Protein AF-F0Y0D6-F1 (afdb_monomer)

InterPro domains:
  IPR000595 Cyclic nucleotide-binding domain [PF00027] (464-547)
  IPR000595 Cyclic nucleotide-binding domain [PS50042] (445-562)
  IPR000595 Cyclic nucleotide-binding domain [PS50042] (576-628)
  IPR000595 Cyclic nucleotide-binding domain [SM00100] (445-560)
  IPR000595 Cyclic nucleotide-binding domain [cd00038] (445-556)
  IPR000760 Inositol monophosphatase-like [PF00459] (46-365)
  IPR014710 RmlC-like jelly roll fold [G3DSA:2.60.120.10] (408-547)
  IPR014710 RmlC-like jelly roll fold [G3DSA:2.60.120.10] (548-628)
  IPR018488 Cyclic nucleotide-binding, conserved site [PS00888] (472-488)
  IPR018488 Cyclic nucleotide-binding, conserved site [PS00888] (603-619)
  IPR018488 Cyclic nucleotide-binding, conserved site [PS00889] (510-527)
  IPR018490 Cyclic nucleotide-binding domain superfamily [SSF51206] (426-549)
  IPR018490 Cyclic nucleotide-binding domain superfamily [SSF51206] (578-624)
  IPR020550 Inositol monophosphatase, conserved site [PS00630] (309-323)
  IPR020583 Inositol monophosphatase, metal-binding site [PS00629] (152-165)
  IPR051090 Inositol Monophosphatase Superfamily [PTHR43200] (37-368)

Foldseek 3Di:
DDDDDDDDDPDPPPPPDPPPPPPPDDDPPLPWPVLVPPPCRLVQSLQLVLQLLLLVLLLVPLVVQWDWDQDLLRDTDALSQLLSQLSSQVSVCVSPVLEAAAEDDALVSLVVDDCSVVSLVVSCVSNVHDSVSSNVRRCSNVDDDVFRQKYKYWYRWFQVVLSNVQHKTWTKIFIFGDGQPPDTATFKIKIWICQDAQLLHHDPDRSSPHQTKMWMFGPPSFIWMGGSVCPSDIDGAAAQPDQLLDFAEEEEPDCQFAPVQLVVQLSVQSNNDDYYHYGTALSSLSCRLNHRGFKYWGAADQLDFAFLRRPRNSCRSQVRNAKDKDALVRHHFDSSPGGTTQLVRRIMMIGSHPVCVVSSSVSSCVSVVPVPVVNVVPVPPQDDPVSVVVVVSVVSVVSNLLSVQLSVVVVCLVVQDLPPDADAFDDDDPVLLVLQLLQLCPDPLNVPPDPVLSNQQSRQWDKDKDAAFDWPADFQDFFFKKKAWQAAWKFWAAPPDPHGPDIDGHSYMDPSSNLSGRGGHRTIIGGNHITMIIMHGNSNSSSSVSVVLVVQLVLQLVLQQADWDDDPPDPDIDRSPVVDDPVVSSVVSSVDDDDDDDPPDDPDDPPDDPPDDDRDPDDDDDDDDDDD

Nearest PDB structures (foldseek):
  5j48-assembly1_A  TM=8.073E-01  e=5.803E-08  Homo sapiens
  8vtb-assembly1_A  TM=5.767E-01  e=5.393E-10  Spirochaeta thermophila
  6cju-assembly1_A  TM=5.778E-01  e=2.745E-09  Spirochaeta thermophila DSM 6578
  6cjt-assembly1_A  TM=5.720E-01  e=3.540E-09  Spirochaeta thermophila DSM 6578
  5v4s-assembly1_A  TM=5.049E-01  e=2.240E-09  Leptospira licerasiae serovar Varillal str. VAR 010

Mean predicted aligned error: 17.93 Å

Secondary structure (DSSP, 8-state):
-------------------S-----S-------TTS-STTHHHHHHHHHHHHHHHHHHHHHHHH--PEEEPTTS-EEEHHHHHHHHHHHHHHHHH-TT-EEEES--HHHHTTSTTHHHHHHHHHHHTT--HHHHHHHHHGGG---TT-S-EEEEEEEETHHHHHTTS--EEEEEEEES-TTTT-EEEEEEEEETTS-TTSS--SS-GGGS--EEEEEETTTEEEEEETT-TT--EE-------GGG-EEEE-S-TTSS-HHHHHHHHHHTT--EEEEE-SSTHHHHHHHTTS-SEEEEPPPTT---BSTTTHHHHHHHHHTT-EEEETTS------SSSB--TT---EEEESSTTTHHHHHHHHHHHTT---TTTTTTSTT--SHHHHHHHHHHHHHHHHHHHHHHHHHHHHHTT--TTSPPPPP----HHHHHHHHHHHHHSTTTTT--HHHHHHHHHH-EEEEE-TT-EEE-TTSB--EEEEEEESBEEEE-TT-SS-SB--BTT-EE-THHHH--PBPSSEEEESS-EEEEEEEHHHHHHHHHHHHHHHHHHHHHHHHHPEE--TT-S--EEGGGTS-HHHHHHHHHH-----PPTT--SS-TT---------SSS---------

Sequence (628 aa):
MTTSRMLLLIAARSTALPSTRQPITRARALASAAWVGDAYAAELAAAVGAVAEACGVAKALQRRGVDGFSKSDASPVTIADLAVQAVVIRRLHDAFPGDAFIAEESATAMLAFEGGRAALEDAADACGLSVASLTEHVDRGRAPRAGAARTWVLDPVDGTKGFLRGAQFCCALALVDGVPGEGRDATLGVLGCPNLAATCELPAGDPMDAAGVVVAAARGRGAHFAPLADVDRWTRARSSGNAFAAGRLVEGVALSHSDHDASARAAADLGISRPPLRLDSQAKAALLANGQAELFTRLPTAGYVEKVWDFAAAKVVITEAGGAISDLDGDDIDVDLGECLSPKVAGIVATSSPALQPAALAAVHTAFDIKTTSDWAEATDLRTRDELQAELSRLRSLALMCVNAKMDNKRIEDKLDVTKEKKKEIAKDPATTKLLKDCMRENPLFKRCRGEETDELVGQFEQVSYGASKQIITQGETGDTFYVIESGICDAFIKGTSKAVASPARGMGFGELALMYNTPRAASITARTDVVLWKIERQEYRLVLASHAQKRSKEYKELLSEVVLQNEGKTKKKLLKDCITDSQMTKLADAMDEDNVAAGHNIICEGDEGHTFFIIADGEVVVRAGQG

Organism: Aureococcus anophagefferens (NCBI:txid44056)

Structure (mmCIF, N/CA/C/O backbone):
data_AF-F0Y0D6-F1
#
_entry.id   AF-F0Y0D6-F1
#
loop_
_atom_site.group_PDB
_atom_site.id
_atom_site.type_symbol
_atom_site.label_atom_id
_atom_site.label_alt_id
_atom_site.label_comp_id
_atom_site.label_asym_id
_atom_site.label_entity_id
_atom_site.label_seq_id
_atom_site.pdbx_PDB_ins_code
_atom_site.Cartn_x
_atom_site.Cartn_y
_atom_site.Cartn_z
_atom_site.occupancy
_atom_site.B_iso_or_equiv
_atom_site.auth_seq_id
_atom_site.auth_comp_id
_atom_site.auth_asym_id
_atom_site.auth_atom_id
_atom_site.pdbx_PDB_model_num
ATOM 1 N N . MET A 1 1 ? 4.111 67.908 -0.402 1.00 30.67 1 MET A N 1
ATOM 2 C CA . MET A 1 1 ? 3.281 67.866 0.825 1.00 30.67 1 MET A CA 1
ATOM 3 C C . MET A 1 1 ? 1.885 67.467 0.366 1.00 30.67 1 MET A C 1
ATOM 5 O O . MET A 1 1 ? 1.414 68.097 -0.560 1.00 30.67 1 MET A O 1
ATOM 9 N N . THR A 1 2 ? 1.199 66.423 0.816 1.00 25.75 2 THR A N 1
ATOM 10 C CA . THR A 1 2 ? 1.354 65.530 1.968 1.00 25.75 2 THR A CA 1
ATOM 11 C C . THR A 1 2 ? 0.442 64.322 1.706 1.00 25.75 2 THR A C 1
ATOM 13 O O . THR A 1 2 ? -0.618 64.457 1.104 1.00 25.75 2 THR A O 1
ATOM 16 N N . THR A 1 3 ? 0.909 63.159 2.142 1.00 27.62 3 THR A N 1
ATOM 17 C CA . THR A 1 3 ? 0.231 61.870 2.359 1.00 27.62 3 THR A CA 1
ATOM 18 C C . THR A 1 3 ? -1.295 61.865 2.516 1.00 27.62 3 THR A C 1
ATOM 20 O O . THR A 1 3 ? -1.827 62.588 3.353 1.00 27.62 3 THR A O 1
ATOM 23 N N . SER A 1 4 ? -1.954 60.875 1.899 1.00 21.19 4 SER A N 1
ATOM 24 C CA . SER A 1 4 ? -3.039 60.146 2.569 1.00 21.19 4 SER A CA 1
ATOM 25 C C . SER A 1 4 ? -3.073 58.679 2.124 1.00 21.19 4 SER A C 1
ATOM 27 O O . SER A 1 4 ? -3.163 58.371 0.937 1.00 21.19 4 SER A O 1
ATOM 29 N N . ARG A 1 5 ? -2.923 57.780 3.104 1.00 25.73 5 ARG A N 1
ATOM 30 C CA . ARG A 1 5 ? -3.043 56.321 2.992 1.00 25.73 5 ARG A CA 1
ATOM 31 C C . ARG A 1 5 ? -4.506 55.960 2.726 1.00 25.73 5 ARG A C 1
ATOM 33 O O . ARG A 1 5 ? -5.372 56.429 3.457 1.00 25.73 5 ARG A O 1
ATOM 40 N N . MET A 1 6 ? -4.770 55.053 1.787 1.00 21.91 6 MET A N 1
ATOM 41 C CA . MET A 1 6 ? -6.064 54.376 1.687 1.00 21.91 6 MET A CA 1
ATOM 42 C C . MET A 1 6 ? -5.846 52.870 1.850 1.00 21.91 6 MET A C 1
ATOM 44 O O . MET A 1 6 ? -5.307 52.199 0.974 1.00 21.91 6 MET A O 1
ATOM 48 N N . LEU A 1 7 ? -6.204 52.387 3.045 1.00 21.36 7 LEU A N 1
ATOM 49 C CA . LEU A 1 7 ? -6.392 50.979 3.389 1.00 21.36 7 LEU A CA 1
ATOM 50 C C . LEU A 1 7 ? -7.353 50.339 2.377 1.00 21.36 7 LEU A C 1
ATOM 52 O O . LEU A 1 7 ? -8.486 50.802 2.246 1.00 21.36 7 LEU A O 1
ATOM 56 N N . LEU A 1 8 ? -6.951 49.238 1.741 1.00 21.77 8 LEU A N 1
ATOM 57 C CA . LEU A 1 8 ? -7.905 48.305 1.151 1.00 21.77 8 LEU A CA 1
ATOM 58 C C . LEU A 1 8 ? -8.235 47.252 2.218 1.00 21.77 8 LEU A C 1
ATOM 60 O O . LEU A 1 8 ? -7.444 46.349 2.486 1.00 21.77 8 LEU A O 1
ATOM 64 N N . LEU A 1 9 ? -9.388 47.421 2.873 1.00 20.77 9 LEU A N 1
ATOM 65 C CA . LEU A 1 9 ? -10.015 46.383 3.686 1.00 20.77 9 LEU A CA 1
ATOM 66 C C . LEU A 1 9 ? -10.336 45.187 2.778 1.00 20.77 9 LEU A C 1
ATOM 68 O O . LEU A 1 9 ? -11.287 45.239 1.999 1.00 20.77 9 LEU A O 1
ATOM 72 N N . ILE A 1 10 ? -9.593 44.091 2.916 1.00 23.94 10 ILE A N 1
ATOM 73 C CA . ILE A 1 10 ? -10.116 42.777 2.543 1.00 23.94 10 ILE A CA 1
ATOM 74 C C . ILE A 1 10 ? -11.070 42.392 3.669 1.00 23.94 10 ILE A C 1
ATOM 76 O O . ILE A 1 10 ? -10.657 42.132 4.798 1.00 23.94 10 ILE A O 1
ATOM 80 N N . ALA A 1 11 ? -12.366 42.442 3.372 1.00 21.77 11 ALA A N 1
ATOM 81 C CA . ALA A 1 11 ? -13.405 41.961 4.260 1.00 21.77 11 ALA A CA 1
ATOM 82 C C . ALA A 1 11 ? -13.144 40.482 4.569 1.00 21.77 11 ALA A C 1
ATOM 84 O O . ALA A 1 11 ? -13.405 39.607 3.744 1.00 21.77 11 ALA A O 1
ATOM 85 N N . ALA A 1 12 ? -12.648 40.209 5.775 1.00 24.30 12 ALA A N 1
ATOM 86 C CA . ALA A 1 12 ? -12.751 38.906 6.398 1.00 24.30 12 ALA A CA 1
ATOM 87 C C . ALA A 1 12 ? -14.244 38.589 6.548 1.00 24.30 12 ALA A C 1
ATOM 89 O O . ALA A 1 12 ? -14.888 38.962 7.530 1.00 24.30 12 ALA A O 1
ATOM 90 N N . ARG A 1 13 ? -14.827 37.919 5.550 1.00 23.20 13 ARG A N 1
ATOM 91 C CA . ARG A 1 13 ? -16.053 37.160 5.772 1.00 23.20 13 ARG A CA 1
ATOM 92 C C . ARG A 1 13 ? -15.659 35.960 6.620 1.00 23.20 13 ARG A C 1
ATOM 94 O O . ARG A 1 13 ? -15.330 34.899 6.104 1.00 23.20 13 ARG A O 1
ATOM 101 N N . SER A 1 14 ? -15.703 36.172 7.933 1.00 26.69 14 SER A N 1
ATOM 102 C CA . SER A 1 14 ? -16.029 35.131 8.897 1.00 26.69 14 SER A CA 1
ATOM 103 C C . SER A 1 14 ? -17.335 34.491 8.428 1.00 26.69 14 SER A C 1
ATOM 105 O O . SER A 1 14 ? -18.431 34.991 8.680 1.00 26.69 14 SER A O 1
ATOM 107 N N . THR A 1 15 ? -17.212 33.428 7.641 1.00 26.31 15 THR A N 1
ATOM 108 C CA . THR A 1 15 ? -18.253 32.417 7.581 1.00 26.31 15 THR A CA 1
ATOM 109 C C . THR A 1 15 ? -17.965 31.531 8.773 1.00 26.31 15 THR A C 1
ATOM 111 O O . THR A 1 15 ? -17.184 30.589 8.711 1.00 26.31 15 THR A O 1
ATOM 114 N N . ALA A 1 16 ? -18.532 31.918 9.916 1.00 24.38 16 ALA A N 1
ATOM 115 C CA . ALA A 1 16 ? -18.731 30.976 10.995 1.00 24.38 16 ALA A CA 1
ATOM 116 C C . ALA A 1 16 ? -19.359 29.728 10.365 1.00 24.38 16 ALA A C 1
ATOM 118 O O . ALA A 1 16 ? -20.432 29.809 9.757 1.00 24.38 16 ALA A O 1
ATOM 119 N N . LEU A 1 17 ? -18.643 28.606 10.446 1.00 29.16 17 LEU A N 1
ATOM 120 C CA . LEU A 1 17 ? -19.194 27.292 10.158 1.00 29.16 17 LEU A CA 1
ATOM 121 C C . LEU A 1 17 ? -20.554 27.200 10.867 1.00 29.16 17 LEU A C 1
ATOM 123 O O . LEU A 1 17 ? -20.653 27.610 12.032 1.00 29.16 17 LEU A O 1
ATOM 127 N N . PRO A 1 18 ? -21.605 26.664 10.223 1.00 24.28 18 PRO A N 1
ATOM 128 C CA . PRO A 1 18 ? -22.744 26.178 10.982 1.00 24.28 18 PRO A CA 1
ATOM 129 C C . PRO A 1 18 ? -22.158 25.244 12.037 1.00 24.28 18 PRO A C 1
ATOM 131 O O . PRO A 1 18 ? -21.379 24.358 11.686 1.00 24.28 18 PRO A O 1
ATOM 134 N N . SER A 1 19 ? -22.442 25.491 13.318 1.00 27.66 19 SER A N 1
ATOM 135 C CA . SER A 1 19 ? -21.866 24.688 14.392 1.00 27.66 19 SER A CA 1
ATOM 136 C C . SER A 1 19 ? -22.058 23.213 14.054 1.00 27.66 19 SER A C 1
ATOM 138 O O . SER A 1 19 ? -23.195 22.746 13.979 1.00 27.66 19 SER A O 1
ATOM 140 N N . THR A 1 20 ? -20.968 22.466 13.907 1.00 34.47 20 THR A N 1
ATOM 141 C CA . THR A 1 20 ? -20.969 21.007 13.722 1.00 34.47 20 THR A CA 1
ATOM 142 C C . THR A 1 20 ? -21.418 20.263 14.986 1.00 34.47 20 THR A C 1
ATOM 144 O O . THR A 1 20 ? -21.257 19.056 15.106 1.00 34.47 20 THR A O 1
ATOM 147 N N . ARG A 1 21 ? -22.097 20.951 15.916 1.00 31.02 21 ARG A N 1
ATOM 148 C CA . ARG A 1 21 ? -22.984 20.346 16.911 1.00 31.02 21 ARG A CA 1
ATOM 149 C C . ARG A 1 21 ? -24.316 19.943 16.267 1.00 31.02 21 ARG A C 1
ATOM 151 O O . ARG A 1 21 ? -25.380 20.306 16.760 1.00 31.02 21 ARG A O 1
ATOM 158 N N . GLN A 1 22 ? -24.277 19.165 15.191 1.00 26.00 22 GLN A N 1
ATOM 159 C CA . GLN A 1 22 ? -25.294 18.132 15.070 1.00 26.00 22 GLN A CA 1
ATOM 160 C C . GLN A 1 22 ? -24.690 16.902 15.734 1.00 26.00 22 GLN A C 1
ATOM 162 O O . GLN A 1 22 ? -23.656 16.427 15.270 1.00 26.00 22 GLN A O 1
ATOM 167 N N . PRO A 1 23 ? -25.252 16.423 16.857 1.00 26.19 23 PRO A N 1
ATOM 168 C CA . PRO A 1 23 ? -24.800 15.166 17.414 1.00 26.19 23 PRO A CA 1
ATOM 169 C C . PRO A 1 23 ? -24.995 14.136 16.308 1.00 26.19 23 PRO A C 1
ATOM 171 O O . PRO A 1 23 ? -26.135 13.896 15.909 1.00 26.19 23 PRO A O 1
ATOM 174 N N . ILE A 1 24 ? -23.897 13.567 15.797 1.00 33.72 24 ILE A N 1
ATOM 175 C CA . ILE A 1 24 ? -23.961 12.296 15.083 1.00 33.72 24 ILE A CA 1
ATOM 176 C C . ILE A 1 24 ? -24.724 11.401 16.045 1.00 33.72 24 ILE A C 1
ATOM 178 O O . ILE A 1 24 ? -24.288 11.133 17.169 1.00 33.72 24 ILE A O 1
ATOM 182 N N . THR A 1 25 ? -25.961 11.136 15.651 1.00 29.73 25 THR A N 1
ATOM 183 C CA . THR A 1 25 ? -26.984 10.463 16.423 1.00 29.73 25 THR A CA 1
ATOM 184 C C . THR A 1 25 ? -26.359 9.291 17.149 1.00 29.73 25 THR A C 1
ATOM 186 O O . THR A 1 25 ? -25.654 8.495 16.527 1.00 29.73 25 THR A O 1
ATOM 189 N N . ARG A 1 26 ? -26.613 9.219 18.467 1.00 31.53 26 ARG A N 1
ATOM 190 C CA . ARG A 1 26 ? -26.413 8.026 19.299 1.00 31.53 26 ARG A CA 1
ATOM 191 C C . ARG A 1 26 ? -26.537 6.795 18.422 1.00 31.53 26 ARG A C 1
ATOM 193 O O . ARG A 1 26 ? -27.582 6.665 17.787 1.00 31.53 26 ARG A O 1
ATOM 200 N N . ALA A 1 27 ? -25.487 5.974 18.416 1.00 33.25 27 ALA A N 1
ATOM 201 C CA . ALA A 1 27 ? -25.419 4.672 17.777 1.00 33.25 27 ALA A CA 1
ATOM 202 C C . ALA A 1 27 ? -26.817 4.050 17.713 1.00 33.25 27 ALA A C 1
ATOM 204 O O . ALA A 1 27 ? -27.317 3.480 18.684 1.00 33.25 27 ALA A O 1
ATOM 205 N N . ARG A 1 28 ? -27.484 4.227 16.569 1.00 35.81 28 ARG A N 1
ATOM 206 C CA . ARG A 1 28 ? -28.514 3.290 16.170 1.00 35.81 28 ARG A CA 1
ATOM 207 C C . ARG A 1 28 ? -27.722 2.000 16.076 1.00 35.81 28 ARG A C 1
ATOM 209 O O . ARG A 1 28 ? -26.708 1.986 15.381 1.00 35.81 28 ARG A O 1
ATOM 216 N N . ALA A 1 29 ? -28.079 1.005 16.884 1.00 38.88 29 ALA A N 1
ATOM 217 C CA . ALA A 1 29 ? -27.520 -0.326 16.736 1.00 38.88 29 ALA A CA 1
ATOM 218 C C . ALA A 1 29 ? -27.582 -0.640 15.239 1.00 38.88 29 ALA A C 1
ATOM 220 O O . ALA A 1 29 ? -28.687 -0.668 14.691 1.00 38.88 29 ALA A O 1
ATOM 221 N N . LEU A 1 30 ? -26.417 -0.714 14.584 1.00 48.16 30 LEU A N 1
ATOM 222 C CA . LEU A 1 30 ? -26.315 -1.135 13.192 1.00 48.16 30 LEU A CA 1
ATOM 223 C C . LEU A 1 30 ? -27.124 -2.419 13.119 1.00 48.16 30 LEU A C 1
ATOM 225 O O . LEU A 1 30 ? -26.855 -3.351 13.885 1.00 48.16 30 LEU A O 1
ATOM 229 N N . ALA A 1 31 ? -28.194 -2.410 12.328 1.00 47.50 31 ALA A N 1
ATOM 230 C CA . ALA A 1 31 ? -29.053 -3.568 12.215 1.00 47.50 31 ALA A CA 1
ATOM 231 C C . ALA A 1 31 ? -28.204 -4.624 11.514 1.00 47.50 31 ALA A C 1
ATOM 233 O O . ALA A 1 31 ? -27.940 -4.540 10.321 1.00 47.50 31 ALA A O 1
ATOM 234 N N . SER A 1 32 ? -27.684 -5.531 12.340 1.00 48.41 32 SER A N 1
ATOM 235 C CA . SER A 1 32 ? -26.723 -6.586 12.057 1.00 48.41 32 SER A CA 1
ATOM 236 C C . SER A 1 32 ? -26.687 -7.003 10.593 1.00 48.41 32 SER A C 1
ATOM 238 O O . SER A 1 32 ? -27.702 -7.436 10.042 1.00 48.41 32 SER A O 1
ATOM 240 N N . ALA A 1 33 ? -25.489 -6.962 10.018 1.00 58.00 33 ALA A N 1
ATOM 241 C CA . ALA A 1 33 ? -25.097 -7.735 8.855 1.00 58.00 33 ALA A CA 1
ATOM 242 C C . ALA A 1 33 ? -25.506 -9.210 9.053 1.00 58.00 33 ALA A C 1
ATOM 244 O O . ALA A 1 33 ? -24.732 -10.023 9.552 1.00 58.00 33 ALA A O 1
ATOM 245 N N . ALA A 1 34 ? -26.749 -9.554 8.693 1.00 63.56 34 ALA A N 1
ATOM 246 C CA . ALA A 1 34 ? -27.362 -10.856 8.972 1.00 63.56 34 ALA A CA 1
ATOM 247 C C . ALA A 1 34 ? -26.568 -12.027 8.363 1.00 63.56 34 ALA A C 1
ATOM 249 O O . ALA A 1 34 ? -26.735 -13.176 8.761 1.00 63.56 34 ALA A O 1
ATOM 250 N N . TRP A 1 35 ? -25.684 -11.724 7.411 1.00 77.62 35 TRP A N 1
ATOM 251 C CA . TRP A 1 35 ? -24.782 -12.658 6.753 1.00 77.62 35 TRP A CA 1
ATOM 252 C C . TRP A 1 35 ? -23.583 -13.100 7.615 1.00 77.62 35 TRP A C 1
ATOM 254 O O . TRP A 1 35 ? -22.998 -14.141 7.330 1.00 77.62 35 TRP A O 1
ATOM 264 N N . VAL A 1 36 ? -23.230 -12.373 8.681 1.00 70.44 36 VAL A N 1
ATOM 265 C CA . VAL A 1 36 ? -22.070 -12.685 9.546 1.00 70.44 36 VAL A CA 1
ATOM 266 C C . VAL A 1 36 ? -22.364 -13.814 10.540 1.00 70.44 36 VAL A C 1
ATOM 268 O O . VAL A 1 36 ? -21.455 -14.531 10.959 1.00 70.44 36 VAL A O 1
ATOM 271 N N . GLY A 1 37 ? -23.636 -14.026 10.892 1.00 70.12 37 GLY A N 1
ATOM 272 C CA . GLY A 1 37 ? -24.015 -14.890 12.017 1.00 70.12 37 GLY A CA 1
ATOM 273 C C . GLY A 1 37 ? -23.563 -14.313 13.368 1.00 70.12 37 GLY A C 1
ATOM 274 O O . GLY A 1 37 ? -23.261 -13.130 13.450 1.00 70.12 37 GLY A O 1
ATOM 275 N N . ASP A 1 38 ? -23.521 -15.138 14.422 1.00 71.81 38 ASP A N 1
ATOM 276 C CA . ASP A 1 38 ? -23.259 -14.666 15.799 1.00 71.81 38 ASP A CA 1
ATOM 277 C C . ASP A 1 38 ? -21.770 -14.403 16.106 1.00 71.81 38 ASP A C 1
ATOM 279 O O . ASP A 1 38 ? -21.440 -13.556 16.935 1.00 71.81 38 ASP A O 1
ATOM 283 N N . ALA A 1 39 ? -20.854 -15.116 15.444 1.00 78.88 39 ALA A N 1
ATOM 284 C CA . ALA A 1 39 ? -19.413 -14.953 15.647 1.00 78.88 39 ALA A CA 1
ATOM 285 C C . ALA A 1 39 ? -18.894 -13.714 14.896 1.00 78.88 39 ALA A C 1
ATOM 287 O O . ALA A 1 39 ? -19.121 -13.594 13.695 1.00 78.88 39 ALA A O 1
ATOM 288 N N . TYR A 1 40 ? -18.180 -12.824 15.592 1.00 85.81 40 TYR A N 1
ATOM 289 C CA . TYR A 1 40 ? -17.659 -11.540 15.088 1.00 85.81 40 TYR A CA 1
ATOM 290 C C . TYR A 1 40 ? -18.710 -10.487 14.685 1.00 85.81 40 TYR A C 1
ATOM 292 O O . TYR A 1 40 ? -18.380 -9.487 14.044 1.00 85.81 40 TYR A O 1
ATOM 300 N N . ALA A 1 41 ? -19.983 -10.671 15.054 1.00 86.44 41 ALA A N 1
ATOM 301 C CA . ALA A 1 41 ? -21.054 -9.736 14.697 1.00 86.44 41 ALA A CA 1
ATOM 302 C C . ALA A 1 41 ? -20.847 -8.336 15.297 1.00 86.44 41 ALA A C 1
ATOM 304 O O . ALA A 1 41 ? -21.049 -7.324 14.621 1.00 86.44 41 ALA A O 1
ATOM 305 N N . ALA A 1 42 ? -20.442 -8.279 16.570 1.00 90.06 42 ALA A N 1
ATOM 306 C CA . ALA A 1 42 ? -20.192 -7.026 17.274 1.00 90.06 42 ALA A CA 1
ATOM 307 C C . ALA A 1 42 ? -18.951 -6.319 16.712 1.00 90.06 42 ALA A C 1
ATOM 309 O O . ALA A 1 42 ? -18.961 -5.106 16.508 1.00 90.06 42 ALA A O 1
ATOM 310 N N . GLU A 1 43 ? -17.908 -7.092 16.424 1.00 93.88 43 GLU A N 1
ATOM 311 C CA . GLU A 1 43 ? -16.646 -6.651 15.847 1.00 93.88 43 GLU A CA 1
ATOM 312 C C . GLU A 1 43 ? -16.875 -6.063 14.460 1.00 93.88 43 GLU A C 1
ATOM 314 O O . GLU A 1 43 ? -16.410 -4.956 14.193 1.00 93.88 43 GLU A O 1
ATOM 319 N N . LEU A 1 44 ? -17.657 -6.732 13.604 1.00 92.44 44 LEU A N 1
ATOM 320 C CA . LEU A 1 44 ? -17.962 -6.192 12.285 1.00 92.44 44 LEU A CA 1
ATOM 321 C C . LEU A 1 44 ? -18.796 -4.922 12.361 1.00 92.44 44 LEU A C 1
ATOM 323 O O . LEU A 1 44 ? -18.485 -3.956 11.667 1.00 92.44 44 LEU A O 1
ATOM 327 N N . ALA A 1 45 ? -19.835 -4.896 13.196 1.00 90.81 45 ALA A N 1
ATOM 328 C CA . ALA A 1 45 ? -20.651 -3.699 13.356 1.00 90.81 45 ALA A CA 1
ATOM 329 C C . ALA A 1 45 ? -19.797 -2.505 13.822 1.00 90.81 45 ALA A C 1
ATOM 331 O O . ALA A 1 45 ? -19.897 -1.413 13.261 1.00 90.81 45 ALA A O 1
ATOM 332 N N . ALA A 1 46 ? -18.911 -2.717 14.798 1.00 94.69 46 ALA A N 1
ATOM 333 C CA . ALA A 1 46 ? -17.994 -1.688 15.272 1.00 94.69 46 ALA A CA 1
ATOM 334 C C . ALA A 1 46 ? -17.002 -1.248 14.180 1.00 94.69 46 ALA A C 1
ATOM 336 O O . ALA A 1 46 ? -16.830 -0.048 13.970 1.00 94.69 46 ALA A O 1
ATOM 337 N N . ALA A 1 47 ? -16.402 -2.198 13.456 1.00 96.56 47 ALA A N 1
ATOM 338 C CA . ALA A 1 47 ? -15.448 -1.939 12.379 1.00 96.56 47 ALA A CA 1
ATOM 339 C C . ALA A 1 47 ? -16.077 -1.157 11.219 1.00 96.56 47 ALA A C 1
ATOM 341 O O . ALA A 1 47 ? -15.548 -0.123 10.817 1.00 96.56 47 ALA A O 1
ATOM 342 N N . VAL A 1 48 ? -17.236 -1.595 10.718 1.00 95.94 48 VAL A N 1
ATOM 343 C CA . VAL A 1 48 ? -17.962 -0.914 9.635 1.00 95.94 48 VAL A CA 1
ATOM 344 C C . VAL A 1 48 ? -18.382 0.487 10.062 1.00 95.94 48 VAL A C 1
ATOM 346 O O . VAL A 1 48 ? -18.175 1.436 9.310 1.00 95.94 48 VAL A O 1
ATOM 349 N N . GLY A 1 49 ? -18.932 0.642 11.271 1.00 94.25 49 GLY A N 1
ATOM 350 C CA . GLY A 1 49 ? -19.319 1.954 11.788 1.00 94.25 49 GLY A CA 1
ATOM 351 C C . GLY A 1 49 ? -18.129 2.910 11.912 1.00 94.25 49 GLY A C 1
ATOM 352 O O . GLY A 1 49 ? -18.223 4.066 11.501 1.00 94.25 49 GLY A O 1
ATOM 353 N N . ALA A 1 50 ? -17.000 2.419 12.429 1.00 97.12 50 ALA A N 1
ATOM 354 C CA . ALA A 1 50 ? -15.771 3.192 12.575 1.00 97.12 50 ALA A CA 1
ATOM 355 C C . ALA A 1 50 ? -15.180 3.610 11.219 1.00 97.12 50 ALA A C 1
ATOM 357 O O . ALA A 1 50 ? -14.871 4.785 11.022 1.00 97.12 50 ALA A O 1
ATOM 358 N N . VAL A 1 51 ? -15.073 2.673 10.270 1.00 98.19 51 VAL A N 1
ATOM 359 C CA . VAL A 1 51 ? -14.553 2.934 8.919 1.00 98.19 51 VAL A CA 1
ATOM 360 C C . VAL A 1 51 ? -15.468 3.887 8.151 1.00 98.19 51 VAL A C 1
ATOM 362 O O . VAL A 1 51 ? -14.971 4.797 7.493 1.00 98.19 51 VAL A O 1
ATOM 365 N N . ALA A 1 52 ? -16.792 3.743 8.254 1.00 95.94 52 ALA A N 1
ATOM 366 C CA . ALA A 1 52 ? -17.733 4.636 7.579 1.00 95.94 52 ALA A CA 1
ATOM 367 C C . ALA A 1 52 ? -17.635 6.085 8.094 1.00 95.94 52 ALA A C 1
ATOM 369 O O . ALA A 1 52 ? -17.590 7.022 7.293 1.00 95.94 52 ALA A O 1
ATOM 370 N N . GLU A 1 53 ? -17.539 6.277 9.415 1.00 95.56 53 GLU A N 1
ATOM 371 C CA . GLU A 1 53 ? -17.307 7.595 10.025 1.00 95.56 53 GLU A CA 1
ATOM 372 C C . GLU A 1 53 ? -15.976 8.198 9.557 1.00 95.56 53 GLU A C 1
ATOM 374 O O . GLU A 1 53 ? -15.937 9.338 9.087 1.00 95.56 53 GLU A O 1
ATOM 379 N N . ALA A 1 54 ? -14.899 7.414 9.619 1.00 97.12 54 ALA A N 1
ATOM 380 C CA . ALA A 1 54 ? -13.573 7.832 9.186 1.00 97.12 54 ALA A CA 1
ATOM 381 C C . ALA A 1 54 ? -13.519 8.206 7.697 1.00 97.12 54 ALA A C 1
ATOM 383 O O . ALA A 1 54 ? -12.936 9.227 7.335 1.00 97.12 54 ALA A O 1
ATOM 384 N N . CYS A 1 55 ? -14.185 7.438 6.834 1.00 97.75 55 CYS A N 1
ATOM 385 C CA . CYS A 1 55 ? -14.302 7.739 5.409 1.00 97.75 55 CYS A CA 1
ATOM 386 C C . CYS A 1 55 ? -14.974 9.094 5.158 1.00 97.75 55 CYS A C 1
ATOM 388 O O . CYS A 1 55 ? -14.563 9.824 4.254 1.00 97.75 55 CYS A O 1
ATOM 390 N N . GLY A 1 56 ? -15.978 9.456 5.964 1.00 95.69 56 GLY A N 1
ATOM 391 C CA . GLY A 1 56 ? -16.606 10.777 5.915 1.00 95.69 56 GLY A CA 1
ATOM 392 C C . GLY A 1 56 ? -15.618 11.905 6.225 1.00 95.69 56 GLY A C 1
ATOM 393 O O . GLY A 1 56 ? -15.559 12.890 5.484 1.00 95.69 56 GLY A O 1
ATOM 394 N N . VAL A 1 57 ? -14.800 11.736 7.271 1.00 96.62 57 VAL A N 1
ATOM 395 C CA . VAL A 1 57 ? -13.741 12.691 7.650 1.00 96.62 57 VAL A CA 1
ATOM 396 C C . VAL A 1 57 ? -12.689 12.808 6.546 1.00 96.62 57 VAL A C 1
ATOM 398 O O . VAL A 1 57 ? -12.408 13.913 6.079 1.00 96.62 57 VAL A O 1
ATOM 401 N N . ALA A 1 58 ? -12.154 11.681 6.071 1.00 96.56 58 ALA A N 1
ATOM 402 C CA . ALA A 1 58 ? -11.136 11.657 5.025 1.00 96.56 58 ALA A CA 1
ATOM 403 C C . ALA A 1 58 ? -11.631 12.324 3.736 1.00 96.56 58 ALA A C 1
ATOM 405 O O . ALA A 1 58 ? -10.951 13.180 3.176 1.00 96.56 58 ALA A O 1
ATOM 406 N N . LYS A 1 59 ? -12.853 12.009 3.294 1.00 94.19 59 LYS A N 1
ATOM 407 C CA . LYS A 1 59 ? -13.429 12.591 2.077 1.00 94.19 59 LYS A CA 1
ATOM 408 C C . LYS A 1 59 ? -13.640 14.101 2.187 1.00 94.19 59 LYS A C 1
ATOM 410 O O . LYS A 1 59 ? -13.417 14.827 1.217 1.00 94.19 59 LYS A O 1
ATOM 415 N N . ALA A 1 60 ? -14.045 14.594 3.358 1.00 93.44 60 ALA A N 1
ATOM 416 C CA . ALA A 1 60 ? -14.151 16.029 3.608 1.00 93.44 60 ALA A CA 1
ATOM 417 C C . ALA A 1 60 ? -12.779 16.720 3.535 1.00 93.44 60 ALA A C 1
ATOM 419 O O . ALA A 1 60 ? -12.661 17.787 2.930 1.00 93.44 60 ALA A O 1
ATOM 420 N N . LEU A 1 61 ? -11.738 16.094 4.090 1.00 92.31 61 LEU A N 1
ATOM 421 C CA . LEU A 1 61 ? -10.365 16.598 4.028 1.00 92.31 61 LEU A CA 1
ATOM 422 C C . LEU A 1 61 ? -9.798 16.569 2.606 1.00 92.31 61 LEU A C 1
ATOM 424 O O . LEU A 1 61 ? -9.199 17.554 2.182 1.00 92.31 61 LEU A O 1
ATOM 428 N N . GLN A 1 62 ? -10.056 15.513 1.833 1.00 91.75 62 GLN A N 1
ATOM 429 C CA . GLN A 1 62 ? -9.633 15.438 0.434 1.00 91.75 62 GLN A CA 1
ATOM 430 C C . GLN A 1 62 ? -10.231 16.585 -0.392 1.00 91.75 62 GLN A C 1
ATOM 432 O O . GLN A 1 62 ? -9.518 17.266 -1.122 1.00 91.75 62 GLN A O 1
ATOM 437 N N . ARG A 1 63 ? -11.536 16.851 -0.223 1.00 87.62 63 ARG A N 1
ATOM 438 C CA . ARG A 1 63 ? -12.245 17.964 -0.883 1.00 87.62 63 ARG A CA 1
ATOM 439 C C . ARG A 1 63 ? -11.741 19.335 -0.466 1.00 87.62 63 ARG A C 1
ATOM 441 O O . ARG A 1 63 ? -11.798 20.267 -1.262 1.00 87.62 63 ARG A O 1
ATOM 448 N N . ARG A 1 64 ? -11.271 19.470 0.775 1.00 85.25 64 ARG A N 1
ATOM 449 C CA . ARG A 1 64 ? -10.659 20.710 1.255 1.00 85.25 64 ARG A CA 1
ATOM 450 C C . ARG A 1 64 ? -9.326 20.993 0.557 1.00 85.25 64 ARG A C 1
ATOM 452 O O . ARG A 1 64 ? -8.975 22.161 0.439 1.00 85.25 64 ARG A O 1
ATOM 459 N N . GLY A 1 65 ? -8.636 19.952 0.084 1.00 75.56 65 GLY A N 1
ATOM 460 C CA . GLY A 1 65 ? -7.268 20.036 -0.415 1.00 75.56 65 GLY A CA 1
ATOM 461 C C . GLY A 1 65 ? -6.318 20.255 0.757 1.00 75.56 65 GLY A C 1
ATOM 462 O O . GLY A 1 65 ? -6.234 21.354 1.299 1.00 75.56 65 GLY A O 1
ATOM 463 N N . VAL A 1 66 ? -5.647 19.194 1.195 1.00 70.94 66 VAL A N 1
ATOM 464 C CA . VAL A 1 66 ? -4.716 19.246 2.328 1.00 70.94 66 VAL A CA 1
ATOM 465 C C . VAL A 1 66 ? -3.313 18.917 1.853 1.00 70.94 66 VAL A C 1
ATOM 467 O O . VAL A 1 66 ? -3.136 18.087 0.961 1.00 70.94 66 VAL A O 1
ATOM 470 N N . ASP A 1 67 ? -2.326 19.569 2.455 1.00 64.88 67 ASP A N 1
ATOM 471 C CA . ASP A 1 67 ? -0.927 19.302 2.158 1.00 64.88 67 ASP A CA 1
ATOM 472 C C . ASP A 1 67 ? -0.449 18.015 2.844 1.00 64.88 67 ASP A C 1
ATOM 474 O O . ASP A 1 67 ? -0.957 17.601 3.892 1.00 64.88 67 ASP A O 1
ATOM 478 N N . GLY A 1 68 ? 0.547 17.380 2.228 1.00 65.25 68 GLY A N 1
ATOM 479 C CA . GLY A 1 68 ? 1.239 16.223 2.778 1.00 65.25 68 GLY A CA 1
ATOM 480 C C . GLY A 1 68 ? 2.569 16.607 3.416 1.00 65.25 68 GLY A C 1
ATOM 481 O O . GLY A 1 68 ? 3.313 17.441 2.903 1.00 65.25 68 GLY A O 1
ATOM 482 N N . PHE A 1 69 ? 2.893 15.935 4.506 1.00 61.31 69 PHE A N 1
ATOM 483 C CA . PHE A 1 69 ? 4.204 15.900 5.131 1.00 61.31 69 PHE A CA 1
ATOM 484 C C . PHE A 1 69 ? 4.947 14.675 4.596 1.00 61.31 69 PHE A C 1
ATOM 486 O O . PHE A 1 69 ? 4.333 13.661 4.281 1.00 61.31 69 PHE A O 1
ATOM 493 N N . SER A 1 70 ? 6.269 14.746 4.467 1.00 53.88 70 SER A N 1
ATOM 494 C CA . SER A 1 70 ? 7.064 13.582 4.060 1.00 53.88 70 SER A CA 1
ATOM 495 C C . SER A 1 70 ? 7.564 12.836 5.290 1.00 53.88 70 SER A C 1
ATOM 497 O O . SER A 1 70 ? 8.339 13.391 6.070 1.00 53.88 70 SER A O 1
ATOM 499 N N . LYS A 1 71 ? 7.161 11.570 5.442 1.00 50.56 71 LYS A N 1
ATOM 500 C CA . LYS A 1 71 ? 7.733 10.649 6.427 1.00 50.56 71 LYS A CA 1
ATOM 501 C C . LYS A 1 71 ? 9.214 10.397 6.126 1.00 50.56 71 LYS A C 1
ATOM 503 O O . LYS A 1 71 ? 9.751 10.741 5.067 1.00 50.56 71 LYS A O 1
ATOM 508 N N . SER A 1 72 ? 9.889 9.756 7.073 1.00 43.44 72 SER A N 1
ATOM 509 C CA . SER A 1 72 ? 11.318 9.438 6.994 1.00 43.44 72 SER A CA 1
ATOM 510 C C . SER A 1 72 ? 11.703 8.547 5.804 1.00 43.44 72 SER A C 1
ATOM 512 O O . SER A 1 72 ? 12.840 8.613 5.344 1.00 43.44 72 SER A O 1
ATOM 514 N N . ASP A 1 73 ? 10.768 7.759 5.275 1.00 42.16 73 ASP A N 1
ATOM 515 C CA . ASP A 1 73 ? 10.930 6.901 4.094 1.00 42.16 73 ASP A CA 1
ATOM 516 C C . ASP A 1 73 ? 10.454 7.562 2.784 1.00 42.16 73 ASP A C 1
ATOM 518 O O . ASP A 1 73 ? 10.336 6.886 1.765 1.00 42.16 73 ASP A O 1
ATOM 522 N N . ALA A 1 74 ? 10.215 8.881 2.790 1.00 46.84 74 ALA A N 1
ATOM 523 C CA . ALA A 1 74 ? 9.670 9.659 1.673 1.00 46.84 74 ALA A CA 1
ATOM 524 C C . ALA A 1 74 ? 8.201 9.394 1.322 1.00 46.84 74 ALA A C 1
ATOM 526 O O . ALA A 1 74 ? 7.703 10.001 0.367 1.00 46.84 74 ALA A O 1
ATOM 527 N N . SER A 1 75 ? 7.508 8.517 2.048 1.00 52.91 75 SER A N 1
ATOM 528 C CA . SER A 1 75 ? 6.066 8.377 1.881 1.00 52.91 75 SER A CA 1
ATOM 529 C C . SER A 1 75 ? 5.352 9.631 2.412 1.00 52.91 75 SER A C 1
ATOM 531 O O . SER A 1 75 ? 5.832 10.270 3.355 1.00 52.91 75 SER A O 1
ATOM 533 N N . PRO A 1 76 ? 4.252 10.065 1.779 1.00 61.91 76 PRO A N 1
ATOM 534 C CA . PRO A 1 76 ? 3.474 11.179 2.293 1.00 61.91 76 PRO A CA 1
ATOM 535 C C . PRO A 1 76 ? 2.603 10.741 3.478 1.00 61.91 76 PRO A C 1
ATOM 537 O O . PRO A 1 76 ? 2.108 9.623 3.501 1.00 61.91 76 PRO A O 1
ATOM 540 N N . VAL A 1 77 ? 2.376 11.658 4.414 1.00 73.56 77 VAL A N 1
ATOM 541 C CA . VAL A 1 77 ? 1.344 11.595 5.457 1.00 73.56 77 VAL A CA 1
ATOM 542 C C . VAL A 1 77 ? 0.575 12.900 5.462 1.00 73.56 77 VAL A C 1
ATOM 544 O O . VAL A 1 77 ? 1.157 13.962 5.263 1.00 73.56 77 VAL A O 1
ATOM 547 N N . THR A 1 78 ? -0.725 12.864 5.698 1.00 79.62 78 THR A N 1
ATOM 548 C CA . THR A 1 78 ? -1.555 14.063 5.804 1.00 79.62 78 THR A CA 1
ATOM 549 C C . THR A 1 78 ? -2.251 14.117 7.158 1.00 79.62 78 THR A C 1
ATOM 551 O O . THR A 1 78 ? -2.243 13.177 7.954 1.00 79.62 78 THR A O 1
ATOM 554 N N . ILE A 1 79 ? -2.922 15.234 7.423 1.00 88.06 79 ILE A N 1
ATOM 555 C CA . ILE A 1 79 ? -3.826 15.337 8.572 1.00 88.06 79 ILE A CA 1
ATOM 556 C C . ILE A 1 79 ? -5.004 14.350 8.498 1.00 88.06 79 ILE A C 1
ATOM 558 O O . ILE A 1 79 ? -5.614 14.069 9.528 1.00 88.06 79 ILE A O 1
ATOM 562 N N . ALA A 1 80 ? -5.332 13.816 7.312 1.00 90.81 80 ALA A N 1
ATOM 563 C CA . ALA A 1 80 ? -6.378 12.809 7.163 1.00 90.81 80 ALA A CA 1
ATOM 564 C C . ALA A 1 80 ? -5.953 11.463 7.753 1.00 90.81 80 ALA A C 1
ATOM 566 O O . ALA A 1 80 ? -6.749 10.855 8.461 1.00 90.81 80 ALA A O 1
ATOM 567 N N . ASP A 1 81 ? -4.702 11.048 7.548 1.00 94.75 81 ASP A N 1
ATOM 568 C CA . ASP A 1 81 ? -4.136 9.809 8.086 1.00 94.75 81 ASP A CA 1
ATOM 569 C C . ASP A 1 81 ? -4.225 9.813 9.627 1.00 94.75 81 ASP A C 1
ATOM 571 O O . ASP A 1 81 ? -4.748 8.882 10.244 1.00 94.75 81 ASP A O 1
ATOM 575 N N . LEU A 1 82 ? -3.855 10.937 10.254 1.00 96.00 82 LEU A N 1
ATOM 576 C CA . LEU A 1 82 ? -3.943 11.136 11.707 1.00 96.00 82 LEU A CA 1
ATOM 577 C C . LEU A 1 82 ? -5.393 11.147 12.218 1.00 96.00 82 LEU A C 1
ATOM 579 O O . LEU A 1 82 ? -5.712 10.488 13.211 1.00 96.00 82 LEU A O 1
ATOM 583 N N . ALA A 1 83 ? -6.280 11.893 11.553 1.00 97.12 83 ALA A N 1
ATOM 584 C CA . ALA A 1 83 ? -7.678 12.020 11.958 1.00 97.12 83 ALA A CA 1
ATOM 585 C C . ALA A 1 83 ? -8.436 10.688 11.825 1.00 97.12 83 ALA A C 1
ATOM 587 O O . ALA A 1 83 ? -9.162 10.294 12.741 1.00 97.12 83 ALA A O 1
ATOM 588 N N . VAL A 1 84 ? -8.245 9.968 10.715 1.00 97.94 84 VAL A N 1
ATOM 589 C CA . VAL A 1 84 ? -8.850 8.650 10.486 1.00 97.94 84 VAL A CA 1
ATOM 590 C C . VAL A 1 84 ? -8.350 7.643 11.513 1.00 97.94 84 VAL A C 1
ATOM 592 O O . VAL A 1 84 ? -9.173 6.976 12.146 1.00 97.94 84 VAL A O 1
ATOM 595 N N . GLN A 1 85 ? -7.034 7.570 11.738 1.00 98.38 85 GLN A N 1
ATOM 596 C CA . GLN A 1 85 ? -6.466 6.656 12.727 1.00 98.38 85 GLN A CA 1
ATOM 597 C C . GLN A 1 85 ? -7.055 6.903 14.121 1.00 98.38 85 GLN A C 1
ATOM 599 O O . GLN A 1 85 ? -7.478 5.957 14.789 1.00 98.38 85 GLN A O 1
ATOM 604 N N . ALA A 1 86 ? -7.171 8.168 14.536 1.00 98.19 86 ALA A N 1
ATOM 605 C CA . ALA A 1 86 ? -7.773 8.529 15.816 1.00 98.19 86 ALA A CA 1
ATOM 606 C C . ALA A 1 86 ? -9.251 8.111 15.916 1.00 98.19 86 ALA A C 1
ATOM 608 O O . ALA A 1 86 ? -9.658 7.532 16.925 1.00 98.19 86 ALA A O 1
ATOM 609 N N . VAL A 1 87 ? -10.058 8.377 14.881 1.00 98.12 87 VAL A N 1
ATOM 610 C CA . VAL A 1 87 ? -11.491 8.028 14.849 1.00 98.12 87 VAL A CA 1
ATOM 611 C C . VAL A 1 87 ? -11.692 6.522 14.968 1.00 98.12 87 VAL A C 1
ATOM 613 O O . VAL A 1 87 ? -12.477 6.078 15.813 1.00 98.12 87 VAL A O 1
ATOM 616 N N . VAL A 1 88 ? -10.970 5.742 14.160 1.00 98.31 88 VAL A N 1
ATOM 617 C CA . VAL A 1 88 ? -11.116 4.284 14.121 1.00 98.31 88 VAL A CA 1
ATOM 618 C C . VAL A 1 88 ? -10.665 3.661 15.438 1.00 98.31 88 VAL A C 1
ATOM 620 O O . VAL A 1 88 ? -11.439 2.934 16.066 1.00 98.31 88 VAL A O 1
ATOM 623 N N . ILE A 1 89 ? -9.460 3.995 15.912 1.00 97.94 89 ILE A N 1
ATOM 624 C CA . ILE A 1 89 ? -8.916 3.416 17.147 1.00 97.94 89 ILE A CA 1
ATOM 625 C C . ILE A 1 89 ? -9.769 3.802 18.358 1.00 97.94 89 ILE A C 1
ATOM 627 O O . ILE A 1 89 ? -10.007 2.957 19.216 1.00 97.94 89 ILE A O 1
ATOM 631 N N . ARG A 1 90 ? -10.295 5.033 18.434 1.00 97.50 90 ARG A N 1
ATOM 632 C CA . ARG A 1 90 ? -11.215 5.443 19.511 1.00 97.50 90 ARG A CA 1
ATOM 633 C C . ARG A 1 90 ? -12.469 4.588 19.546 1.00 97.50 90 ARG A C 1
ATOM 635 O O . ARG A 1 90 ? -12.793 4.027 20.585 1.00 97.50 90 ARG A O 1
ATOM 642 N N . ARG A 1 91 ? -13.157 4.460 18.410 1.00 96.75 91 ARG A N 1
ATOM 643 C CA . ARG A 1 91 ? -14.401 3.683 18.318 1.00 96.75 91 ARG A CA 1
ATOM 644 C C . ARG A 1 91 ? -14.190 2.223 18.709 1.00 96.75 91 ARG A C 1
ATOM 646 O O . ARG A 1 91 ? -14.992 1.674 19.460 1.00 96.75 91 ARG A O 1
ATOM 653 N N . LEU A 1 92 ? -13.115 1.615 18.215 1.00 97.12 92 LEU A N 1
ATOM 654 C CA . LEU A 1 92 ? -12.797 0.220 18.503 1.00 97.12 92 LEU A CA 1
ATOM 655 C C . LEU A 1 92 ? -12.320 0.025 19.938 1.00 97.12 92 LEU A C 1
ATOM 657 O O . LEU A 1 92 ? -12.710 -0.951 20.563 1.00 97.12 92 LEU A O 1
ATOM 661 N N . HIS A 1 93 ? -11.535 0.949 20.491 1.00 95.38 93 HIS A N 1
ATOM 662 C CA . HIS A 1 93 ? -11.100 0.869 21.881 1.00 95.38 93 HIS A CA 1
ATOM 663 C C . HIS A 1 93 ? -12.263 1.044 22.863 1.00 95.38 93 HIS A C 1
ATOM 665 O O . HIS A 1 93 ? -12.324 0.321 23.853 1.00 95.38 93 HIS A O 1
ATOM 671 N N . ASP A 1 94 ? -13.208 1.946 22.577 1.00 95.50 94 ASP A N 1
ATOM 672 C CA . ASP A 1 94 ? -14.424 2.117 23.380 1.00 95.50 94 ASP A CA 1
ATOM 673 C C . ASP A 1 94 ? -15.276 0.833 23.390 1.00 95.50 94 ASP A C 1
ATOM 675 O O . ASP A 1 94 ? -15.850 0.472 24.419 1.00 95.50 94 ASP A O 1
ATOM 679 N N . ALA A 1 95 ? -15.355 0.132 22.252 1.00 95.25 95 ALA A N 1
ATOM 680 C CA . ALA A 1 95 ? -16.091 -1.126 22.121 1.00 95.25 95 ALA A CA 1
ATOM 681 C C . ALA A 1 95 ? -15.329 -2.331 22.706 1.00 95.25 95 ALA A C 1
ATOM 683 O O . ALA A 1 95 ? -15.935 -3.210 23.321 1.00 95.25 95 ALA A O 1
ATOM 684 N N . PHE A 1 96 ? -14.004 -2.362 22.540 1.00 94.31 96 PHE A N 1
ATOM 685 C CA . PHE A 1 96 ? -13.125 -3.474 22.898 1.00 94.31 96 PHE A CA 1
ATOM 686 C C . PHE A 1 96 ? -11.834 -2.986 23.590 1.00 94.31 96 PHE A C 1
ATOM 688 O O . PHE A 1 96 ? -10.745 -3.044 23.014 1.00 94.31 96 PHE A O 1
ATOM 695 N N . PRO A 1 97 ? -11.897 -2.560 24.869 1.00 92.12 97 PRO A N 1
ATOM 696 C CA . PRO A 1 97 ? -10.741 -1.981 25.571 1.00 92.12 97 PRO A CA 1
ATOM 697 C C . PRO A 1 97 ? -9.538 -2.931 25.741 1.00 92.12 97 PRO A C 1
ATOM 699 O O . PRO A 1 97 ? -8.408 -2.497 26.004 1.00 92.12 97 PRO A O 1
ATOM 702 N N . GLY A 1 98 ? -9.787 -4.241 25.636 1.00 89.56 98 GLY A N 1
ATOM 703 C CA . GLY A 1 98 ? -8.781 -5.295 25.762 1.00 89.56 98 GLY A CA 1
ATOM 704 C C . GLY A 1 98 ? -7.939 -5.525 24.505 1.00 89.56 98 GLY A C 1
ATOM 705 O O . GLY A 1 98 ? -6.828 -6.044 24.629 1.00 89.56 98 GLY A O 1
ATOM 706 N N . ASP A 1 99 ? -8.422 -5.111 23.332 1.00 92.38 99 ASP A N 1
ATOM 707 C CA . ASP A 1 99 ? -7.774 -5.407 22.053 1.00 92.38 99 ASP A CA 1
ATOM 708 C C . ASP A 1 99 ? -6.509 -4.561 21.840 1.00 92.38 99 ASP A C 1
ATOM 710 O O . ASP A 1 99 ? -6.360 -3.460 22.385 1.00 92.38 99 ASP A O 1
ATOM 714 N N . ALA A 1 100 ? -5.577 -5.094 21.048 1.00 92.25 100 ALA A N 1
ATOM 715 C CA . ALA A 1 100 ? -4.389 -4.372 20.602 1.00 92.25 100 ALA A CA 1
ATOM 716 C C . ALA A 1 100 ? -4.613 -3.712 19.236 1.00 92.25 100 ALA A C 1
ATOM 718 O O . ALA A 1 100 ? -5.533 -4.070 18.501 1.00 92.25 100 ALA A O 1
ATOM 719 N N . PHE A 1 101 ? -3.723 -2.787 18.882 1.00 92.88 101 PHE A N 1
ATOM 720 C CA . PHE A 1 101 ? -3.747 -2.083 17.605 1.00 92.88 101 PHE A CA 1
ATOM 721 C C . PHE A 1 101 ? -2.354 -2.089 16.976 1.00 92.88 101 PHE A C 1
ATOM 723 O O . PHE A 1 101 ? -1.355 -1.934 17.679 1.00 92.88 101 PHE A O 1
ATOM 730 N N . ILE A 1 102 ? -2.314 -2.259 15.659 1.00 92.75 102 ILE A N 1
ATOM 731 C CA . ILE A 1 102 ? -1.169 -1.991 14.792 1.00 92.75 102 ILE A CA 1
ATOM 732 C C . ILE A 1 102 ? -1.670 -1.010 13.737 1.00 92.75 102 ILE A C 1
ATOM 734 O O . ILE A 1 102 ? -2.600 -1.335 13.000 1.00 92.75 102 ILE A O 1
ATOM 738 N N . ALA A 1 103 ? -1.097 0.188 13.685 1.00 93.44 103 ALA A N 1
ATOM 739 C CA . ALA A 1 103 ? -1.491 1.196 12.710 1.00 93.44 103 ALA A CA 1
ATOM 740 C C . ALA A 1 103 ? -0.301 2.008 12.195 1.00 93.44 103 ALA A C 1
ATOM 742 O O . ALA A 1 103 ? 0.726 2.131 12.868 1.00 93.44 103 ALA A O 1
ATOM 743 N N . GLU A 1 104 ? -0.461 2.560 10.995 1.00 88.06 104 GLU A N 1
ATOM 744 C CA . GLU A 1 104 ? 0.627 3.176 10.240 1.00 88.06 104 GLU A CA 1
ATOM 745 C C . GLU A 1 104 ? 1.170 4.473 10.861 1.00 88.06 104 GLU A C 1
ATOM 747 O O . GLU A 1 104 ? 2.369 4.734 10.777 1.00 88.06 104 GLU A O 1
ATOM 752 N N . GLU A 1 105 ? 0.349 5.302 11.506 1.00 90.19 105 GLU A N 1
ATOM 753 C CA . GLU A 1 105 ? 0.777 6.648 11.908 1.00 90.19 105 GLU A CA 1
ATOM 754 C C . GLU A 1 105 ? 1.256 6.757 13.353 1.00 90.19 105 GLU A C 1
ATOM 756 O O . GLU A 1 105 ? 0.964 5.923 14.211 1.00 90.19 105 GLU A O 1
ATOM 761 N N . SER A 1 106 ? 2.015 7.821 13.632 1.00 91.12 106 SER A N 1
ATOM 762 C CA . SER A 1 106 ? 2.378 8.230 14.990 1.00 91.12 106 SER A CA 1
ATOM 763 C C . SER A 1 106 ? 2.263 9.742 15.147 1.00 91.12 106 SER A C 1
ATOM 765 O O . SER A 1 106 ? 2.916 10.515 14.444 1.00 91.12 106 SER A O 1
ATOM 767 N N . ALA A 1 107 ? 1.475 10.166 16.134 1.00 89.56 107 ALA A N 1
ATOM 768 C CA . ALA A 1 107 ? 1.350 11.567 16.505 1.00 89.56 107 ALA A CA 1
ATOM 769 C C . ALA A 1 107 ? 2.639 12.068 17.169 1.00 89.56 107 ALA A C 1
ATOM 771 O O . ALA A 1 107 ? 3.058 13.202 16.936 1.00 89.56 107 ALA A O 1
ATOM 772 N N . THR A 1 108 ? 3.316 11.209 17.936 1.00 86.88 108 THR A N 1
ATOM 773 C CA . THR A 1 108 ? 4.641 11.513 18.488 1.00 86.88 108 THR A CA 1
ATOM 774 C C . THR A 1 108 ? 5.672 11.755 17.381 1.00 86.88 108 THR A C 1
ATOM 776 O O . THR A 1 108 ? 6.420 12.730 17.453 1.00 86.88 108 THR A O 1
ATOM 779 N N . ALA A 1 109 ? 5.692 10.927 16.330 1.00 79.62 109 ALA A N 1
ATOM 780 C CA . ALA A 1 109 ? 6.551 11.172 15.169 1.00 79.62 109 ALA A CA 1
ATOM 781 C C . ALA A 1 109 ? 6.164 12.472 14.442 1.00 79.62 109 ALA A C 1
ATOM 783 O O . ALA A 1 109 ? 7.046 13.208 14.001 1.00 79.62 109 ALA A O 1
ATOM 784 N N . MET A 1 110 ? 4.866 12.793 14.381 1.00 79.56 110 MET A N 1
ATOM 785 C CA . MET A 1 110 ? 4.372 14.011 13.738 1.00 79.56 110 MET A CA 1
ATOM 786 C C . MET A 1 110 ? 4.901 15.297 14.388 1.00 79.56 110 MET A C 1
ATOM 788 O O . MET A 1 110 ? 5.229 16.262 13.701 1.00 79.56 110 MET A O 1
ATOM 792 N N . LEU A 1 111 ? 5.040 15.316 15.716 1.00 80.94 111 LEU A N 1
ATOM 793 C CA . LEU A 1 111 ? 5.573 16.471 16.451 1.00 80.94 111 LEU A CA 1
ATOM 794 C C . LEU A 1 111 ? 7.024 16.818 16.086 1.00 80.94 111 LEU A C 1
ATOM 796 O O . LEU A 1 111 ? 7.467 17.928 16.380 1.00 80.94 111 LEU A O 1
ATOM 800 N N . ALA A 1 112 ? 7.764 15.897 15.461 1.00 75.31 112 ALA A N 1
ATOM 801 C CA . ALA A 1 112 ? 9.135 16.137 15.024 1.00 75.31 112 ALA A CA 1
ATOM 802 C C . ALA A 1 112 ? 9.231 16.958 13.723 1.00 75.3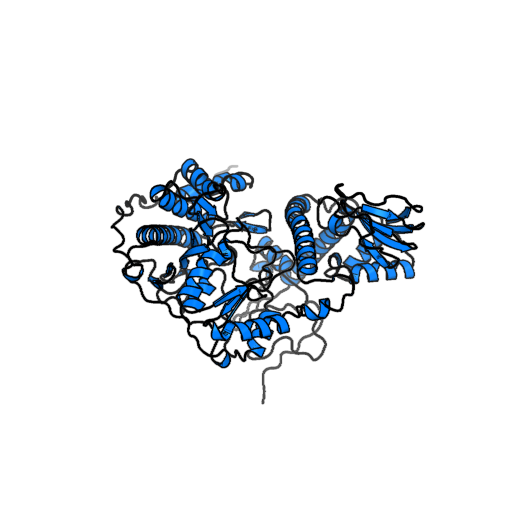1 112 ALA A C 1
ATOM 804 O O . ALA A 1 112 ? 10.324 17.422 13.393 1.00 75.31 112 ALA A O 1
ATOM 805 N N . PHE A 1 113 ? 8.129 17.141 12.986 1.00 70.81 113 PHE A N 1
ATOM 806 C CA . PHE A 1 113 ? 8.105 17.944 11.762 1.00 70.81 113 PHE A CA 1
ATOM 807 C C . PHE A 1 113 ? 7.837 19.422 12.053 1.00 70.81 113 PHE A C 1
ATOM 809 O O . PHE A 1 113 ? 7.065 19.781 12.948 1.00 70.81 113 PHE A O 1
ATOM 816 N N . GLU A 1 114 ? 8.423 20.299 11.238 1.00 73.56 114 GLU A N 1
ATOM 817 C CA . GLU A 1 114 ? 8.021 21.703 11.199 1.00 73.56 114 GLU A CA 1
ATOM 818 C C . GLU A 1 114 ? 6.535 21.796 10.808 1.00 73.56 114 GLU A C 1
ATOM 820 O O . GLU A 1 114 ? 6.087 21.159 9.857 1.00 73.56 114 GLU A O 1
ATOM 825 N N . GLY A 1 115 ? 5.741 22.525 11.597 1.00 77.44 115 GLY A N 1
ATOM 826 C CA . GLY A 1 115 ? 4.282 22.573 11.435 1.00 77.44 115 GLY A CA 1
ATOM 827 C C . GLY A 1 115 ? 3.517 21.365 11.999 1.00 77.44 115 GLY A C 1
ATOM 828 O O . GLY A 1 115 ? 2.289 21.398 12.031 1.00 77.44 115 GLY A O 1
ATOM 829 N N . GLY A 1 116 ? 4.193 20.340 12.531 1.00 80.69 116 GLY A N 1
ATOM 830 C CA . GLY A 1 116 ? 3.552 19.114 13.027 1.00 80.69 116 GLY A CA 1
ATOM 831 C C . GLY A 1 116 ? 2.527 19.335 14.146 1.00 80.69 116 GLY A C 1
ATOM 832 O O . GLY A 1 116 ? 1.490 18.678 14.182 1.00 80.69 116 GLY A O 1
ATOM 833 N N . ARG A 1 117 ? 2.755 20.314 15.033 1.00 88.19 117 ARG A N 1
ATOM 834 C CA . ARG A 1 117 ? 1.778 20.678 16.077 1.00 88.19 117 ARG A CA 1
ATOM 835 C C . ARG A 1 117 ? 0.491 21.268 15.496 1.00 88.19 117 ARG A C 1
ATOM 837 O O . ARG A 1 117 ? -0.586 20.878 15.932 1.00 88.19 117 ARG A O 1
ATOM 844 N N . ALA A 1 118 ? 0.610 22.165 14.519 1.00 86.75 118 ALA A N 1
ATOM 845 C CA . ALA A 1 118 ? -0.545 22.743 13.833 1.00 86.75 118 ALA A CA 1
ATOM 846 C C . ALA A 1 118 ? -1.307 21.662 13.053 1.00 86.75 118 ALA A C 1
ATOM 848 O O . ALA A 1 118 ? -2.527 21.626 13.079 1.00 86.75 118 ALA A O 1
ATOM 849 N N . ALA A 1 119 ? -0.590 20.710 12.451 1.00 85.38 119 ALA A N 1
ATOM 850 C CA . ALA A 1 119 ? -1.202 19.569 11.782 1.00 85.38 119 ALA A CA 1
ATOM 851 C C . ALA A 1 119 ? -2.020 18.683 12.740 1.00 85.38 119 ALA A C 1
ATOM 853 O O . ALA A 1 119 ? -3.102 18.225 12.382 1.00 85.38 119 ALA A O 1
ATOM 854 N N . LEU A 1 120 ? -1.534 18.459 13.968 1.00 91.19 120 LEU A N 1
ATOM 855 C CA . LEU A 1 120 ? -2.287 17.738 15.001 1.00 91.19 120 LEU A CA 1
ATOM 856 C C . LEU A 1 120 ? -3.516 18.520 15.482 1.00 91.19 120 LEU A C 1
ATOM 858 O O . LEU A 1 120 ? -4.549 17.908 15.743 1.00 91.19 120 LEU A O 1
ATOM 862 N N . GLU A 1 121 ? -3.415 19.846 15.594 1.00 94.12 121 GLU A N 1
ATOM 863 C CA . GLU A 1 121 ? -4.549 20.734 15.892 1.00 94.12 121 GLU A CA 1
ATOM 864 C C . GLU A 1 121 ? -5.610 20.652 14.783 1.00 94.12 121 GLU A C 1
ATOM 866 O O . GLU A 1 121 ? -6.766 20.343 15.066 1.00 94.12 121 GLU A O 1
ATOM 871 N N . ASP A 1 122 ? -5.202 20.784 13.520 1.00 90.25 122 ASP A N 1
ATOM 872 C CA . ASP A 1 122 ? -6.086 20.692 12.356 1.00 90.25 122 ASP A CA 1
ATOM 873 C C . ASP A 1 122 ? -6.739 19.311 12.210 1.00 90.25 122 ASP A C 1
ATOM 875 O O . ASP A 1 122 ? -7.919 19.212 11.856 1.00 90.25 122 ASP A O 1
ATOM 879 N N . ALA A 1 123 ? -5.989 18.235 12.466 1.00 93.00 123 ALA A N 1
ATOM 880 C CA . ALA A 1 123 ? -6.517 16.875 12.458 1.00 93.00 123 ALA A CA 1
ATOM 881 C C . ALA A 1 123 ? -7.550 16.678 13.578 1.00 93.00 123 ALA A C 1
ATOM 883 O O . ALA A 1 123 ? -8.611 16.098 13.341 1.00 93.00 123 ALA A O 1
ATOM 884 N N . ALA A 1 124 ? -7.266 17.194 14.779 1.00 95.88 124 ALA A N 1
ATOM 885 C CA . ALA A 1 124 ? -8.146 17.067 15.936 1.00 95.88 124 ALA A CA 1
ATOM 886 C C . ALA A 1 124 ? -9.458 17.826 15.709 1.00 95.88 124 ALA A C 1
ATOM 888 O O . ALA A 1 124 ? -10.536 17.276 15.945 1.00 95.88 124 ALA A O 1
ATOM 889 N N . ASP A 1 125 ? -9.374 19.033 15.149 1.00 95.25 125 ASP A N 1
ATOM 890 C CA . ASP A 1 125 ? -10.534 19.825 14.751 1.00 95.25 125 ASP A CA 1
ATOM 891 C C . ASP A 1 125 ? -11.361 19.116 13.669 1.00 95.25 125 ASP A C 1
ATOM 893 O O . ASP A 1 125 ? -12.592 19.078 13.753 1.00 95.25 125 ASP A O 1
ATOM 897 N N . ALA A 1 126 ? -10.707 18.498 12.678 1.00 92.94 126 ALA A N 1
ATOM 898 C CA . ALA A 1 126 ? -11.382 17.790 11.591 1.00 92.94 126 ALA A CA 1
ATOM 899 C C . ALA A 1 126 ? -12.201 16.580 12.067 1.00 92.94 126 ALA A C 1
ATOM 901 O O . ALA A 1 126 ? -13.267 16.311 11.510 1.00 92.94 126 ALA A O 1
ATOM 902 N N . CYS A 1 127 ? -11.736 15.866 13.097 1.00 94.88 127 CYS A N 1
ATOM 903 C CA . CYS A 1 127 ? -12.464 14.740 13.688 1.00 94.88 127 CYS A CA 1
ATOM 904 C C . CYS A 1 127 ? -13.234 15.089 14.975 1.00 94.88 127 CYS A C 1
ATOM 906 O O . CYS A 1 127 ? -13.806 14.199 15.604 1.00 94.88 127 CYS A O 1
ATOM 908 N N . GLY A 1 128 ? -13.258 16.361 15.389 1.00 95.62 128 GLY A N 1
ATOM 909 C CA . GLY A 1 128 ? -13.968 16.815 16.588 1.00 95.62 128 GLY A CA 1
ATOM 910 C C . GLY A 1 128 ? -13.412 16.263 17.908 1.00 95.62 128 GLY A C 1
ATOM 911 O O . GLY A 1 128 ? -14.174 16.064 18.858 1.00 95.62 128 GLY A O 1
ATOM 912 N N . LEU A 1 129 ? -12.107 15.996 17.975 1.00 95.50 129 LEU A N 1
ATOM 913 C CA . LEU A 1 129 ? -11.403 15.546 19.177 1.00 95.50 129 LEU A CA 1
ATOM 914 C C . LEU A 1 129 ? -10.554 16.677 19.767 1.00 95.50 129 LEU A C 1
ATOM 916 O O . LEU A 1 129 ? -10.250 17.664 19.110 1.00 95.50 129 LEU A O 1
ATOM 920 N N . SER A 1 130 ? -10.143 16.531 21.028 1.00 97.44 130 SER A N 1
ATOM 921 C CA . SER A 1 130 ? -9.048 17.352 21.550 1.00 97.44 130 SER A CA 1
ATOM 922 C C . SER A 1 130 ? -7.716 16.829 21.013 1.00 97.44 130 SER A C 1
ATOM 924 O O . SER A 1 130 ? -7.576 15.626 20.798 1.00 97.44 130 SER A O 1
ATOM 926 N N . VAL A 1 131 ? -6.708 17.696 20.877 1.00 96.25 131 VAL A N 1
ATOM 927 C CA . VAL A 1 131 ? -5.349 17.278 20.475 1.00 96.25 131 VAL A CA 1
ATOM 928 C C . VAL A 1 131 ? -4.817 16.166 21.379 1.00 96.25 131 VAL A C 1
ATOM 930 O O . VAL A 1 131 ? -4.261 15.193 20.891 1.00 96.25 131 VAL A O 1
ATOM 933 N N . ALA A 1 132 ? -5.053 16.259 22.693 1.00 95.88 132 ALA A N 1
ATOM 934 C CA . ALA A 1 132 ? -4.646 15.220 23.638 1.00 95.88 132 ALA A CA 1
ATOM 935 C C . ALA A 1 132 ? -5.315 13.867 23.340 1.00 95.88 132 ALA A C 1
ATOM 937 O O . ALA A 1 132 ? -4.642 12.841 23.331 1.00 95.88 132 ALA A O 1
ATOM 938 N N . SER A 1 133 ? -6.623 13.874 23.059 1.00 96.31 133 SER A N 1
ATOM 939 C CA . SER A 1 133 ? -7.362 12.662 22.701 1.00 96.31 133 SER A CA 1
ATOM 940 C C . SER A 1 133 ? -6.905 12.109 21.351 1.00 96.31 133 SER A C 1
ATOM 942 O O . SER A 1 133 ? -6.689 10.906 21.247 1.00 96.31 133 SER A O 1
ATOM 944 N N . LEU A 1 134 ? -6.688 12.963 20.346 1.00 97.25 134 LEU A N 1
ATOM 945 C CA . LEU A 1 134 ? -6.155 12.545 19.051 1.00 97.25 134 LEU A CA 1
ATOM 946 C C . LEU A 1 134 ? -4.784 11.877 19.211 1.00 97.25 134 LEU A C 1
ATOM 948 O O . LEU A 1 134 ? -4.620 10.740 18.780 1.00 97.25 134 LEU A O 1
ATOM 952 N N . THR A 1 135 ? -3.833 12.533 19.881 1.00 96.00 135 THR A N 1
ATOM 953 C CA . THR A 1 135 ? -2.48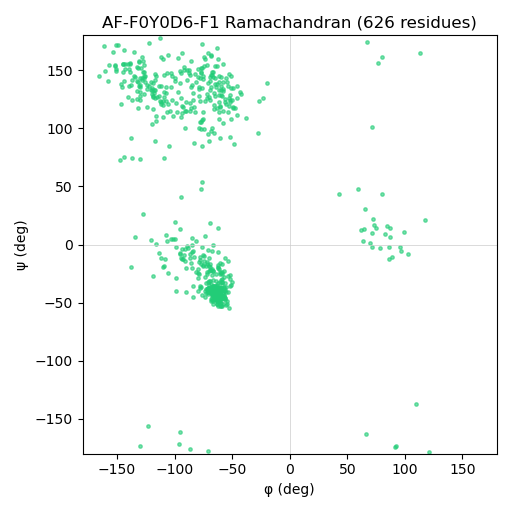2 11.994 20.097 1.00 96.00 135 THR A CA 1
ATOM 954 C C . THR A 1 135 ? -2.523 10.642 20.805 1.00 96.00 135 THR A C 1
ATOM 956 O O . THR A 1 135 ? -1.872 9.704 20.353 1.00 96.00 135 THR A O 1
ATOM 959 N N . GLU A 1 136 ? -3.323 10.515 21.870 1.00 95.44 136 GLU A N 1
ATOM 960 C CA . GLU A 1 136 ? -3.480 9.257 22.607 1.00 95.44 136 GLU A CA 1
ATOM 961 C C . GLU A 1 136 ? -3.934 8.112 21.693 1.00 95.44 136 GLU A C 1
ATOM 963 O O . GLU A 1 136 ? -3.384 7.013 21.747 1.00 95.44 136 GLU A O 1
ATOM 968 N N . HIS A 1 137 ? -4.935 8.361 20.848 1.00 96.62 137 HIS A N 1
ATOM 969 C CA . HIS A 1 137 ? -5.530 7.322 20.013 1.00 96.62 137 HIS A CA 1
ATOM 970 C C . HIS A 1 137 ? -4.668 6.988 18.799 1.00 96.62 137 HIS A C 1
ATOM 972 O O . HIS A 1 137 ? -4.574 5.816 18.448 1.00 96.62 137 HIS A O 1
ATOM 978 N N . VAL A 1 138 ? -3.990 7.973 18.205 1.00 96.25 138 VAL A N 1
ATOM 979 C CA . VAL A 1 138 ? -3.017 7.722 17.136 1.00 96.25 138 VAL A CA 1
ATOM 980 C C . VAL A 1 138 ? -1.874 6.858 17.666 1.00 96.25 138 VAL A C 1
ATOM 982 O O . VAL A 1 138 ? -1.619 5.788 17.118 1.00 96.25 138 VAL A O 1
ATOM 985 N N . ASP A 1 139 ? -1.229 7.251 18.766 1.00 94.69 139 ASP A N 1
ATOM 986 C CA . ASP A 1 139 ? -0.059 6.526 19.278 1.00 94.69 139 ASP A CA 1
ATOM 987 C C . ASP A 1 139 ? -0.417 5.168 19.914 1.00 94.69 139 ASP A C 1
ATOM 989 O O . ASP A 1 139 ? 0.441 4.288 20.016 1.00 94.69 139 ASP A O 1
ATOM 993 N N . ARG A 1 140 ? -1.692 4.918 20.253 1.00 93.06 140 ARG A N 1
ATOM 994 C CA . ARG A 1 140 ? -2.173 3.581 20.653 1.00 93.06 140 ARG A CA 1
ATOM 995 C C . ARG A 1 140 ? -1.991 2.536 19.537 1.00 93.06 140 ARG A C 1
ATOM 997 O O . ARG A 1 140 ? -1.839 1.358 19.852 1.00 93.06 140 ARG A O 1
ATOM 1004 N N . GLY A 1 141 ? -1.918 2.955 18.269 1.00 90.31 141 GLY A N 1
ATOM 1005 C CA . GLY A 1 141 ? -1.584 2.103 17.120 1.00 90.31 141 GLY A CA 1
ATOM 1006 C C . GLY A 1 141 ? -0.124 1.631 17.059 1.00 90.31 141 GLY A C 1
ATOM 1007 O O . GLY A 1 141 ? 0.188 0.730 16.288 1.00 90.31 141 GLY A O 1
ATOM 1008 N N . ARG A 1 142 ? 0.767 2.204 17.882 1.00 84.06 142 ARG A N 1
ATOM 1009 C CA . ARG A 1 142 ? 2.200 1.861 17.959 1.00 84.06 142 ARG A CA 1
ATOM 1010 C C . ARG A 1 142 ? 2.571 1.006 19.168 1.00 84.06 142 ARG A C 1
ATOM 1012 O O . ARG A 1 142 ? 3.749 0.751 19.402 1.00 84.06 142 ARG A O 1
ATOM 1019 N N . ALA A 1 143 ? 1.587 0.576 19.956 1.00 66.25 143 ALA A N 1
ATOM 1020 C CA . ALA A 1 143 ? 1.797 -0.182 21.184 1.00 66.25 143 ALA A CA 1
ATOM 1021 C C . ALA A 1 143 ? 1.355 -1.649 21.015 1.00 66.25 143 ALA A C 1
ATOM 1023 O O . ALA A 1 143 ? 0.311 -2.033 21.558 1.00 66.25 143 ALA A O 1
ATOM 1024 N N . PRO A 1 144 ? 2.119 -2.498 20.295 1.00 61.06 144 PRO A N 1
ATOM 1025 C CA . PRO A 1 144 ? 1.793 -3.911 20.200 1.00 61.06 144 PRO A CA 1
ATOM 1026 C C . PRO A 1 144 ? 1.843 -4.527 21.602 1.00 61.06 144 PRO A C 1
ATOM 1028 O O . PRO A 1 144 ? 2.890 -4.598 22.249 1.00 61.06 144 PRO A O 1
ATOM 1031 N N . ARG A 1 145 ? 0.687 -4.971 22.102 1.00 59.84 145 ARG A N 1
ATOM 1032 C CA . ARG A 1 145 ? 0.614 -5.756 23.336 1.00 59.84 145 ARG A CA 1
ATOM 1033 C C . ARG A 1 145 ? 1.050 -7.178 23.000 1.00 59.84 145 ARG A C 1
ATOM 1035 O O . ARG A 1 145 ? 0.264 -7.951 22.457 1.00 59.84 145 ARG A O 1
ATOM 1042 N N . ALA A 1 146 ? 2.304 -7.512 23.303 1.00 58.94 146 ALA A N 1
ATOM 1043 C CA . ALA A 1 146 ? 2.782 -8.889 23.226 1.00 58.94 146 ALA A CA 1
ATOM 1044 C C . ALA A 1 146 ? 1.811 -9.812 23.989 1.00 58.94 146 ALA A C 1
ATOM 1046 O O . ALA A 1 146 ? 1.509 -9.564 25.157 1.00 58.94 146 ALA A O 1
ATOM 1047 N N . GLY A 1 147 ? 1.289 -10.839 23.312 1.00 65.44 147 GLY A N 1
ATOM 1048 C CA . GLY A 1 147 ? 0.333 -11.790 23.888 1.00 65.44 147 GLY A CA 1
ATOM 1049 C C . GLY A 1 147 ? -1.139 -11.354 23.891 1.00 65.44 147 GLY A C 1
ATOM 1050 O O . GLY A 1 147 ? -1.955 -12.035 24.508 1.00 65.44 147 GLY A O 1
ATOM 1051 N N . ALA A 1 148 ? -1.515 -10.255 23.226 1.00 77.00 148 ALA A N 1
ATOM 1052 C CA . ALA A 1 148 ? -2.930 -9.958 23.005 1.00 77.00 148 ALA A CA 1
ATOM 1053 C C . ALA A 1 148 ? -3.567 -11.006 22.079 1.00 77.00 148 ALA A C 1
ATOM 1055 O O . ALA A 1 148 ? -3.049 -11.271 20.997 1.00 77.00 148 ALA A O 1
ATOM 1056 N N . ALA A 1 149 ? -4.713 -11.561 22.486 1.00 79.69 149 ALA A N 1
ATOM 1057 C CA . ALA A 1 149 ? -5.461 -12.514 21.663 1.00 79.69 149 ALA A CA 1
ATOM 1058 C C . ALA A 1 149 ? -5.928 -11.870 20.344 1.00 79.69 149 ALA A C 1
ATOM 1060 O O . ALA A 1 149 ? -5.761 -12.439 19.270 1.00 79.69 149 ALA A O 1
ATOM 1061 N N . ARG A 1 150 ? -6.415 -10.624 20.421 1.00 90.56 150 ARG A N 1
ATOM 1062 C CA . ARG A 1 150 ? -6.959 -9.872 19.286 1.00 90.56 150 ARG A CA 1
ATOM 1063 C C . ARG A 1 150 ? -6.169 -8.608 19.002 1.00 90.56 150 ARG A C 1
ATOM 1065 O O . ARG A 1 150 ? -5.898 -7.822 19.915 1.00 90.56 150 ARG A O 1
ATOM 1072 N N . THR A 1 151 ? -5.854 -8.402 17.729 1.00 92.62 151 THR A N 1
ATOM 1073 C CA . THR A 1 151 ? -5.203 -7.190 17.235 1.00 92.62 151 THR A CA 1
ATOM 1074 C C . THR A 1 151 ? -5.954 -6.645 16.031 1.00 92.62 151 THR A C 1
ATOM 1076 O O . THR A 1 151 ? -6.162 -7.351 15.049 1.00 92.62 151 THR A O 1
ATOM 1079 N N . TRP A 1 152 ? -6.309 -5.368 16.087 1.00 95.44 152 TRP A N 1
ATOM 1080 C CA . TRP A 1 152 ? -6.782 -4.618 14.932 1.00 95.44 152 TRP A CA 1
ATOM 1081 C C . TRP A 1 152 ? -5.590 -4.080 14.142 1.00 95.44 152 TRP A C 1
ATOM 1083 O O . TRP A 1 152 ? -4.695 -3.463 14.718 1.00 95.44 152 TRP A O 1
ATOM 1093 N N . VAL A 1 153 ? -5.585 -4.304 12.834 1.00 95.62 153 VAL A N 1
ATOM 1094 C CA . VAL A 1 153 ? -4.570 -3.801 11.903 1.00 95.62 153 VAL A CA 1
ATOM 1095 C C . VAL A 1 153 ? -5.216 -2.738 11.026 1.00 95.62 153 VAL A C 1
ATOM 1097 O O . VAL A 1 153 ? -6.231 -3.017 10.392 1.00 95.62 153 VAL A O 1
ATOM 1100 N N . LEU A 1 154 ? -4.654 -1.532 11.007 1.00 97.50 154 LEU A N 1
ATOM 1101 C CA . LEU A 1 154 ? -5.242 -0.369 10.347 1.00 97.50 154 LEU A CA 1
ATOM 1102 C C . LEU A 1 154 ? -4.232 0.339 9.443 1.00 97.50 154 LEU A C 1
ATOM 1104 O O . LEU A 1 154 ? -3.202 0.816 9.915 1.00 97.50 154 LEU A O 1
ATOM 1108 N N . ASP A 1 155 ? -4.605 0.496 8.179 1.00 97.56 155 ASP A N 1
ATOM 1109 C CA . ASP A 1 155 ? -4.095 1.555 7.317 1.00 97.56 155 ASP A CA 1
ATOM 1110 C C . ASP A 1 155 ? -5.164 2.664 7.241 1.00 97.56 155 ASP A C 1
ATOM 1112 O O . ASP A 1 155 ? -6.268 2.435 6.718 1.00 97.56 155 ASP A O 1
ATOM 1116 N N . PRO A 1 156 ? -4.912 3.847 7.828 1.00 97.12 156 PRO A N 1
ATOM 1117 C CA . PRO A 1 156 ? -5.917 4.894 7.891 1.00 97.12 156 PRO A CA 1
ATOM 1118 C C . PRO A 1 156 ? -6.233 5.510 6.521 1.00 97.12 156 PRO A C 1
ATOM 1120 O O . PRO A 1 156 ? -7.398 5.826 6.262 1.00 97.12 156 PRO A O 1
ATOM 1123 N N . VAL A 1 157 ? -5.233 5.685 5.655 1.00 96.75 157 VAL A N 1
ATOM 1124 C CA . VAL A 1 157 ? -5.380 6.251 4.306 1.00 96.75 157 VAL A CA 1
ATOM 1125 C C . VAL A 1 157 ? -4.411 5.525 3.374 1.00 96.75 157 VAL A C 1
ATOM 1127 O O . VAL A 1 157 ? -3.415 6.071 2.905 1.00 96.75 157 VAL A O 1
ATOM 1130 N N . ASP A 1 158 ? -4.770 4.300 3.018 1.00 96.25 158 ASP A N 1
ATOM 1131 C CA . ASP A 1 158 ? -4.026 3.527 2.041 1.00 96.25 158 ASP A CA 1
ATOM 1132 C C . ASP A 1 158 ? -4.118 4.237 0.688 1.00 96.25 158 ASP A C 1
ATOM 1134 O O . ASP A 1 158 ? -5.203 4.585 0.195 1.00 96.25 158 ASP A O 1
ATOM 1138 N N . GLY A 1 159 ? -2.961 4.473 0.076 1.00 88.44 159 GLY A N 1
ATOM 1139 C CA . GLY A 1 159 ? -2.842 5.269 -1.134 1.00 88.44 159 GLY A CA 1
ATOM 1140 C C . GLY A 1 159 ? -2.866 6.776 -0.878 1.00 88.44 159 GLY A C 1
ATOM 1141 O O . GLY A 1 159 ? -3.463 7.505 -1.669 1.00 88.44 159 GLY A O 1
ATOM 1142 N N . THR A 1 160 ? -2.159 7.281 0.139 1.00 82.38 160 THR A N 1
ATOM 1143 C CA . THR A 1 160 ? -2.014 8.724 0.436 1.00 82.38 160 THR A CA 1
ATOM 1144 C C . THR A 1 160 ? -1.602 9.570 -0.788 1.00 82.38 160 THR A C 1
ATOM 1146 O O . THR A 1 160 ? -2.048 10.706 -0.958 1.00 82.38 160 THR A O 1
ATOM 1149 N N . LYS A 1 161 ? -0.813 9.019 -1.728 1.00 76.44 161 LYS A N 1
ATOM 1150 C CA . LYS A 1 161 ? -0.507 9.672 -3.026 1.00 76.44 161 LYS A CA 1
ATOM 1151 C C . LYS A 1 161 ? -1.743 9.825 -3.924 1.00 76.44 161 LYS A C 1
ATOM 1153 O O . LYS A 1 161 ? -1.875 10.825 -4.626 1.00 76.44 161 LYS A O 1
ATOM 1158 N N . GLY A 1 162 ? -2.629 8.834 -3.939 1.00 76.50 162 GLY A N 1
ATOM 1159 C CA . GLY A 1 162 ? -3.924 8.908 -4.614 1.00 76.50 162 GLY A CA 1
ATOM 1160 C C . GLY A 1 162 ? -4.842 9.915 -3.929 1.00 76.50 162 GLY A C 1
ATOM 1161 O O . GLY A 1 162 ? -5.406 10.780 -4.598 1.00 76.50 162 GLY A O 1
ATOM 1162 N N . PHE A 1 163 ? -4.879 9.895 -2.594 1.00 87.75 163 PHE A N 1
ATOM 1163 C CA . PHE A 1 163 ? -5.615 10.863 -1.783 1.00 87.75 163 PHE A CA 1
ATOM 1164 C C . PHE A 1 163 ? -5.251 12.315 -2.141 1.00 87.75 163 PHE A C 1
ATOM 1166 O O . PHE A 1 163 ? -6.131 13.083 -2.534 1.00 87.75 163 PHE A O 1
ATOM 1173 N N . LEU A 1 164 ? -3.960 12.668 -2.113 1.00 73.44 164 LEU A N 1
ATOM 1174 C CA . LEU A 1 164 ? -3.458 14.017 -2.423 1.00 73.44 164 LEU A CA 1
ATOM 1175 C C . LEU A 1 164 ? -3.773 14.491 -3.854 1.00 73.44 164 LEU A C 1
ATOM 1177 O O . LEU A 1 164 ? -3.845 15.691 -4.103 1.00 73.44 164 LEU A O 1
ATOM 1181 N N . ARG A 1 165 ? -3.964 13.563 -4.800 1.00 81.00 165 ARG A N 1
ATOM 1182 C CA . ARG A 1 165 ? -4.300 13.866 -6.203 1.00 81.00 165 ARG A CA 1
ATOM 1183 C C . ARG A 1 165 ? -5.805 13.965 -6.467 1.00 81.00 165 ARG A C 1
ATOM 1185 O O . ARG A 1 165 ? -6.187 14.187 -7.610 1.00 81.00 165 ARG A O 1
ATOM 1192 N N . GLY A 1 166 ? -6.652 13.756 -5.457 1.00 79.00 166 GLY A N 1
ATOM 1193 C CA . GLY A 1 166 ? -8.101 13.630 -5.661 1.00 79.00 166 GLY A CA 1
ATOM 1194 C C . GLY A 1 166 ? -8.519 12.297 -6.301 1.00 79.00 166 GLY A C 1
ATOM 1195 O O . GLY A 1 166 ? -9.622 12.176 -6.821 1.00 79.00 166 GLY A O 1
ATOM 1196 N N . ALA A 1 167 ? -7.646 11.286 -6.289 1.00 87.75 167 ALA A N 1
ATOM 1197 C CA . ALA A 1 167 ? -7.898 9.968 -6.866 1.00 87.75 167 ALA A CA 1
ATOM 1198 C C . ALA A 1 167 ? -8.403 8.969 -5.802 1.00 87.75 167 ALA A C 1
ATOM 1200 O O . ALA A 1 167 ? -8.916 9.354 -4.746 1.00 87.75 167 ALA A O 1
ATOM 1201 N N . GLN A 1 168 ? -8.302 7.669 -6.096 1.00 92.75 168 GLN A N 1
ATOM 1202 C CA . GLN A 1 168 ? -8.705 6.596 -5.183 1.00 92.75 168 GLN A CA 1
ATOM 1203 C C . GLN A 1 168 ? -7.808 6.542 -3.938 1.00 92.75 168 GLN A C 1
ATOM 1205 O O . GLN A 1 168 ? -6.601 6.758 -4.021 1.00 92.75 168 GLN A O 1
ATOM 1210 N N . PHE A 1 169 ? -8.416 6.218 -2.801 1.00 96.06 169 PHE A N 1
ATOM 1211 C CA . PHE A 1 169 ? -7.757 5.874 -1.543 1.00 96.06 169 PHE A CA 1
ATOM 1212 C C . PHE A 1 169 ? -8.690 4.957 -0.742 1.00 96.06 169 PHE A C 1
ATOM 1214 O O . PHE A 1 169 ? -9.886 4.860 -1.055 1.00 96.06 169 PHE A O 1
ATOM 1221 N N . CYS A 1 170 ? -8.163 4.295 0.284 1.00 97.38 170 CYS A N 1
ATOM 1222 C CA . CYS A 1 170 ? -8.927 3.361 1.102 1.00 97.38 170 CYS A CA 1
ATOM 1223 C C . CYS A 1 170 ? -8.611 3.540 2.590 1.00 97.38 170 CYS A C 1
ATOM 1225 O O . CYS A 1 170 ? -7.465 3.739 2.953 1.00 97.38 170 CYS A O 1
ATOM 1227 N N . CYS A 1 171 ? -9.609 3.421 3.462 1.00 98.50 171 CYS A N 1
ATOM 1228 C CA . CYS A 1 171 ? -9.376 3.124 4.875 1.00 98.50 171 CYS A CA 1
ATOM 1229 C C . CYS A 1 171 ? -9.478 1.604 5.039 1.00 98.50 171 CYS A C 1
ATOM 1231 O O . CYS A 1 171 ? -10.550 1.041 4.799 1.00 98.50 171 CYS A O 1
ATOM 1233 N N . ALA A 1 172 ? -8.373 0.935 5.367 1.00 98.56 172 ALA A N 1
ATOM 1234 C CA . ALA A 1 172 ? -8.301 -0.522 5.420 1.00 98.56 172 ALA A CA 1
ATOM 1235 C C . ALA A 1 172 ? -8.120 -1.006 6.859 1.00 98.56 172 ALA A C 1
ATOM 1237 O O . ALA A 1 172 ? -7.157 -0.658 7.535 1.00 98.56 172 ALA A O 1
ATOM 1238 N N . LEU A 1 173 ? -9.055 -1.826 7.332 1.00 98.56 173 LEU A N 1
ATOM 1239 C CA . LEU A 1 173 ? -9.093 -2.319 8.703 1.00 98.56 173 LEU A CA 1
ATOM 1240 C C . LEU A 1 173 ? -9.265 -3.836 8.707 1.00 98.56 173 LEU A C 1
ATOM 1242 O O . LEU A 1 173 ? -10.170 -4.362 8.064 1.00 98.56 173 LEU A O 1
ATOM 1246 N N . ALA A 1 174 ? -8.447 -4.542 9.478 1.00 97.31 174 ALA A N 1
ATOM 1247 C CA . ALA A 1 174 ? -8.582 -5.975 9.697 1.00 97.31 174 ALA A CA 1
ATOM 1248 C C . ALA A 1 174 ? -8.563 -6.323 11.186 1.00 97.31 174 ALA A C 1
ATOM 1250 O O . ALA A 1 174 ? -7.931 -5.633 11.984 1.00 97.31 174 ALA A O 1
ATOM 1251 N N . LEU A 1 175 ? -9.225 -7.420 11.549 1.00 95.69 175 LEU A N 1
ATOM 1252 C CA . LEU A 1 175 ? -9.074 -8.068 12.849 1.00 95.69 175 LEU A CA 1
ATOM 1253 C C . LEU A 1 175 ? -8.251 -9.341 12.671 1.00 95.69 175 LEU A C 1
ATOM 1255 O O . LEU A 1 175 ? -8.657 -10.254 11.949 1.00 95.69 175 LEU A O 1
ATOM 1259 N N . VAL A 1 176 ? -7.121 -9.404 13.363 1.00 93.00 176 VAL A N 1
ATOM 1260 C CA . VAL A 1 176 ? -6.297 -10.603 13.512 1.00 93.00 176 VAL A CA 1
ATOM 1261 C C . VAL A 1 176 ? -6.631 -11.237 14.857 1.00 93.00 176 VAL A C 1
ATOM 1263 O O . VAL A 1 176 ? -6.521 -10.591 15.905 1.00 93.00 176 VAL A O 1
ATOM 1266 N N . ASP A 1 177 ? -7.063 -12.493 14.824 1.00 90.81 177 ASP A N 1
ATOM 1267 C CA . ASP A 1 177 ? -7.501 -13.249 16.000 1.00 90.81 177 ASP A CA 1
ATOM 1268 C C . ASP A 1 177 ? -6.983 -14.693 15.933 1.00 90.81 177 ASP A C 1
ATOM 1270 O O . ASP A 1 177 ? -6.670 -15.207 14.858 1.00 90.81 177 ASP A O 1
ATOM 1274 N N . GLY A 1 178 ? -6.869 -15.333 17.093 1.00 84.38 178 GLY A N 1
ATOM 1275 C CA . GLY A 1 178 ? -6.297 -16.662 17.285 1.00 84.38 178 GLY A CA 1
ATOM 1276 C C . GLY A 1 178 ? -5.097 -16.662 18.233 1.00 84.38 178 GLY A C 1
ATOM 1277 O O . GLY A 1 178 ? -4.719 -15.641 18.809 1.00 84.38 178 GLY A O 1
ATOM 1278 N N . VAL A 1 179 ? -4.500 -17.838 18.424 1.00 75.81 179 VAL A N 1
ATOM 1279 C CA . VAL A 1 179 ? -3.341 -18.016 19.312 1.00 75.81 179 VAL A CA 1
ATOM 1280 C C . VAL A 1 179 ? -2.056 -17.713 18.530 1.00 75.81 179 VAL A C 1
ATOM 1282 O O . VAL A 1 179 ? -1.831 -18.361 17.503 1.00 75.81 179 VAL A O 1
ATOM 1285 N N . PRO A 1 180 ? -1.219 -16.748 18.969 1.00 68.62 180 PRO A N 1
ATOM 1286 C CA . PRO A 1 180 ? 0.027 -16.410 18.279 1.00 68.62 180 PRO A CA 1
ATOM 1287 C C . PRO A 1 180 ? 0.897 -17.645 18.026 1.00 68.62 180 PRO A C 1
ATOM 1289 O O . PRO A 1 180 ? 1.153 -18.417 18.949 1.00 68.62 180 PRO A O 1
ATOM 1292 N N . GLY A 1 181 ? 1.331 -17.841 16.779 1.00 65.94 181 GLY A N 1
ATOM 1293 C CA . GLY A 1 181 ? 2.118 -19.014 16.370 1.00 65.94 181 GLY A CA 1
ATOM 1294 C C . GLY A 1 181 ? 1.372 -20.361 16.300 1.00 65.94 181 GLY A C 1
ATOM 1295 O O . GLY A 1 181 ? 1.972 -21.349 15.887 1.00 65.94 181 GLY A O 1
ATOM 1296 N N . GLU A 1 182 ? 0.080 -20.422 16.649 1.00 69.81 182 GLU A N 1
ATOM 1297 C CA . GLU A 1 182 ? -0.750 -21.646 16.646 1.00 69.81 182 GLU A CA 1
ATOM 1298 C C . GLU A 1 182 ? -2.066 -21.473 15.851 1.00 69.81 182 GLU A C 1
ATOM 1300 O O . GLU A 1 182 ? -3.064 -22.145 16.115 1.00 69.81 182 GLU A O 1
ATOM 1305 N N . GLY A 1 183 ? -2.093 -20.564 14.867 1.00 70.75 183 GLY A N 1
ATOM 1306 C CA . GLY A 1 183 ? -3.252 -20.350 13.981 1.00 70.75 183 GLY A CA 1
ATOM 1307 C C . GLY A 1 183 ? -3.894 -18.962 14.056 1.00 70.75 183 GLY A C 1
ATOM 1308 O O . GLY A 1 183 ? -5.062 -18.808 13.697 1.00 70.75 183 GLY A O 1
ATOM 1309 N N . ARG A 1 184 ? -3.149 -17.963 14.534 1.00 84.25 184 ARG A N 1
ATOM 1310 C CA . ARG A 1 184 ? -3.531 -16.551 14.489 1.00 84.25 184 ARG A CA 1
ATOM 1311 C C . ARG A 1 184 ? -3.442 -15.999 13.073 1.00 84.25 184 ARG A C 1
ATOM 1313 O O . ARG A 1 184 ? -2.412 -16.126 12.427 1.00 84.25 184 ARG A O 1
ATOM 1320 N N . ASP A 1 185 ? -4.534 -15.411 12.597 1.00 89.88 185 ASP A N 1
ATOM 1321 C CA . ASP A 1 185 ? -4.635 -14.909 11.225 1.00 89.88 185 ASP A CA 1
ATOM 1322 C C . ASP A 1 185 ? -5.788 -13.892 11.099 1.00 89.88 185 ASP A C 1
ATOM 1324 O O . ASP A 1 185 ? -6.585 -13.704 12.025 1.00 89.88 185 ASP A O 1
ATOM 1328 N N . ALA A 1 186 ? -5.886 -13.209 9.959 1.00 92.06 186 ALA A N 1
ATOM 1329 C CA . ALA A 1 186 ? -6.957 -12.261 9.686 1.00 92.06 186 ALA A CA 1
ATOM 1330 C C . ALA A 1 186 ? -8.316 -12.982 9.591 1.00 92.06 186 ALA A C 1
ATOM 1332 O O . ALA A 1 186 ? -8.538 -13.866 8.754 1.00 92.06 186 ALA A O 1
ATOM 1333 N N . THR A 1 187 ? -9.245 -12.605 10.468 1.00 93.00 187 THR A N 1
ATOM 1334 C CA . THR A 1 187 ? -10.590 -13.196 10.576 1.00 93.00 187 THR A CA 1
ATOM 1335 C C . THR A 1 187 ? -11.678 -12.291 10.015 1.00 93.00 187 THR A C 1
ATOM 1337 O O . THR A 1 187 ? -12.723 -12.786 9.591 1.00 93.00 187 THR A O 1
ATOM 1340 N N . LEU A 1 188 ? -11.431 -10.981 9.975 1.00 95.25 188 LEU A N 1
ATOM 1341 C CA . LEU A 1 188 ? -12.356 -9.969 9.478 1.00 95.25 188 LEU A CA 1
ATOM 1342 C C . LEU A 1 188 ? -11.581 -8.868 8.756 1.00 95.25 188 LEU A C 1
ATOM 1344 O O . LEU A 1 188 ? -10.511 -8.472 9.209 1.00 95.25 188 LEU A O 1
ATOM 1348 N N . GLY A 1 189 ? -12.129 -8.376 7.646 1.00 97.62 189 GLY A N 1
ATOM 1349 C CA . GLY A 1 189 ? -11.556 -7.287 6.855 1.00 97.62 189 GLY A CA 1
ATOM 1350 C C . GLY A 1 189 ? -12.633 -6.304 6.410 1.00 97.62 189 GLY A C 1
ATOM 1351 O O . GLY A 1 189 ? -13.715 -6.715 5.995 1.00 97.62 189 GLY A O 1
ATOM 1352 N N . VAL A 1 190 ? -12.340 -5.009 6.503 1.00 98.56 190 VAL A N 1
ATOM 1353 C CA . VAL A 1 190 ? -13.199 -3.900 6.084 1.00 98.56 190 VAL A CA 1
ATOM 1354 C C . VAL A 1 190 ? -12.370 -2.916 5.262 1.00 98.56 190 VAL A C 1
ATOM 1356 O O . VAL A 1 190 ? -11.345 -2.420 5.718 1.00 98.56 190 VAL A O 1
ATOM 1359 N N . LEU A 1 191 ? -12.834 -2.622 4.052 1.00 98.81 191 LEU A N 1
ATOM 1360 C CA . LEU A 1 191 ? -12.265 -1.640 3.136 1.00 98.81 191 LEU A CA 1
ATOM 1361 C C . LEU A 1 191 ? -13.291 -0.530 2.920 1.00 98.81 191 LEU A C 1
ATOM 1363 O O . LEU A 1 191 ? -14.336 -0.747 2.307 1.00 98.81 191 LEU A O 1
ATOM 1367 N N . GLY A 1 192 ? -13.017 0.661 3.436 1.00 98.62 192 GLY A N 1
ATOM 1368 C CA . GLY A 1 192 ? -13.782 1.860 3.122 1.00 98.62 192 GLY A CA 1
ATOM 1369 C C . GLY A 1 192 ? -13.173 2.554 1.914 1.00 98.62 192 GLY A C 1
ATOM 1370 O O . GLY A 1 192 ? -12.054 3.045 2.006 1.00 98.62 192 GLY A O 1
ATOM 1371 N N . CYS A 1 193 ? -13.893 2.619 0.796 1.00 98.50 193 CYS A N 1
ATOM 1372 C CA . CYS A 1 193 ? -13.419 3.208 -0.456 1.00 98.50 193 CYS A CA 1
ATOM 1373 C C . CYS A 1 193 ? -14.291 4.422 -0.821 1.00 98.50 193 CYS A C 1
ATOM 1375 O O . CYS A 1 193 ? -15.303 4.273 -1.520 1.00 98.50 193 CYS A O 1
ATOM 1377 N N . PRO A 1 194 ? -13.947 5.642 -0.361 1.00 98.12 194 PRO A N 1
ATOM 1378 C CA . PRO A 1 194 ? -14.831 6.801 -0.485 1.00 98.12 194 PRO A CA 1
ATOM 1379 C C . PRO A 1 194 ? -15.051 7.263 -1.921 1.00 98.12 194 PRO A C 1
ATOM 1381 O O . PRO A 1 194 ? -16.072 7.891 -2.198 1.00 98.12 194 PRO A O 1
ATOM 1384 N N . ASN A 1 195 ? -14.124 6.936 -2.821 1.00 97.81 195 ASN A N 1
ATOM 1385 C CA . ASN A 1 195 ? -14.123 7.402 -4.205 1.00 97.81 195 ASN A CA 1
ATOM 1386 C C . ASN A 1 195 ? -14.489 6.307 -5.223 1.00 97.81 195 ASN A C 1
ATOM 1388 O O . ASN A 1 195 ? -14.423 6.542 -6.428 1.00 97.81 195 ASN A O 1
ATOM 1392 N N . LEU A 1 196 ? -14.921 5.126 -4.766 1.00 97.38 196 LEU A N 1
ATOM 1393 C CA . LEU A 1 196 ? -15.578 4.137 -5.626 1.00 97.38 196 LEU A CA 1
ATOM 1394 C C . LEU A 1 196 ? -17.082 4.414 -5.739 1.00 97.38 196 LEU A C 1
ATOM 1396 O O . LEU A 1 196 ? -17.693 5.058 -4.880 1.00 97.38 196 LEU A O 1
ATOM 1400 N N . ALA A 1 197 ? -17.707 3.907 -6.800 1.00 96.94 197 ALA A N 1
ATOM 1401 C CA . ALA A 1 197 ? -19.158 3.910 -6.912 1.00 96.94 197 ALA A CA 1
ATOM 1402 C C . ALA A 1 197 ? -19.791 3.025 -5.823 1.00 96.94 197 ALA A C 1
ATOM 1404 O O . ALA A 1 197 ? -19.205 2.036 -5.384 1.00 96.94 197 ALA A O 1
ATOM 1405 N N . ALA A 1 198 ? -21.035 3.328 -5.437 1.00 95.31 198 ALA A N 1
ATOM 1406 C CA . ALA A 1 198 ? -21.798 2.516 -4.480 1.00 95.31 198 ALA A CA 1
ATOM 1407 C C . ALA A 1 198 ? -22.028 1.062 -4.951 1.00 95.31 198 ALA A C 1
ATOM 1409 O O . ALA A 1 198 ? -22.374 0.202 -4.145 1.00 95.31 198 ALA A O 1
ATOM 1410 N N . THR A 1 199 ? -21.830 0.789 -6.245 1.00 95.19 199 THR A N 1
ATOM 1411 C CA . THR A 1 199 ? -21.856 -0.547 -6.858 1.00 95.19 199 THR A CA 1
ATOM 1412 C C . THR A 1 199 ? -20.544 -1.321 -6.697 1.00 95.19 199 THR A C 1
ATOM 1414 O O . THR A 1 199 ? -20.448 -2.436 -7.199 1.00 95.19 199 THR A O 1
ATOM 1417 N N . CYS A 1 200 ? -19.554 -0.770 -5.982 1.00 96.44 200 CYS A N 1
ATOM 1418 C CA . CYS A 1 200 ? -18.207 -1.331 -5.852 1.00 96.44 200 CYS A CA 1
ATOM 1419 C C . CYS A 1 200 ? -17.503 -1.473 -7.216 1.00 96.44 200 CYS A C 1
ATOM 1421 O O . CYS A 1 200 ? -16.941 -2.514 -7.564 1.00 96.44 200 CYS A O 1
ATOM 1423 N N . GLU A 1 201 ? -17.560 -0.392 -7.992 1.00 95.88 201 GLU A N 1
ATOM 1424 C CA . GLU A 1 201 ? -16.977 -0.245 -9.327 1.00 95.88 201 GLU A CA 1
ATOM 1425 C C . GLU A 1 201 ? -16.263 1.108 -9.427 1.00 95.88 201 GLU A C 1
ATOM 1427 O O . GLU A 1 201 ? -16.469 2.001 -8.595 1.00 95.88 201 GLU A O 1
ATOM 1432 N N . LEU A 1 202 ? -15.434 1.284 -10.458 1.00 93.69 202 LEU A N 1
ATOM 1433 C CA . LEU A 1 202 ? -14.891 2.605 -10.764 1.00 93.69 202 LEU A CA 1
ATOM 1434 C C . LEU A 1 202 ? -16.030 3.562 -11.156 1.00 93.69 202 LEU A C 1
ATOM 1436 O O . LEU A 1 202 ? -16.906 3.184 -11.937 1.00 93.69 202 LEU A O 1
ATOM 1440 N N . PRO A 1 203 ? -16.041 4.797 -10.633 1.00 91.62 203 PRO A N 1
ATOM 1441 C CA . PRO A 1 203 ? -17.051 5.773 -11.006 1.00 91.62 203 PRO A CA 1
ATOM 1442 C C . PRO A 1 203 ? -16.866 6.214 -12.463 1.00 91.62 203 PRO A C 1
ATOM 1444 O O . PRO A 1 203 ? -15.748 6.344 -12.950 1.00 91.62 203 PRO A O 1
ATOM 1447 N N . ALA A 1 204 ? -17.977 6.491 -13.148 1.00 85.19 204 ALA A N 1
ATOM 1448 C CA . ALA A 1 204 ? -17.960 7.004 -14.521 1.00 85.19 204 ALA A CA 1
ATOM 1449 C C . ALA A 1 204 ? -17.544 8.488 -14.625 1.00 85.19 204 ALA A C 1
ATOM 1451 O O . ALA A 1 204 ? -17.284 8.973 -15.722 1.00 85.19 204 ALA A O 1
ATOM 1452 N N . GLY A 1 205 ? -17.538 9.216 -13.504 1.00 88.44 205 GLY A N 1
ATOM 1453 C CA . GLY A 1 205 ? -17.192 10.637 -13.419 1.00 88.44 205 GLY A CA 1
ATOM 1454 C C . GLY A 1 205 ? -16.047 10.891 -12.443 1.00 88.44 205 GLY A C 1
ATOM 1455 O O . GLY A 1 205 ? -15.268 9.985 -12.151 1.00 88.44 205 GLY A O 1
ATOM 1456 N N . ASP A 1 206 ? -15.968 12.119 -11.925 1.00 86.56 206 ASP A N 1
ATOM 1457 C CA . ASP A 1 206 ? -14.952 12.494 -10.939 1.00 86.56 206 ASP A CA 1
ATOM 1458 C C . ASP A 1 206 ? -15.012 11.553 -9.713 1.00 86.56 206 ASP A C 1
ATOM 1460 O O . ASP A 1 206 ? -16.065 11.445 -9.068 1.00 86.56 206 ASP A O 1
ATOM 1464 N N . PRO A 1 207 ? -13.908 10.861 -9.371 1.00 87.62 207 PRO A N 1
ATOM 1465 C CA . PRO A 1 207 ? -13.834 10.007 -8.192 1.00 87.62 207 PRO A CA 1
ATOM 1466 C C . PRO A 1 207 ? -14.292 10.676 -6.893 1.00 87.62 207 PRO A C 1
ATOM 1468 O O . PRO A 1 207 ? -14.924 10.026 -6.058 1.00 87.62 207 PRO A O 1
ATOM 1471 N N . MET A 1 208 ? -14.035 11.974 -6.722 1.00 88.69 208 MET A N 1
ATOM 1472 C CA . MET A 1 208 ? -14.381 12.713 -5.504 1.00 88.69 208 MET A CA 1
ATOM 1473 C C . MET A 1 208 ? -15.894 12.931 -5.335 1.00 88.69 208 MET A C 1
ATOM 1475 O O . MET A 1 208 ? -16.368 13.183 -4.214 1.00 88.69 208 MET A O 1
ATOM 1479 N N . ASP A 1 209 ? -16.663 12.792 -6.417 1.00 91.38 209 ASP A N 1
ATOM 1480 C CA . ASP A 1 209 ? -18.125 12.904 -6.444 1.00 91.38 209 ASP A CA 1
ATOM 1481 C C . ASP A 1 209 ? -18.838 11.563 -6.252 1.00 91.38 209 ASP A C 1
ATOM 1483 O O . ASP A 1 209 ? -20.053 11.534 -6.038 1.00 91.38 209 ASP A O 1
ATOM 1487 N N . ALA A 1 210 ? -18.104 10.448 -6.275 1.00 94.19 210 ALA A N 1
ATOM 1488 C CA . ALA A 1 210 ? -18.684 9.124 -6.100 1.00 94.19 210 ALA A CA 1
ATOM 1489 C C . ALA A 1 210 ? -19.424 9.000 -4.755 1.00 94.19 210 ALA A C 1
ATOM 1491 O O . ALA A 1 210 ? -19.125 9.701 -3.792 1.00 94.19 210 ALA A O 1
ATOM 1492 N N . ALA A 1 211 ? -20.390 8.090 -4.644 1.00 92.56 211 ALA A N 1
ATOM 1493 C CA . ALA A 1 211 ? -21.099 7.876 -3.378 1.00 92.56 211 ALA A CA 1
ATOM 1494 C C . ALA A 1 211 ? -20.223 7.181 -2.314 1.00 92.56 211 ALA A C 1
ATOM 1496 O O . ALA A 1 211 ? -20.460 7.353 -1.117 1.00 92.56 211 ALA A O 1
ATOM 1497 N N . GLY A 1 212 ? -19.197 6.445 -2.747 1.00 97.25 212 GLY A N 1
ATOM 1498 C CA . GLY A 1 212 ? -18.344 5.639 -1.889 1.00 97.25 212 GLY A CA 1
ATOM 1499 C C . GLY A 1 212 ? -19.007 4.337 -1.440 1.00 97.25 212 GLY A C 1
ATOM 1500 O O . GLY A 1 212 ? -20.235 4.208 -1.393 1.00 97.25 212 GLY A O 1
ATOM 1501 N N . VAL A 1 213 ? -18.178 3.358 -1.096 1.00 98.00 213 VAL A N 1
ATOM 1502 C CA . VAL A 1 213 ? -18.613 2.016 -0.695 1.00 98.00 213 VAL A CA 1
ATOM 1503 C C . VAL A 1 213 ? -17.785 1.523 0.489 1.00 98.00 213 VAL A C 1
ATOM 1505 O O . VAL A 1 213 ? -16.614 1.877 0.621 1.00 98.00 213 VAL A O 1
ATOM 1508 N N . VAL A 1 214 ? -18.392 0.714 1.351 1.00 98.12 214 VAL A N 1
ATOM 1509 C CA . VAL A 1 214 ? -17.677 -0.131 2.308 1.00 98.12 214 VAL A CA 1
ATOM 1510 C C . VAL A 1 214 ? -17.778 -1.577 1.845 1.00 98.12 214 VAL A C 1
ATOM 1512 O O . VAL A 1 214 ? -18.869 -2.051 1.535 1.00 98.12 214 VAL A O 1
ATOM 1515 N N . VAL A 1 215 ? -16.650 -2.275 1.790 1.00 98.38 215 VAL A N 1
ATOM 1516 C CA . VAL A 1 215 ? -16.572 -3.716 1.539 1.00 98.38 215 VAL A CA 1
ATOM 1517 C C . VAL A 1 215 ? -16.148 -4.388 2.834 1.00 98.38 215 VAL A C 1
ATOM 1519 O O . VAL A 1 215 ? -15.202 -3.947 3.472 1.00 98.38 215 VAL A O 1
ATOM 1522 N N . ALA A 1 216 ? -16.848 -5.435 3.240 1.00 97.69 216 ALA A N 1
ATOM 1523 C CA . ALA A 1 216 ? -16.611 -6.158 4.474 1.00 97.69 216 ALA A CA 1
ATOM 1524 C C . ALA A 1 216 ? -16.634 -7.665 4.235 1.00 97.69 216 ALA A C 1
ATOM 1526 O O . ALA A 1 216 ? -17.444 -8.174 3.461 1.00 97.69 216 ALA A O 1
ATOM 1527 N N . ALA A 1 217 ? -15.782 -8.385 4.946 1.00 96.44 217 ALA A N 1
ATOM 1528 C CA . ALA A 1 217 ? -15.722 -9.833 4.915 1.00 96.44 217 ALA A CA 1
ATOM 1529 C C . ALA A 1 217 ? -15.378 -10.381 6.299 1.00 96.44 217 ALA A C 1
ATOM 1531 O O . ALA A 1 217 ? -14.645 -9.754 7.064 1.00 96.44 217 ALA A O 1
ATOM 1532 N N . ALA A 1 218 ? -15.896 -11.566 6.599 1.00 93.81 218 ALA A N 1
ATOM 1533 C CA . ALA A 1 218 ? -15.536 -12.337 7.780 1.00 93.81 218 ALA A CA 1
ATOM 1534 C C . ALA A 1 218 ? -15.335 -13.796 7.371 1.00 93.81 218 ALA A C 1
ATOM 1536 O O . ALA A 1 218 ? -16.042 -14.289 6.491 1.00 93.81 218 ALA A O 1
ATOM 1537 N N . ARG A 1 219 ? -14.382 -14.475 8.011 1.00 91.12 219 ARG A N 1
ATOM 1538 C CA . ARG A 1 219 ? -13.977 -15.843 7.676 1.00 91.12 219 ARG A CA 1
ATOM 1539 C C . ARG A 1 219 ? -15.175 -16.799 7.614 1.00 91.12 219 ARG A C 1
ATOM 1541 O O . ARG A 1 219 ? -15.902 -16.961 8.593 1.00 91.12 219 ARG A O 1
ATOM 1548 N N . GLY A 1 220 ? -15.368 -17.450 6.470 1.00 91.19 220 GLY A N 1
ATOM 1549 C CA . GLY A 1 220 ? -16.464 -18.381 6.197 1.00 91.19 220 GLY A CA 1
ATOM 1550 C C . GLY A 1 220 ? -17.845 -17.736 6.030 1.00 91.19 220 GLY A C 1
ATOM 1551 O O . GLY A 1 220 ? -18.849 -18.454 6.004 1.00 91.19 220 GLY A O 1
ATOM 1552 N N . ARG A 1 221 ? -17.937 -16.404 5.943 1.00 93.25 221 ARG A N 1
ATOM 1553 C CA . ARG A 1 221 ? -19.203 -15.651 5.826 1.00 93.25 221 ARG A CA 1
ATOM 1554 C C . ARG A 1 221 ? -19.360 -14.939 4.490 1.00 93.25 221 ARG A C 1
ATOM 1556 O O . ARG A 1 221 ? -20.450 -14.459 4.186 1.00 93.25 221 ARG A O 1
ATOM 1563 N N . GLY A 1 222 ? -18.327 -14.944 3.659 1.00 94.38 222 GLY A N 1
ATOM 1564 C CA . GLY A 1 222 ? -18.320 -14.283 2.368 1.00 94.38 222 GLY A CA 1
ATOM 1565 C C . GLY A 1 222 ? -18.053 -12.780 2.459 1.00 94.38 222 GLY A C 1
ATOM 1566 O O . GLY A 1 222 ? -18.226 -12.150 3.503 1.00 94.38 222 GLY A O 1
ATOM 1567 N N . ALA A 1 223 ? -17.656 -12.199 1.330 1.00 96.94 223 ALA A N 1
ATOM 1568 C CA . ALA A 1 223 ? -17.480 -10.759 1.183 1.00 96.94 223 ALA A CA 1
ATOM 1569 C C . ALA A 1 223 ? -18.780 -10.072 0.734 1.00 96.94 223 ALA A C 1
ATOM 1571 O O . ALA A 1 223 ? -19.529 -10.586 -0.103 1.00 96.94 223 ALA A O 1
ATOM 1572 N N . HIS A 1 224 ? -19.045 -8.892 1.280 1.00 97.06 224 HIS A N 1
ATOM 1573 C CA . HIS A 1 224 ? -20.224 -8.079 1.003 1.00 97.06 224 HIS A CA 1
ATOM 1574 C C . HIS A 1 224 ? -19.836 -6.607 0.899 1.00 97.06 224 HIS A C 1
ATOM 1576 O O . HIS A 1 224 ? -18.848 -6.181 1.484 1.00 97.06 224 HIS A O 1
ATOM 1582 N N . PHE A 1 225 ? -20.625 -5.810 0.189 1.00 97.44 225 PHE A N 1
ATOM 1583 C CA . PHE A 1 225 ? -20.438 -4.368 0.103 1.00 97.44 225 PHE A CA 1
ATOM 1584 C C . PHE A 1 225 ? -21.748 -3.608 0.314 1.00 97.44 225 PHE A C 1
ATOM 1586 O O . PHE A 1 225 ? -22.828 -4.131 0.031 1.00 97.44 225 PHE A O 1
ATOM 1593 N N . ALA A 1 226 ? -21.652 -2.378 0.811 1.00 95.94 226 ALA A N 1
ATOM 1594 C CA . ALA A 1 226 ? -22.773 -1.465 1.013 1.00 95.94 226 ALA A CA 1
ATOM 1595 C C . ALA A 1 226 ? -22.350 -0.017 0.699 1.00 95.94 226 ALA A C 1
ATOM 1597 O O . ALA A 1 226 ? -21.176 0.326 0.867 1.00 95.94 226 ALA A O 1
ATOM 1598 N N . PRO A 1 227 ? -23.265 0.864 0.255 1.00 95.75 227 PRO A N 1
ATOM 1599 C CA . PRO A 1 227 ? -22.960 2.286 0.102 1.00 95.75 227 PRO A CA 1
ATOM 1600 C C . PRO A 1 227 ? -22.499 2.897 1.434 1.00 95.75 227 PRO A C 1
ATOM 1602 O O . PRO A 1 227 ? -23.107 2.631 2.468 1.00 95.75 227 PRO A O 1
ATOM 1605 N N . LEU A 1 228 ? -21.490 3.778 1.429 1.00 93.31 228 LEU A N 1
ATOM 1606 C CA . LEU A 1 228 ? -21.012 4.419 2.673 1.00 93.31 228 LEU A CA 1
ATOM 1607 C C . LEU A 1 228 ? -22.105 5.215 3.405 1.00 93.31 228 LEU A C 1
ATOM 1609 O O . LEU A 1 228 ? -22.073 5.337 4.626 1.00 93.31 228 LEU A O 1
ATOM 1613 N N . ALA A 1 229 ? -23.070 5.756 2.660 1.00 90.19 229 ALA A N 1
ATOM 1614 C CA . ALA A 1 229 ? -24.197 6.502 3.212 1.00 90.19 229 ALA A CA 1
ATOM 1615 C C . ALA A 1 229 ? -25.311 5.609 3.799 1.00 90.19 229 ALA A C 1
ATOM 1617 O O . ALA A 1 229 ? -26.181 6.124 4.498 1.00 90.19 229 ALA A O 1
ATOM 1618 N N . ASP A 1 230 ? -25.312 4.306 3.498 1.00 90.06 230 ASP A N 1
ATOM 1619 C CA . ASP A 1 230 ? -26.354 3.354 3.898 1.00 90.06 230 ASP A CA 1
ATOM 1620 C C . ASP A 1 230 ? -25.747 1.959 4.129 1.00 90.06 230 ASP A C 1
ATOM 1622 O O . ASP A 1 230 ? -25.912 1.024 3.340 1.00 90.06 230 ASP A O 1
ATOM 1626 N N . VAL A 1 231 ? -25.009 1.836 5.234 1.00 87.94 231 VAL A N 1
ATOM 1627 C CA . VAL A 1 231 ? -24.295 0.611 5.633 1.00 87.94 231 VAL A CA 1
ATOM 1628 C C . VAL A 1 231 ? -25.211 -0.505 6.161 1.00 87.94 231 VAL A C 1
ATOM 1630 O O . VAL A 1 231 ? -24.726 -1.539 6.614 1.00 87.94 231 VAL A O 1
ATOM 1633 N N . ASP A 1 232 ? -26.532 -0.329 6.075 1.00 85.81 232 ASP A N 1
ATOM 1634 C CA . ASP A 1 232 ? -27.518 -1.368 6.381 1.00 85.81 232 ASP A CA 1
ATOM 1635 C C . ASP A 1 232 ? -27.913 -2.168 5.116 1.00 85.81 232 ASP A C 1
ATOM 1637 O O . ASP A 1 232 ? -28.508 -3.247 5.211 1.00 85.81 232 ASP A O 1
ATOM 1641 N N . ARG A 1 233 ? -27.554 -1.693 3.911 1.00 89.00 233 ARG A N 1
ATOM 1642 C CA . ARG A 1 233 ? -27.936 -2.312 2.631 1.00 89.00 233 ARG A CA 1
ATOM 1643 C C . ARG A 1 233 ? -26.788 -3.079 1.969 1.00 89.00 233 ARG A C 1
ATOM 1645 O O . ARG A 1 233 ? -26.126 -2.590 1.054 1.00 89.00 233 ARG A O 1
ATOM 1652 N N . TRP A 1 234 ? -26.615 -4.330 2.384 1.00 93.25 234 TRP A N 1
ATOM 1653 C CA . TRP A 1 234 ? -25.542 -5.202 1.902 1.00 93.25 234 TRP A CA 1
ATOM 1654 C C . TRP A 1 234 ? -25.874 -5.946 0.604 1.00 93.25 234 TRP A C 1
ATOM 1656 O O . TRP A 1 234 ? -26.946 -6.532 0.452 1.00 93.25 234 TRP A O 1
ATOM 1666 N N . THR A 1 235 ? -24.898 -5.994 -0.298 1.00 95.44 235 THR A N 1
ATOM 1667 C CA . THR A 1 235 ? -24.870 -6.836 -1.500 1.00 95.44 235 THR A CA 1
ATOM 1668 C C . THR A 1 235 ? -23.683 -7.784 -1.408 1.00 95.44 235 THR A C 1
ATOM 1670 O O . THR A 1 235 ? -22.609 -7.389 -0.971 1.00 95.44 235 THR A O 1
ATOM 1673 N N . ARG A 1 236 ? -23.852 -9.049 -1.800 1.00 96.25 236 ARG A N 1
ATOM 1674 C CA . ARG A 1 236 ? -22.749 -10.017 -1.781 1.00 96.25 236 ARG A CA 1
ATOM 1675 C C . ARG A 1 236 ? -21.770 -9.734 -2.921 1.00 96.25 236 ARG A C 1
ATOM 1677 O O . ARG A 1 236 ? -22.184 -9.754 -4.078 1.00 96.25 236 ARG A O 1
ATOM 1684 N N . ALA A 1 237 ? -20.499 -9.532 -2.584 1.00 96.38 237 ALA A N 1
ATOM 1685 C CA . ALA A 1 237 ? -19.407 -9.468 -3.546 1.00 96.38 237 ALA A CA 1
ATOM 1686 C C . ALA A 1 237 ? -19.082 -10.885 -4.036 1.00 96.38 237 ALA A C 1
ATOM 1688 O O . ALA A 1 237 ? -19.165 -11.856 -3.273 1.00 96.38 237 ALA A O 1
ATOM 1689 N N . ARG A 1 238 ? -18.754 -11.019 -5.319 1.00 94.31 238 ARG A N 1
ATOM 1690 C CA . ARG A 1 238 ? -18.311 -12.283 -5.910 1.00 94.31 238 ARG A CA 1
ATOM 1691 C C . ARG A 1 238 ? -17.199 -11.998 -6.895 1.00 94.31 238 ARG A C 1
ATOM 1693 O O . ARG A 1 238 ? -17.385 -11.192 -7.807 1.00 94.31 238 ARG A O 1
ATOM 1700 N N . SER A 1 239 ? -16.082 -12.691 -6.730 1.00 94.12 239 SER A N 1
ATOM 1701 C CA . SER A 1 239 ? -15.045 -12.700 -7.747 1.00 94.12 239 SER A CA 1
ATOM 1702 C C . SER A 1 239 ? -15.586 -13.339 -9.034 1.00 94.12 239 SER A C 1
ATOM 1704 O O . SER A 1 239 ? -16.533 -14.132 -9.008 1.00 94.12 239 SER A O 1
ATOM 1706 N N . SER A 1 240 ? -15.024 -12.960 -10.184 1.00 92.56 240 SER A N 1
ATOM 1707 C CA . SER A 1 240 ? -15.570 -13.373 -11.482 1.00 92.56 240 SER A CA 1
ATOM 1708 C C . SER A 1 240 ? -15.356 -14.862 -11.767 1.00 92.56 240 SER A C 1
ATOM 1710 O O . SER A 1 240 ? -16.226 -15.509 -12.345 1.00 92.56 240 SER A O 1
ATOM 1712 N N . GLY A 1 241 ? -14.193 -15.404 -11.386 1.00 87.56 241 GLY A N 1
ATOM 1713 C CA . GLY A 1 241 ? -13.768 -16.763 -11.731 1.00 87.56 241 GLY A CA 1
ATOM 1714 C C . GLY A 1 241 ? -13.615 -17.015 -13.238 1.00 87.56 241 GLY A C 1
ATOM 1715 O O . GLY A 1 241 ? -13.515 -18.167 -13.658 1.00 87.56 241 GLY A O 1
ATOM 1716 N N . ASN A 1 242 ? -13.618 -15.959 -14.055 1.00 90.44 242 ASN A N 1
ATOM 1717 C CA . ASN A 1 242 ? -13.479 -16.057 -15.504 1.00 90.44 242 ASN A CA 1
ATOM 1718 C C . ASN A 1 242 ? -12.046 -16.429 -15.901 1.00 90.44 242 ASN A C 1
ATOM 1720 O O . ASN A 1 242 ? -11.089 -16.099 -15.208 1.00 90.44 242 ASN A O 1
ATOM 1724 N N . ALA A 1 243 ? -11.884 -17.051 -17.071 1.00 91.25 243 ALA A N 1
ATOM 1725 C CA . ALA A 1 243 ? -10.562 -17.254 -17.656 1.00 91.25 243 ALA A CA 1
ATOM 1726 C C . ALA A 1 243 ? -9.867 -15.909 -17.945 1.00 91.25 243 ALA A C 1
ATOM 1728 O O . ALA A 1 243 ? -10.516 -14.956 -18.386 1.00 91.25 243 ALA A O 1
ATOM 1729 N N . PHE A 1 244 ? -8.539 -15.868 -17.790 1.00 92.94 244 PHE A N 1
ATOM 1730 C CA . PHE A 1 244 ? -7.726 -14.663 -18.004 1.00 92.94 244 PHE A CA 1
ATOM 1731 C C . PHE A 1 244 ? -7.954 -13.988 -19.362 1.00 92.94 244 PHE A C 1
ATOM 1733 O O . PHE A 1 244 ? -7.998 -12.764 -19.426 1.00 92.94 244 PHE A O 1
ATOM 1740 N N . ALA A 1 245 ? -8.202 -14.759 -20.426 1.00 88.25 245 ALA A N 1
ATOM 1741 C CA . ALA A 1 245 ? -8.436 -14.224 -21.768 1.00 88.25 245 ALA A CA 1
ATOM 1742 C C . ALA A 1 245 ? -9.588 -13.202 -21.860 1.00 88.25 245 ALA A C 1
ATOM 1744 O O . ALA A 1 245 ? -9.531 -12.259 -22.650 1.00 88.25 245 ALA A O 1
ATOM 1745 N N . ALA A 1 246 ? -10.632 -13.382 -21.044 1.00 84.12 246 ALA A N 1
ATOM 1746 C CA . ALA A 1 246 ? -11.776 -12.469 -20.948 1.00 84.12 246 ALA A CA 1
ATOM 1747 C C . ALA A 1 246 ? -11.612 -11.416 -19.836 1.00 84.12 246 ALA A C 1
ATOM 1749 O O . ALA A 1 246 ? -12.481 -10.556 -19.638 1.00 84.12 246 ALA A O 1
ATOM 1750 N N . GLY A 1 247 ? -10.521 -11.518 -19.086 1.00 89.56 247 GLY A N 1
ATOM 1751 C CA . GLY A 1 247 ? -10.296 -10.778 -17.869 1.00 89.56 247 GLY A CA 1
ATOM 1752 C C . GLY A 1 247 ? -9.483 -9.510 -18.043 1.00 89.56 247 GLY A C 1
ATOM 1753 O O . GLY A 1 247 ? -9.210 -9.063 -19.158 1.00 89.56 247 GLY A O 1
ATOM 1754 N N . ARG A 1 248 ? -9.115 -8.915 -16.912 1.00 93.44 248 ARG A N 1
ATOM 1755 C CA . ARG A 1 248 ? -8.198 -7.779 -16.823 1.00 93.44 248 ARG A CA 1
ATOM 1756 C C . ARG A 1 248 ? -7.257 -7.882 -15.630 1.00 93.44 248 ARG A C 1
ATOM 1758 O O . ARG A 1 248 ? -7.585 -8.482 -14.604 1.00 93.44 248 ARG A O 1
ATOM 1765 N N . LEU A 1 249 ? -6.121 -7.212 -15.774 1.00 94.00 249 LEU A N 1
ATOM 1766 C CA . LEU A 1 249 ? -5.208 -6.894 -14.686 1.00 94.00 249 LEU A CA 1
ATOM 1767 C C . LEU A 1 249 ? -5.750 -5.699 -13.883 1.00 94.00 249 LEU A C 1
ATOM 1769 O O . LEU A 1 249 ? -6.304 -4.756 -14.450 1.00 94.00 249 LEU A O 1
ATOM 1773 N N . VAL A 1 250 ? -5.568 -5.717 -12.570 1.00 94.19 250 VAL A N 1
ATOM 1774 C CA . VAL A 1 250 ? -5.653 -4.546 -11.700 1.00 94.19 250 VAL A CA 1
ATOM 1775 C C . VAL A 1 250 ? -4.291 -4.335 -11.038 1.00 94.19 250 VAL A C 1
ATOM 1777 O O . VAL A 1 250 ? -3.707 -5.276 -10.515 1.00 94.19 250 VAL A O 1
ATOM 1780 N N . GLU A 1 251 ? -3.754 -3.118 -11.069 1.00 87.06 251 GLU A N 1
ATOM 1781 C CA . GLU A 1 251 ? -2.423 -2.804 -10.528 1.00 87.06 251 GLU A CA 1
ATOM 1782 C C . GLU A 1 251 ? -2.348 -1.360 -9.998 1.00 87.06 251 GLU A C 1
ATOM 1784 O O . GLU A 1 251 ? -3.293 -0.572 -10.121 1.00 87.06 251 GLU A O 1
ATOM 1789 N N . GLY A 1 252 ? -1.246 -1.021 -9.326 1.00 76.69 252 GLY A N 1
ATOM 1790 C CA . GLY A 1 252 ? -1.016 0.324 -8.796 1.00 76.69 252 GLY A CA 1
ATOM 1791 C C . GLY A 1 252 ? -0.805 1.381 -9.886 1.00 76.69 252 GLY A C 1
ATOM 1792 O O . GLY A 1 252 ? -0.498 1.072 -11.031 1.00 76.69 252 GLY A O 1
ATOM 1793 N N . VAL A 1 253 ? -0.939 2.661 -9.527 1.00 62.84 253 VAL A N 1
ATOM 1794 C CA . VAL A 1 253 ? -0.560 3.774 -10.423 1.00 62.84 253 VAL A CA 1
ATOM 1795 C C . VAL A 1 253 ? 0.939 4.076 -10.322 1.00 62.84 253 VAL A C 1
ATOM 1797 O O . VAL A 1 253 ? 1.569 4.456 -11.304 1.00 62.84 253 VAL A O 1
ATOM 1800 N N . ALA A 1 254 ? 1.520 3.947 -9.128 1.00 55.97 254 ALA A N 1
ATOM 1801 C CA . ALA A 1 254 ? 2.895 4.354 -8.865 1.00 55.97 254 ALA A CA 1
ATOM 1802 C C . ALA A 1 254 ? 3.920 3.292 -9.303 1.00 55.97 254 ALA A C 1
ATOM 1804 O O . ALA A 1 254 ? 4.056 2.261 -8.648 1.00 55.97 254 ALA A O 1
ATOM 1805 N N . LEU A 1 255 ? 4.731 3.628 -10.313 1.00 50.72 255 LEU A N 1
ATOM 1806 C CA . LEU A 1 255 ? 5.866 2.821 -10.798 1.00 50.72 255 LEU A CA 1
ATOM 1807 C C . LEU A 1 255 ? 6.905 2.504 -9.707 1.00 50.72 255 LEU A C 1
ATOM 1809 O O . LEU A 1 255 ? 7.652 1.539 -9.802 1.00 50.72 255 LEU A O 1
ATOM 1813 N N . SER A 1 256 ? 6.960 3.311 -8.643 1.00 46.72 256 SER A N 1
ATOM 1814 C CA . SER A 1 256 ? 7.841 3.068 -7.497 1.00 46.72 256 SER A CA 1
ATOM 1815 C C . SER A 1 256 ? 7.368 1.940 -6.577 1.00 46.72 256 SER A C 1
ATOM 1817 O O . SER A 1 256 ? 8.086 1.616 -5.640 1.00 46.72 256 SER A O 1
ATOM 1819 N N . HIS A 1 257 ? 6.147 1.423 -6.758 1.00 53.62 257 HIS A N 1
ATOM 1820 C CA . HIS A 1 257 ? 5.543 0.422 -5.870 1.00 53.62 257 HIS A CA 1
ATOM 1821 C C . HIS A 1 257 ? 5.384 -0.956 -6.529 1.00 53.62 257 HIS A C 1
ATOM 1823 O O . HIS A 1 257 ? 5.048 -1.906 -5.831 1.00 53.62 257 HIS A O 1
ATOM 1829 N N . SER A 1 258 ? 5.557 -1.070 -7.851 1.00 62.53 258 SER A N 1
ATOM 1830 C CA . SER A 1 258 ? 5.453 -2.339 -8.577 1.00 62.53 258 SER A CA 1
ATOM 1831 C C . SER A 1 258 ? 6.153 -2.261 -9.933 1.00 62.53 258 SER A C 1
ATOM 1833 O O . SER A 1 258 ? 6.172 -1.204 -10.561 1.00 62.53 258 SER A O 1
ATOM 1835 N N . ASP A 1 259 ? 6.684 -3.387 -10.411 1.00 66.94 259 ASP A N 1
ATOM 1836 C CA . ASP A 1 259 ? 7.197 -3.525 -11.779 1.00 66.94 259 ASP A CA 1
ATOM 1837 C C . ASP A 1 259 ? 6.030 -3.722 -12.763 1.00 66.94 259 ASP A C 1
ATOM 1839 O O . ASP A 1 259 ? 5.444 -4.807 -12.882 1.00 66.94 259 ASP A O 1
ATOM 1843 N N . HIS A 1 260 ? 5.649 -2.638 -13.437 1.00 67.19 260 HIS A N 1
ATOM 1844 C CA . HIS A 1 260 ? 4.533 -2.643 -14.384 1.00 67.19 260 HIS A CA 1
ATOM 1845 C C . HIS A 1 260 ? 4.890 -3.353 -15.694 1.00 67.19 260 HIS A C 1
ATOM 1847 O O . HIS A 1 260 ? 4.009 -3.939 -16.321 1.00 67.19 260 HIS A O 1
ATOM 1853 N N . ASP A 1 261 ? 6.164 -3.369 -16.093 1.00 64.31 261 ASP A N 1
ATOM 1854 C CA . ASP A 1 261 ? 6.585 -4.030 -17.329 1.00 64.31 261 ASP A CA 1
ATOM 1855 C C . ASP A 1 261 ? 6.506 -5.549 -17.172 1.00 64.31 261 ASP A C 1
ATOM 1857 O O . ASP A 1 261 ? 6.010 -6.254 -18.055 1.00 64.31 261 ASP A O 1
ATOM 1861 N N . ALA A 1 262 ? 6.943 -6.068 -16.024 1.00 67.19 262 ALA A N 1
ATOM 1862 C CA . ALA A 1 262 ? 6.772 -7.474 -15.683 1.00 67.19 262 ALA A CA 1
ATOM 1863 C C . ALA A 1 262 ? 5.290 -7.841 -15.512 1.00 67.19 262 ALA A C 1
ATOM 1865 O O . ALA A 1 262 ? 4.856 -8.877 -16.014 1.00 67.19 262 ALA A O 1
ATOM 1866 N N . SER A 1 263 ? 4.488 -6.976 -14.886 1.00 80.19 263 SER A N 1
ATOM 1867 C CA . SER A 1 263 ? 3.039 -7.197 -14.762 1.00 80.19 263 SER A CA 1
ATOM 1868 C C . SER A 1 263 ? 2.349 -7.254 -16.133 1.00 80.19 263 SER A C 1
ATOM 1870 O O . SER A 1 263 ? 1.530 -8.141 -16.374 1.00 80.19 263 SER A O 1
ATOM 1872 N N . ALA A 1 264 ? 2.728 -6.373 -17.065 1.00 74.88 264 ALA A N 1
ATOM 1873 C CA . ALA A 1 264 ? 2.208 -6.357 -18.430 1.00 74.88 264 ALA A CA 1
ATOM 1874 C C . ALA A 1 264 ? 2.616 -7.606 -19.228 1.00 74.88 264 ALA A C 1
ATOM 1876 O O . ALA A 1 264 ? 1.775 -8.202 -19.903 1.00 74.88 264 ALA A O 1
ATOM 1877 N N . ARG A 1 265 ? 3.876 -8.050 -19.117 1.00 79.88 265 ARG A N 1
ATOM 1878 C CA . ARG A 1 265 ? 4.344 -9.305 -19.732 1.00 79.88 265 ARG A CA 1
ATOM 1879 C C . ARG A 1 265 ? 3.594 -10.523 -19.188 1.00 79.88 265 ARG A C 1
ATOM 1881 O O . ARG A 1 265 ? 3.158 -11.353 -19.979 1.00 79.88 265 ARG A O 1
ATOM 1888 N N . ALA A 1 266 ? 3.397 -10.606 -17.871 1.00 84.56 266 ALA A N 1
ATOM 1889 C CA . ALA A 1 266 ? 2.642 -11.695 -17.248 1.00 84.56 266 ALA A CA 1
ATOM 1890 C C . ALA A 1 266 ? 1.178 -11.701 -17.709 1.00 84.56 266 ALA A C 1
ATOM 1892 O O . ALA A 1 266 ? 0.637 -12.744 -18.067 1.00 84.56 266 ALA A O 1
ATOM 1893 N N . ALA A 1 267 ? 0.536 -10.531 -17.755 1.00 87.44 267 ALA A N 1
ATOM 1894 C CA . ALA A 1 267 ? -0.827 -10.402 -18.258 1.00 87.44 267 ALA A CA 1
ATOM 1895 C C . ALA A 1 267 ? -0.940 -10.853 -19.726 1.00 87.44 267 ALA A C 1
ATOM 1897 O O . ALA A 1 267 ? -1.870 -11.586 -20.068 1.00 87.44 267 ALA A O 1
ATOM 1898 N N . ALA A 1 268 ? 0.023 -10.473 -20.571 1.00 83.94 268 ALA A N 1
ATOM 1899 C CA . ALA A 1 268 ? 0.074 -10.887 -21.970 1.00 83.94 268 ALA A CA 1
ATOM 1900 C C . ALA A 1 268 ? 0.246 -12.409 -22.130 1.00 83.94 268 ALA A C 1
ATOM 1902 O O . ALA A 1 268 ? -0.460 -13.011 -22.938 1.00 83.94 268 ALA A O 1
ATOM 1903 N N . ASP A 1 269 ? 1.120 -13.038 -21.336 1.00 86.38 269 ASP A N 1
ATOM 1904 C CA . ASP A 1 269 ? 1.336 -14.496 -21.334 1.00 86.38 269 ASP A CA 1
ATOM 1905 C C . ASP A 1 269 ? 0.068 -15.274 -20.938 1.00 86.38 269 ASP A C 1
ATOM 1907 O O . ASP A 1 269 ? -0.284 -16.290 -21.536 1.00 86.38 269 ASP A O 1
ATOM 1911 N N . LEU A 1 270 ? -0.708 -14.727 -20.000 1.00 91.31 270 LEU A N 1
ATOM 1912 C CA . LEU A 1 270 ? -2.006 -15.273 -19.587 1.00 91.31 270 LEU A CA 1
ATOM 1913 C C . LEU A 1 270 ? -3.138 -14.998 -20.595 1.00 91.31 270 LEU A C 1
ATOM 1915 O O . LEU A 1 270 ? -4.278 -15.424 -20.382 1.00 91.31 270 LEU A O 1
ATOM 1919 N N . GLY A 1 271 ? -2.856 -14.276 -21.683 1.00 89.12 271 GLY A N 1
ATOM 1920 C CA . GLY A 1 271 ? -3.827 -13.901 -22.708 1.00 89.12 271 GLY A CA 1
ATOM 1921 C C . GLY A 1 271 ? -4.784 -12.780 -22.296 1.00 89.12 271 GLY A C 1
ATOM 1922 O O . GLY A 1 271 ? -5.792 -12.574 -22.974 1.00 89.12 271 GLY A O 1
ATOM 1923 N N . ILE A 1 272 ? -4.505 -12.053 -21.208 1.00 89.94 272 ILE A N 1
ATOM 1924 C CA . ILE A 1 272 ? -5.313 -10.905 -20.780 1.00 89.94 272 ILE A CA 1
ATOM 1925 C C . ILE A 1 272 ? -5.235 -9.822 -21.860 1.00 89.94 272 ILE A C 1
ATOM 1927 O O . ILE A 1 272 ? -4.174 -9.271 -22.137 1.00 89.94 272 ILE A O 1
ATOM 1931 N N . SER A 1 273 ? -6.381 -9.507 -22.459 1.00 78.44 273 SER A N 1
ATOM 1932 C CA . SER A 1 273 ? -6.479 -8.571 -23.588 1.00 78.44 273 SER A CA 1
ATOM 1933 C C . SER A 1 273 ? -7.140 -7.241 -23.227 1.00 78.44 273 SER A C 1
ATOM 1935 O O . SER A 1 273 ? -7.007 -6.262 -23.962 1.00 78.44 273 SER A O 1
ATOM 1937 N N . ARG A 1 274 ? -7.873 -7.179 -22.106 1.00 83.38 274 ARG A N 1
ATOM 1938 C CA . ARG A 1 274 ? -8.542 -5.945 -21.676 1.00 83.38 274 ARG A CA 1
ATOM 1939 C C . ARG A 1 274 ? -7.533 -5.010 -20.998 1.00 83.38 274 ARG A C 1
ATOM 1941 O O . ARG A 1 274 ? -6.690 -5.495 -20.243 1.00 83.38 274 ARG A O 1
ATOM 1948 N N . PRO A 1 275 ? -7.669 -3.682 -21.180 1.00 82.25 275 PRO A N 1
ATOM 1949 C CA . PRO A 1 275 ? -6.804 -2.711 -20.516 1.00 82.25 275 PRO A CA 1
ATOM 1950 C C . PRO A 1 275 ? -6.804 -2.870 -18.986 1.00 82.25 275 PRO A C 1
ATOM 1952 O O . PRO A 1 275 ? -7.866 -3.161 -18.409 1.00 82.25 275 PRO A O 1
ATOM 1955 N N . PRO A 1 276 ? -5.648 -2.668 -18.324 1.00 85.75 276 PRO A N 1
ATOM 1956 C CA . PRO A 1 276 ? -5.541 -2.797 -16.880 1.00 85.75 276 PRO A CA 1
ATOM 1957 C C . PRO A 1 276 ? -6.333 -1.704 -16.154 1.00 85.75 276 PRO A C 1
ATOM 1959 O O . PRO A 1 276 ? -6.434 -0.567 -16.613 1.00 85.75 276 PRO A O 1
ATOM 1962 N N . LEU A 1 277 ? -6.861 -2.030 -14.974 1.00 87.56 277 LEU A N 1
ATOM 1963 C CA . LEU A 1 277 ? -7.359 -1.030 -14.032 1.00 87.56 277 LEU A CA 1
ATOM 1964 C C . LEU A 1 277 ? -6.210 -0.547 -13.157 1.00 87.56 277 LEU A C 1
ATOM 1966 O O . LEU A 1 277 ? -5.680 -1.307 -12.350 1.00 87.56 277 LEU A O 1
ATOM 1970 N N . ARG A 1 278 ? -5.850 0.729 -13.292 1.00 83.38 278 ARG A N 1
ATOM 1971 C CA . ARG A 1 278 ? -4.786 1.347 -12.498 1.00 83.38 278 ARG A CA 1
ATOM 1972 C C . ARG A 1 278 ? -5.372 2.274 -11.451 1.00 83.38 278 ARG A C 1
ATOM 1974 O O . ARG A 1 278 ? -5.975 3.292 -11.781 1.00 83.38 278 ARG A O 1
ATOM 1981 N N . LEU A 1 279 ? -5.193 1.912 -10.187 1.00 86.56 279 LEU A N 1
ATOM 1982 C CA . LEU A 1 279 ? -5.649 2.704 -9.050 1.00 86.56 279 LEU A CA 1
ATOM 1983 C C . LEU A 1 279 ? -4.765 2.498 -7.816 1.00 86.56 279 LEU A C 1
ATOM 1985 O O . LEU A 1 279 ? -4.179 1.434 -7.582 1.00 86.56 279 LEU A O 1
ATOM 1989 N N . ASP A 1 280 ? -4.667 3.544 -7.005 1.00 87.12 280 ASP A N 1
ATOM 1990 C CA . ASP A 1 280 ? -4.010 3.482 -5.704 1.00 87.12 280 ASP A CA 1
ATOM 1991 C C . ASP A 1 280 ? -4.853 2.667 -4.707 1.00 87.12 280 ASP A C 1
ATOM 1993 O O . ASP A 1 280 ? -6.039 2.418 -4.940 1.00 87.12 280 ASP A O 1
ATOM 1997 N N . SER A 1 281 ? -4.238 2.261 -3.592 1.00 94.88 281 SER A N 1
ATOM 1998 C CA . SER A 1 281 ? -4.879 1.603 -2.437 1.00 94.88 281 SER A CA 1
ATOM 1999 C C . SER A 1 281 ? -5.452 0.188 -2.629 1.00 94.88 281 SER A C 1
ATOM 2001 O O . SER A 1 281 ? -5.542 -0.344 -3.739 1.00 94.88 281 SER A O 1
ATOM 2003 N N . GLN A 1 282 ? -5.907 -0.409 -1.535 1.00 97.94 282 GLN A N 1
ATOM 2004 C CA . GLN A 1 282 ? -6.632 -1.669 -1.428 1.00 97.94 282 GLN A CA 1
ATOM 2005 C C . GLN A 1 282 ? -8.033 -1.605 -2.053 1.00 97.94 282 GLN A C 1
ATOM 2007 O O . GLN A 1 282 ? -8.689 -2.638 -2.170 1.00 97.94 282 GLN A O 1
ATOM 2012 N N . ALA A 1 283 ? -8.462 -0.462 -2.604 1.00 97.50 283 ALA A N 1
ATOM 2013 C CA . ALA A 1 283 ? -9.589 -0.412 -3.539 1.00 97.50 283 ALA A CA 1
ATOM 2014 C C . ALA A 1 283 ? -9.423 -1.411 -4.708 1.00 97.50 283 ALA A C 1
ATOM 2016 O O . ALA A 1 283 ? -10.409 -1.929 -5.228 1.00 97.50 283 ALA A O 1
ATOM 2017 N N . LYS A 1 284 ? -8.182 -1.771 -5.071 1.00 97.94 284 LYS A N 1
ATOM 2018 C CA . LYS A 1 284 ? -7.885 -2.873 -6.006 1.00 97.94 284 LYS A CA 1
ATOM 2019 C C . LYS A 1 284 ? -8.470 -4.213 -5.560 1.00 97.94 284 LYS A C 1
ATOM 2021 O O . LYS A 1 284 ? -9.061 -4.923 -6.371 1.00 97.94 284 LYS A O 1
ATOM 2026 N N . ALA A 1 285 ? -8.340 -4.537 -4.274 1.00 98.12 285 ALA A N 1
ATOM 2027 C CA . ALA A 1 285 ? -8.880 -5.760 -3.695 1.00 98.12 285 ALA A CA 1
ATOM 2028 C C . ALA A 1 285 ? -10.412 -5.766 -3.736 1.00 98.12 285 ALA A C 1
ATOM 2030 O O . ALA A 1 285 ? -11.002 -6.789 -4.067 1.00 98.12 285 ALA A O 1
ATOM 2031 N N . ALA A 1 286 ? -11.051 -4.615 -3.494 1.00 98.12 286 ALA A N 1
ATOM 2032 C CA . ALA A 1 286 ? -12.498 -4.457 -3.643 1.00 98.12 286 ALA A CA 1
ATOM 2033 C C . ALA A 1 286 ? -12.968 -4.724 -5.087 1.00 98.12 286 ALA A C 1
ATOM 2035 O O . ALA A 1 286 ? -13.941 -5.447 -5.295 1.00 98.12 286 ALA A O 1
ATOM 2036 N N . LEU A 1 287 ? -12.250 -4.206 -6.092 1.00 98.06 287 LEU A N 1
ATOM 2037 C CA . LEU A 1 287 ? -12.564 -4.455 -7.504 1.00 98.06 287 LEU A CA 1
ATOM 2038 C C . LEU A 1 287 ? -12.377 -5.933 -7.891 1.00 98.06 287 LEU A C 1
ATOM 2040 O O . LEU A 1 287 ? -13.251 -6.504 -8.544 1.00 98.06 287 LEU A O 1
ATOM 2044 N N . LEU A 1 288 ? -11.288 -6.577 -7.455 1.00 98.12 288 LEU A N 1
ATOM 2045 C CA . LEU A 1 288 ? -11.059 -8.012 -7.682 1.00 98.12 288 LEU A CA 1
ATOM 2046 C C . LEU A 1 288 ? -12.159 -8.865 -7.019 1.00 98.12 288 LEU A C 1
ATOM 2048 O O . LEU A 1 288 ? -12.749 -9.741 -7.654 1.00 98.12 288 LEU A O 1
ATOM 2052 N N . ALA A 1 289 ? -12.479 -8.565 -5.758 1.00 97.88 289 ALA A N 1
ATOM 2053 C CA . ALA A 1 289 ? -13.504 -9.249 -4.973 1.00 97.88 289 ALA A CA 1
ATOM 2054 C C . ALA A 1 289 ? -14.922 -9.070 -5.538 1.00 97.88 289 ALA A C 1
ATOM 2056 O O . ALA A 1 289 ? -15.780 -9.922 -5.322 1.00 97.88 289 ALA A O 1
ATOM 2057 N N . ASN A 1 290 ? -15.179 -7.989 -6.276 1.00 97.62 290 ASN A N 1
ATOM 2058 C CA . ASN A 1 290 ? -16.456 -7.740 -6.944 1.00 97.62 290 ASN A CA 1
ATOM 2059 C C . ASN A 1 290 ? -16.436 -8.089 -8.447 1.00 97.62 290 ASN A C 1
ATOM 2061 O O . ASN A 1 290 ? -17.263 -7.600 -9.217 1.00 97.62 290 ASN A O 1
ATOM 2065 N N . GLY A 1 291 ? -15.472 -8.909 -8.883 1.00 95.81 291 GLY A N 1
ATOM 2066 C CA . GLY A 1 291 ? -15.453 -9.491 -10.226 1.00 95.81 291 GLY A CA 1
ATOM 2067 C C . GLY A 1 291 ? -15.126 -8.508 -11.350 1.00 95.81 291 GLY A C 1
ATOM 2068 O O . GLY A 1 291 ? -15.464 -8.762 -12.503 1.00 95.81 291 GLY A O 1
ATOM 2069 N N . GLN A 1 292 ? -14.472 -7.391 -11.029 1.00 95.69 292 GLN A N 1
ATOM 2070 C CA . GLN A 1 292 ? -14.057 -6.392 -12.016 1.00 95.69 292 GLN A CA 1
ATOM 2071 C C . GLN A 1 292 ? -12.699 -6.717 -12.644 1.00 95.69 292 GLN A C 1
ATOM 2073 O O . GLN A 1 292 ? -12.365 -6.132 -13.669 1.00 95.69 292 GLN A O 1
ATOM 2078 N N . ALA A 1 293 ? -11.919 -7.616 -12.039 1.00 96.00 293 ALA A N 1
ATOM 2079 C CA . ALA A 1 293 ? -10.612 -8.054 -12.515 1.00 96.00 293 ALA A CA 1
ATOM 2080 C C . ALA A 1 293 ? -10.376 -9.541 -12.226 1.00 96.00 293 ALA A C 1
ATOM 2082 O O . ALA A 1 293 ? -11.103 -10.162 -11.448 1.00 96.00 293 ALA A O 1
ATOM 2083 N N . GLU A 1 294 ? -9.337 -10.095 -12.845 1.00 96.75 294 GLU A N 1
ATOM 2084 C CA . GLU A 1 294 ? -8.976 -11.513 -12.776 1.00 96.75 294 GLU A CA 1
ATOM 2085 C C . GLU A 1 294 ? -7.588 -11.708 -12.175 1.00 96.75 294 GLU A C 1
ATOM 2087 O O . GLU A 1 294 ? -7.336 -12.743 -11.560 1.00 96.75 294 GLU A O 1
ATOM 2092 N N . LEU A 1 295 ? -6.718 -10.708 -12.320 1.00 97.31 295 LEU A N 1
ATOM 2093 C CA . LEU A 1 295 ? -5.351 -10.706 -11.824 1.00 97.31 295 LEU A CA 1
ATOM 2094 C C . LEU A 1 295 ? -5.066 -9.389 -11.102 1.00 97.31 295 LEU A C 1
ATOM 2096 O O . LEU A 1 295 ? -5.334 -8.323 -11.644 1.00 97.31 295 LEU A O 1
ATOM 2100 N N . PHE A 1 296 ? -4.491 -9.466 -9.910 1.00 97.06 296 PHE A N 1
ATOM 2101 C CA . PHE A 1 296 ? -3.882 -8.359 -9.183 1.00 97.06 296 PHE A CA 1
ATOM 2102 C C . PHE A 1 296 ? -2.403 -8.675 -8.974 1.00 97.06 296 PHE A C 1
ATOM 2104 O O . PHE A 1 296 ? -2.078 -9.734 -8.436 1.00 97.06 296 PHE A O 1
ATOM 2111 N N . THR A 1 297 ? -1.518 -7.759 -9.369 1.00 90.75 297 THR A N 1
ATOM 2112 C CA . THR A 1 297 ? -0.077 -7.878 -9.123 1.00 90.75 297 THR A CA 1
ATOM 2113 C C . THR A 1 297 ? 0.447 -6.705 -8.301 1.00 90.75 297 THR A C 1
ATOM 2115 O O . THR A 1 297 ? 0.081 -5.541 -8.495 1.00 90.75 297 THR A O 1
ATOM 2118 N N . ARG A 1 298 ? 1.350 -7.028 -7.377 1.00 87.69 298 ARG A N 1
ATOM 2119 C CA . ARG A 1 298 ? 2.233 -6.086 -6.696 1.00 87.69 298 ARG A CA 1
ATOM 2120 C C . ARG A 1 298 ? 3.618 -6.708 -6.618 1.00 87.69 298 ARG A C 1
ATOM 2122 O O . ARG A 1 298 ? 3.913 -7.488 -5.719 1.00 87.69 298 ARG A O 1
ATOM 2129 N N . LEU A 1 299 ? 4.428 -6.415 -7.626 1.00 78.31 299 LEU A N 1
ATOM 2130 C CA . LEU A 1 299 ? 5.744 -7.017 -7.800 1.00 78.31 299 LEU A CA 1
ATOM 2131 C C . LEU A 1 299 ? 6.792 -6.216 -7.021 1.00 78.31 299 LEU A C 1
ATOM 2133 O O . LEU A 1 299 ? 6.671 -4.998 -6.897 1.00 78.31 299 LEU A O 1
ATOM 2137 N N . PRO A 1 300 ? 7.815 -6.870 -6.463 1.00 65.94 300 PRO A N 1
ATOM 2138 C CA . PRO A 1 300 ? 8.701 -6.241 -5.504 1.00 65.94 300 PRO A CA 1
ATOM 2139 C C . PRO A 1 300 ? 9.584 -5.209 -6.196 1.00 65.94 300 PRO A C 1
ATOM 2141 O O . PRO A 1 300 ? 10.169 -5.451 -7.249 1.00 65.94 300 PRO A O 1
ATOM 2144 N N . THR A 1 301 ? 9.782 -4.077 -5.535 1.00 50.97 301 THR A N 1
ATOM 2145 C CA . THR A 1 301 ? 10.869 -3.154 -5.872 1.00 50.97 301 THR A CA 1
ATOM 2146 C C . THR A 1 301 ? 12.034 -3.370 -4.912 1.00 50.97 301 THR A C 1
ATOM 2148 O O . THR A 1 301 ? 11.828 -3.600 -3.718 1.00 50.97 301 THR A O 1
ATOM 2151 N N . ALA A 1 302 ? 13.269 -3.317 -5.417 1.00 46.72 302 ALA A N 1
ATOM 2152 C CA . ALA A 1 302 ? 14.460 -3.675 -4.648 1.00 46.72 302 ALA A CA 1
ATOM 2153 C C . ALA A 1 302 ? 14.555 -2.934 -3.295 1.00 46.72 302 ALA A C 1
ATOM 2155 O O . ALA A 1 302 ? 14.677 -1.708 -3.243 1.00 46.72 302 ALA A O 1
ATOM 2156 N N . GLY A 1 303 ? 14.571 -3.703 -2.200 1.00 47.03 303 GLY A N 1
ATOM 2157 C CA . GLY A 1 303 ? 14.754 -3.188 -0.840 1.00 47.03 303 GLY A CA 1
ATOM 2158 C C . GLY A 1 303 ? 13.484 -2.679 -0.152 1.00 47.03 303 GLY A C 1
ATOM 2159 O O . GLY A 1 303 ? 13.601 -1.978 0.845 1.00 47.03 303 GLY A O 1
ATOM 2160 N N . TYR A 1 304 ? 12.287 -3.002 -0.640 1.00 54.69 304 TYR A N 1
ATOM 2161 C CA . TYR A 1 304 ? 11.044 -2.713 0.077 1.00 54.69 304 TYR A CA 1
ATOM 2162 C C . TYR A 1 304 ? 10.493 -3.980 0.741 1.00 54.69 304 TYR A C 1
ATOM 2164 O O . TYR A 1 304 ? 10.492 -5.046 0.128 1.00 54.69 304 TYR A O 1
ATOM 2172 N N . VAL A 1 305 ? 10.053 -3.863 1.996 1.00 64.81 305 VAL A N 1
ATOM 2173 C CA . VAL A 1 305 ? 9.314 -4.917 2.703 1.00 64.81 305 VAL A CA 1
ATOM 2174 C C . VAL A 1 305 ? 7.900 -4.410 2.915 1.00 64.81 305 VAL A C 1
ATOM 2176 O O . VAL A 1 305 ? 7.702 -3.348 3.507 1.00 64.81 305 VAL A O 1
ATOM 2179 N N . GLU A 1 306 ? 6.949 -5.189 2.421 1.00 77.38 306 GLU A N 1
ATOM 2180 C CA . GLU A 1 306 ? 5.522 -4.908 2.497 1.00 77.38 306 GLU A CA 1
ATOM 2181 C C . GLU A 1 306 ? 5.032 -4.788 3.946 1.00 77.38 306 GLU A C 1
ATOM 2183 O O . GLU A 1 306 ? 5.503 -5.500 4.843 1.00 77.38 306 GLU A O 1
ATOM 2188 N N . LYS A 1 307 ? 4.077 -3.888 4.190 1.00 85.62 307 LYS A N 1
ATOM 2189 C CA . LYS A 1 307 ? 3.481 -3.709 5.517 1.00 85.62 307 LYS A CA 1
ATOM 2190 C C . LYS A 1 307 ? 2.278 -4.620 5.700 1.00 85.62 307 LYS A C 1
ATOM 2192 O O . LYS A 1 307 ? 1.576 -4.941 4.749 1.00 85.62 307 LYS A O 1
ATOM 2197 N N . VAL A 1 308 ? 2.012 -5.035 6.939 1.00 90.00 308 VAL A N 1
ATOM 2198 C CA . VAL A 1 308 ? 0.861 -5.916 7.218 1.00 90.00 308 VAL A CA 1
ATOM 2199 C C . VAL A 1 308 ? -0.460 -5.204 6.915 1.00 90.00 308 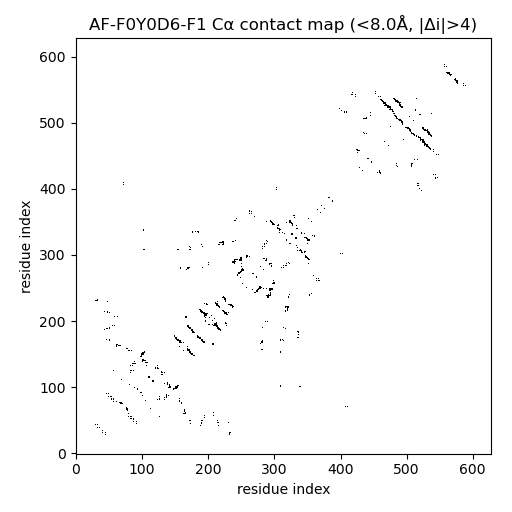VAL A C 1
ATOM 2201 O O . VAL A 1 308 ? -1.386 -5.807 6.371 1.00 90.00 308 VAL A O 1
ATOM 2204 N N . TRP A 1 309 ? -0.544 -3.907 7.218 1.00 93.44 309 TRP A N 1
ATOM 2205 C CA . TRP A 1 309 ? -1.744 -3.102 6.985 1.00 93.44 309 TRP A CA 1
ATOM 2206 C C . TRP A 1 309 ? -2.075 -2.880 5.500 1.00 93.44 309 TRP A C 1
ATOM 2208 O O . TRP A 1 309 ? -3.252 -2.719 5.181 1.00 93.44 309 TRP A O 1
ATOM 2218 N N . ASP A 1 310 ? -1.100 -3.022 4.593 1.00 92.62 310 ASP A N 1
ATOM 2219 C CA . ASP A 1 310 ? -1.308 -2.941 3.136 1.00 92.62 310 ASP A CA 1
ATOM 2220 C C . ASP A 1 310 ? -2.105 -4.136 2.569 1.00 92.62 310 ASP A C 1
ATOM 2222 O O . ASP A 1 310 ? -2.606 -4.071 1.442 1.00 92.62 310 ASP A O 1
ATOM 2226 N N . PHE A 1 311 ? -2.219 -5.247 3.316 1.00 94.12 311 PHE A N 1
ATOM 2227 C CA . PHE A 1 311 ? -2.813 -6.489 2.795 1.00 94.12 311 PHE A CA 1
ATOM 2228 C C . PHE A 1 311 ? -3.749 -7.229 3.745 1.00 94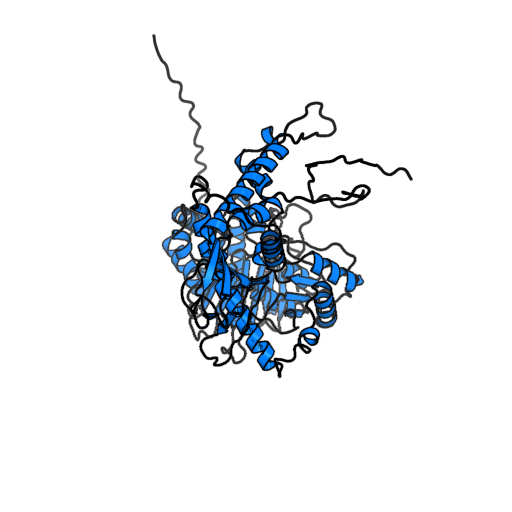.12 311 PHE A C 1
ATOM 2230 O O . PHE A 1 311 ? -4.544 -8.035 3.266 1.00 94.12 311 PHE A O 1
ATOM 2237 N N . ALA A 1 312 ? -3.702 -6.999 5.061 1.00 95.31 312 ALA A N 1
ATOM 2238 C CA . ALA A 1 312 ? -4.485 -7.793 6.011 1.00 95.31 312 ALA A CA 1
ATOM 2239 C C . ALA A 1 312 ? -5.998 -7.754 5.721 1.00 95.31 312 ALA A C 1
ATOM 2241 O O . ALA A 1 312 ? -6.661 -8.792 5.746 1.00 95.31 312 ALA A O 1
ATOM 2242 N N . ALA A 1 313 ? -6.545 -6.582 5.384 1.00 97.81 313 ALA A N 1
ATOM 2243 C CA . ALA A 1 313 ? -7.960 -6.445 5.040 1.00 97.81 313 ALA A CA 1
ATOM 2244 C C . ALA A 1 313 ? -8.263 -7.023 3.648 1.00 97.81 313 ALA A C 1
ATOM 2246 O O . ALA A 1 313 ? -9.219 -7.789 3.488 1.00 97.81 313 ALA A O 1
ATOM 2247 N N . ALA A 1 314 ? -7.420 -6.716 2.654 1.00 97.50 314 ALA A N 1
ATOM 2248 C CA . ALA A 1 314 ? -7.515 -7.272 1.307 1.00 97.50 314 ALA A CA 1
ATOM 2249 C C . ALA A 1 314 ? -7.496 -8.809 1.291 1.00 97.50 314 ALA A C 1
ATOM 2251 O O . ALA A 1 314 ? -8.289 -9.409 0.565 1.00 97.50 314 ALA A O 1
ATOM 2252 N N . LYS A 1 315 ? -6.655 -9.445 2.119 1.00 96.50 315 LYS A N 1
ATOM 2253 C CA . LYS A 1 315 ? -6.554 -10.905 2.245 1.00 96.50 315 LYS A CA 1
ATOM 2254 C C . LYS A 1 315 ? -7.909 -11.533 2.551 1.00 96.50 315 LYS A C 1
ATOM 2256 O O . LYS A 1 315 ? -8.341 -12.441 1.839 1.00 96.50 315 LYS A O 1
ATOM 2261 N N . VAL A 1 316 ? -8.601 -11.023 3.570 1.00 97.50 316 VAL A N 1
ATOM 2262 C CA . VAL A 1 316 ? -9.917 -11.543 3.969 1.00 97.50 316 VAL A CA 1
ATOM 2263 C C . VAL A 1 316 ? -10.955 -11.254 2.886 1.00 97.50 316 VAL A C 1
ATOM 2265 O O . VAL A 1 316 ? -11.695 -12.153 2.495 1.00 97.50 316 VAL A O 1
ATOM 2268 N N . VAL A 1 317 ? -10.987 -10.027 2.357 1.00 98.50 317 VAL A N 1
ATOM 2269 C CA . VAL A 1 317 ? -11.978 -9.610 1.351 1.00 98.50 317 VAL A CA 1
ATOM 2270 C C . VAL A 1 317 ? -11.873 -10.426 0.059 1.00 98.50 317 VAL A C 1
ATOM 2272 O O . VAL A 1 317 ? -12.895 -10.888 -0.447 1.00 98.50 317 VAL A O 1
ATOM 2275 N N . ILE A 1 318 ? -10.664 -10.645 -0.461 1.00 98.50 318 ILE A N 1
ATOM 2276 C CA . ILE A 1 318 ? -10.445 -11.416 -1.694 1.00 98.50 318 ILE A CA 1
ATOM 2277 C C . ILE A 1 318 ? -10.804 -12.888 -1.480 1.00 98.50 318 ILE A C 1
ATOM 2279 O O . ILE A 1 318 ? -11.546 -13.461 -2.280 1.00 98.50 318 ILE A O 1
ATOM 2283 N N . THR A 1 319 ? -10.318 -13.488 -0.392 1.00 97.75 319 THR A N 1
ATOM 2284 C CA . THR A 1 319 ? -10.530 -14.916 -0.106 1.00 97.75 319 THR A CA 1
ATOM 2285 C C . THR A 1 319 ? -12.015 -15.225 0.090 1.00 97.75 319 THR A C 1
ATOM 2287 O O . THR A 1 319 ? -12.559 -16.139 -0.526 1.00 97.75 319 THR A O 1
ATOM 2290 N N . GLU A 1 320 ? -12.721 -14.406 0.872 1.00 97.44 320 GLU A N 1
ATOM 2291 C CA . GLU A 1 320 ? -14.152 -14.588 1.141 1.00 97.44 320 GLU A CA 1
ATOM 2292 C C . GLU A 1 320 ? -15.051 -14.249 -0.061 1.00 97.44 320 GLU A C 1
ATOM 2294 O O . GLU A 1 320 ? -16.207 -14.679 -0.128 1.00 97.44 320 GLU A O 1
ATOM 2299 N N . ALA A 1 321 ? -14.545 -13.504 -1.044 1.00 98.12 321 ALA A N 1
ATOM 2300 C CA . ALA A 1 321 ? -15.229 -13.300 -2.319 1.00 98.12 321 ALA A CA 1
ATOM 2301 C C . ALA A 1 321 ? -15.113 -14.501 -3.276 1.00 98.12 321 ALA A C 1
ATOM 2303 O O . ALA A 1 321 ? -15.838 -14.543 -4.273 1.00 98.12 321 ALA A O 1
ATOM 2304 N N . GLY A 1 322 ? -14.247 -15.474 -2.964 1.00 97.75 322 GLY A N 1
ATOM 2305 C CA . GLY A 1 322 ? -13.950 -16.638 -3.801 1.00 97.75 322 GLY A CA 1
ATOM 2306 C C . GLY A 1 322 ? -12.671 -16.515 -4.634 1.00 97.75 322 GLY A C 1
ATOM 2307 O O . GLY A 1 322 ? -12.456 -17.346 -5.516 1.00 97.75 322 GLY A O 1
ATOM 2308 N N . GLY A 1 323 ? -11.843 -15.496 -4.383 1.00 98.00 323 GLY A N 1
ATOM 2309 C CA . GLY A 1 323 ? -10.522 -15.337 -4.990 1.00 98.00 323 GLY A CA 1
ATOM 2310 C C . GLY A 1 323 ? -9.416 -16.069 -4.229 1.00 98.00 323 GLY A C 1
ATOM 2311 O O . GLY A 1 323 ? -9.663 -16.770 -3.249 1.00 98.00 323 GLY A O 1
ATOM 2312 N N . ALA A 1 324 ? -8.181 -15.889 -4.688 1.00 97.62 324 ALA A N 1
ATOM 2313 C CA . ALA A 1 324 ? -6.973 -16.341 -4.004 1.00 97.62 324 ALA A CA 1
ATOM 2314 C C . ALA A 1 324 ? -5.944 -15.216 -3.955 1.00 97.62 324 ALA A C 1
ATOM 2316 O O . ALA A 1 324 ? -5.931 -14.351 -4.826 1.00 97.62 324 ALA A O 1
ATOM 2317 N N . ILE A 1 325 ? -5.095 -15.228 -2.935 1.00 96.75 325 ILE A N 1
ATOM 2318 C CA . ILE A 1 325 ? -4.015 -14.268 -2.733 1.00 96.75 325 ILE A CA 1
ATOM 2319 C C . ILE A 1 325 ? -2.842 -14.998 -2.082 1.00 96.75 325 ILE A C 1
ATOM 2321 O O . ILE A 1 325 ? -3.045 -15.801 -1.176 1.00 96.75 325 ILE A O 1
ATOM 2325 N N . SER A 1 326 ? -1.633 -14.744 -2.567 1.00 93.69 326 SER A N 1
ATOM 2326 C CA . SER A 1 326 ? -0.401 -15.337 -2.051 1.00 93.69 326 SER A CA 1
ATOM 2327 C C . SER A 1 326 ? 0.770 -14.386 -2.271 1.00 93.69 326 SER A C 1
ATOM 2329 O O . SER A 1 326 ? 0.652 -13.386 -2.993 1.00 93.69 326 SER A O 1
ATOM 2331 N N . ASP A 1 327 ? 1.915 -14.721 -1.690 1.00 87.69 327 ASP A N 1
ATOM 2332 C CA . ASP A 1 327 ? 3.180 -14.187 -2.178 1.00 87.69 327 ASP A CA 1
ATOM 2333 C C . ASP A 1 327 ? 3.566 -14.795 -3.543 1.00 87.69 327 ASP A C 1
ATOM 2335 O O . ASP A 1 327 ? 2.806 -15.569 -4.144 1.00 87.69 327 ASP A O 1
ATOM 2339 N N . LEU A 1 328 ? 4.739 -14.414 -4.058 1.00 83.06 328 LEU A N 1
ATOM 2340 C CA . LEU A 1 328 ? 5.242 -14.928 -5.333 1.00 83.06 328 LEU A CA 1
ATOM 2341 C C . LEU A 1 328 ? 5.637 -16.407 -5.296 1.00 83.06 328 LEU A C 1
ATOM 2343 O O . LEU A 1 328 ? 5.651 -17.016 -6.353 1.00 83.06 328 LEU A O 1
ATOM 2347 N N . ASP A 1 329 ? 5.935 -16.993 -4.135 1.00 79.25 329 ASP A N 1
ATOM 2348 C CA . ASP A 1 329 ? 6.254 -18.422 -4.017 1.00 79.25 329 ASP A CA 1
ATOM 2349 C C . ASP A 1 329 ? 4.975 -19.285 -3.912 1.00 79.25 329 ASP A C 1
ATOM 2351 O O . ASP A 1 329 ? 5.035 -20.517 -3.963 1.00 79.25 329 ASP A O 1
ATOM 2355 N N . GLY A 1 330 ? 3.805 -18.641 -3.821 1.00 85.88 330 GLY A N 1
ATOM 2356 C CA . GLY A 1 330 ? 2.507 -19.287 -3.645 1.00 85.88 330 GLY A CA 1
ATOM 2357 C C . GLY A 1 330 ? 2.144 -19.540 -2.183 1.00 85.88 330 GLY A C 1
ATOM 2358 O O . GLY A 1 330 ? 1.113 -20.164 -1.920 1.00 85.88 330 GLY A O 1
ATOM 2359 N N . ASP A 1 331 ? 2.955 -19.047 -1.247 1.00 86.62 331 ASP A N 1
ATOM 2360 C CA . ASP A 1 331 ? 2.717 -19.173 0.183 1.00 86.62 331 ASP A CA 1
ATOM 2361 C C . ASP A 1 331 ? 1.679 -18.137 0.652 1.00 86.62 331 ASP A C 1
ATOM 2363 O O . ASP A 1 331 ? 1.509 -17.052 0.079 1.00 86.62 331 ASP A O 1
ATOM 2367 N N . ASP A 1 332 ? 0.941 -18.487 1.706 1.00 87.81 332 ASP A N 1
ATOM 2368 C CA . ASP A 1 332 ? -0.044 -17.590 2.310 1.00 87.81 332 ASP A CA 1
ATOM 2369 C C . ASP A 1 332 ? 0.633 -16.367 2.958 1.00 87.81 332 ASP A C 1
ATOM 2371 O O . ASP A 1 332 ? 1.747 -16.436 3.481 1.00 87.81 332 ASP A O 1
ATOM 2375 N N . ILE A 1 333 ? -0.065 -15.230 2.954 1.00 87.31 333 ILE A N 1
ATOM 2376 C CA . ILE A 1 333 ? 0.421 -13.984 3.549 1.00 87.31 333 ILE A CA 1
ATOM 2377 C C . ILE A 1 333 ? 0.268 -14.060 5.071 1.00 87.31 333 ILE A C 1
ATOM 2379 O O . ILE A 1 333 ? -0.837 -13.919 5.604 1.00 87.31 333 ILE A O 1
ATOM 2383 N N . ASP A 1 334 ? 1.387 -14.242 5.768 1.00 82.56 334 ASP A N 1
ATOM 2384 C CA . ASP A 1 334 ? 1.433 -14.230 7.230 1.00 82.56 334 ASP A CA 1
ATOM 2385 C C . ASP A 1 334 ? 1.328 -12.798 7.782 1.00 82.56 334 ASP A C 1
ATOM 2387 O O . ASP A 1 334 ? 2.216 -11.961 7.591 1.00 82.56 334 ASP A O 1
ATOM 2391 N N . VAL A 1 335 ? 0.226 -12.533 8.483 1.00 83.38 335 VAL A N 1
ATOM 2392 C CA . VAL A 1 335 ? -0.102 -11.243 9.106 1.00 83.38 335 VAL A CA 1
ATOM 2393 C C . VAL A 1 335 ? 0.157 -11.222 10.622 1.00 83.38 335 VAL A C 1
ATOM 2395 O O . VAL A 1 335 ? -0.159 -10.228 11.274 1.00 83.38 335 VAL A O 1
ATOM 2398 N N . ASP A 1 336 ? 0.730 -12.286 11.200 1.00 76.75 336 ASP A N 1
ATOM 2399 C CA . ASP A 1 336 ? 1.020 -12.406 12.642 1.00 76.75 336 ASP A CA 1
ATOM 2400 C C . ASP A 1 336 ? 2.436 -11.909 13.022 1.00 76.75 336 ASP A C 1
ATOM 2402 O O . ASP A 1 336 ? 2.798 -11.839 14.196 1.00 76.75 336 ASP A O 1
ATOM 2406 N N . LEU A 1 337 ? 3.255 -11.503 12.042 1.00 64.25 337 LEU A N 1
ATOM 2407 C CA . LEU A 1 337 ? 4.686 -11.195 12.224 1.00 64.25 337 LEU A CA 1
ATOM 2408 C C . LEU A 1 337 ? 5.010 -9.761 12.699 1.00 64.25 337 LEU A C 1
ATOM 2410 O O . LEU A 1 337 ? 6.186 -9.402 12.814 1.00 64.25 337 LEU A O 1
ATOM 2414 N N . GLY A 1 338 ? 4.005 -8.938 13.016 1.00 75.44 338 GLY A N 1
ATOM 2415 C CA . GLY A 1 338 ? 4.183 -7.564 13.510 1.00 75.44 338 GLY A CA 1
ATOM 2416 C C . GLY A 1 338 ? 3.762 -6.489 12.502 1.00 75.44 338 GLY A C 1
ATOM 2417 O O . GLY A 1 338 ? 2.697 -6.585 11.912 1.00 75.44 338 GLY A O 1
ATOM 2418 N N . GLU A 1 339 ? 4.550 -5.416 12.346 1.00 79.69 339 GLU A N 1
ATOM 2419 C CA . GLU A 1 339 ? 4.212 -4.289 11.447 1.00 79.69 339 GLU A CA 1
ATOM 2420 C C . GLU A 1 339 ? 4.516 -4.570 9.961 1.00 79.69 339 GLU A C 1
ATOM 2422 O O . GLU A 1 339 ? 3.935 -3.954 9.068 1.00 79.69 339 GLU A O 1
ATOM 2427 N N . CYS A 1 340 ? 5.445 -5.484 9.680 1.00 80.44 340 CYS A N 1
ATOM 2428 C CA . CYS A 1 340 ? 5.872 -5.831 8.323 1.00 80.44 340 CYS A CA 1
ATOM 2429 C C . CYS A 1 340 ? 5.546 -7.293 8.028 1.00 80.44 340 CYS A C 1
ATOM 2431 O O . CYS A 1 340 ? 5.642 -8.137 8.920 1.00 80.44 340 CYS A O 1
ATOM 2433 N N . LEU A 1 341 ? 5.224 -7.589 6.769 1.00 72.50 341 LEU A N 1
ATOM 2434 C CA . LEU A 1 341 ? 5.209 -8.964 6.291 1.00 72.50 341 LEU A CA 1
ATOM 2435 C C . LEU A 1 341 ? 6.615 -9.564 6.389 1.00 72.50 341 LEU A C 1
ATOM 2437 O O . LEU A 1 341 ? 7.624 -8.851 6.459 1.00 72.50 341 LEU A O 1
ATOM 2441 N N . SER A 1 342 ? 6.679 -10.897 6.388 1.00 63.78 342 SER A N 1
ATOM 2442 C CA . SER A 1 342 ? 7.953 -11.611 6.337 1.00 63.78 342 SER A CA 1
ATOM 2443 C C . SER A 1 342 ? 8.819 -11.048 5.205 1.00 63.78 342 SER A C 1
ATOM 2445 O O . SER A 1 342 ? 8.331 -10.939 4.081 1.00 63.78 342 SER A O 1
ATOM 2447 N N . PRO A 1 343 ? 10.123 -10.791 5.424 1.00 53.19 343 PRO A N 1
ATOM 2448 C CA . PRO A 1 343 ? 11.044 -10.431 4.346 1.00 53.19 343 PRO A CA 1
ATOM 2449 C C . PRO A 1 343 ? 11.097 -11.472 3.220 1.00 53.19 343 PRO A C 1
ATOM 2451 O O . PRO A 1 343 ? 11.706 -11.220 2.180 1.00 53.19 343 PRO A O 1
ATOM 2454 N N . LYS A 1 344 ? 10.520 -12.667 3.438 1.00 50.25 344 LYS A N 1
ATOM 2455 C CA . LYS A 1 344 ? 10.349 -13.680 2.401 1.00 50.25 344 LYS A CA 1
ATOM 2456 C C . LYS A 1 344 ? 9.336 -13.302 1.328 1.00 50.25 344 LYS A C 1
ATOM 2458 O O . LYS A 1 344 ? 9.566 -13.666 0.180 1.00 50.25 344 LYS A O 1
ATOM 2463 N N . VAL A 1 345 ? 8.314 -12.533 1.694 1.00 54.62 345 VAL A N 1
ATOM 2464 C CA . VAL A 1 345 ? 7.273 -12.056 0.788 1.00 54.62 345 VAL A CA 1
ATOM 2465 C C . VAL A 1 345 ? 7.895 -11.048 -0.171 1.00 54.62 345 VAL A C 1
ATOM 2467 O O . VAL A 1 345 ? 8.101 -9.880 0.154 1.00 54.62 345 VAL A O 1
ATOM 2470 N N . ALA A 1 346 ? 8.243 -11.526 -1.360 1.00 60.00 346 ALA A N 1
ATOM 2471 C CA . ALA A 1 346 ? 8.872 -10.742 -2.410 1.00 60.00 346 ALA A CA 1
ATOM 2472 C C . ALA A 1 346 ? 7.825 -10.191 -3.384 1.00 60.00 346 ALA A C 1
ATOM 2474 O O . ALA A 1 346 ? 8.058 -10.217 -4.577 1.00 60.00 346 ALA A O 1
ATOM 2475 N N . GLY A 1 347 ? 6.674 -9.725 -2.909 1.00 76.88 347 GLY A N 1
ATOM 2476 C CA . GLY A 1 347 ? 5.561 -9.280 -3.753 1.00 76.88 347 GLY A CA 1
ATOM 2477 C C . GLY A 1 347 ? 4.337 -10.182 -3.633 1.00 76.88 347 GLY A C 1
ATOM 2478 O O . GLY A 1 347 ? 4.416 -11.284 -3.094 1.00 76.88 347 GLY A O 1
ATOM 2479 N N . ILE A 1 348 ? 3.204 -9.675 -4.112 1.00 90.44 348 ILE A N 1
ATOM 2480 C CA . ILE A 1 348 ? 1.873 -10.253 -3.934 1.00 90.44 348 ILE A CA 1
ATOM 2481 C C . ILE A 1 348 ? 1.212 -10.488 -5.290 1.00 90.44 348 ILE A C 1
ATOM 2483 O O . ILE A 1 348 ? 1.233 -9.622 -6.172 1.00 90.44 348 ILE A O 1
ATOM 2487 N N . VAL A 1 349 ? 0.569 -11.645 -5.424 1.00 95.06 349 VAL A N 1
ATOM 2488 C CA . VAL A 1 349 ? -0.303 -11.981 -6.550 1.00 95.06 349 VAL A CA 1
ATOM 2489 C C . VAL A 1 349 ? -1.651 -12.424 -6.005 1.00 95.06 349 VAL A C 1
ATOM 2491 O O . VAL A 1 349 ? -1.733 -13.299 -5.143 1.00 95.06 349 VAL A O 1
ATOM 2494 N N . ALA A 1 350 ? -2.728 -11.847 -6.530 1.00 97.81 350 ALA A N 1
ATOM 2495 C CA . ALA A 1 350 ? -4.076 -12.320 -6.258 1.00 97.81 350 ALA A CA 1
ATOM 2496 C C . ALA A 1 350 ? -4.844 -12.572 -7.552 1.00 97.81 350 ALA A C 1
ATOM 2498 O O . ALA A 1 350 ? -4.648 -11.888 -8.556 1.00 97.81 350 ALA A O 1
ATOM 2499 N N . THR A 1 351 ? -5.743 -13.545 -7.522 1.00 98.31 351 THR A N 1
ATOM 2500 C CA . THR A 1 351 ? -6.574 -13.920 -8.663 1.00 98.31 351 THR A CA 1
ATOM 2501 C C . THR A 1 351 ? -8.041 -14.018 -8.274 1.00 98.31 351 THR A C 1
ATOM 2503 O O . THR A 1 351 ? -8.396 -14.209 -7.108 1.00 98.31 351 THR A O 1
ATOM 2506 N N . SER A 1 352 ? -8.929 -13.902 -9.262 1.00 97.12 352 SER A N 1
ATOM 2507 C CA . SER A 1 352 ? -10.377 -14.011 -9.041 1.00 97.12 352 SER A CA 1
ATOM 2508 C C . SER A 1 352 ? -10.851 -15.435 -8.723 1.00 97.12 352 SER A C 1
ATOM 2510 O O . SER A 1 352 ? -12.029 -15.629 -8.428 1.00 97.12 352 SER A O 1
ATOM 2512 N N . SER A 1 353 ? -9.968 -16.437 -8.762 1.00 96.50 353 SER A N 1
ATOM 2513 C CA . SER A 1 353 ? -10.266 -17.807 -8.342 1.00 96.50 353 SER A CA 1
ATOM 2514 C C . SER A 1 353 ? -8.988 -18.567 -7.980 1.00 96.50 353 SER A C 1
ATOM 2516 O O . SER A 1 353 ? -8.024 -18.498 -8.741 1.00 96.50 353 SER A O 1
ATOM 2518 N N . PRO A 1 354 ? -8.993 -19.409 -6.928 1.00 97.06 354 PRO A N 1
ATOM 2519 C CA . PRO A 1 354 ? -7.877 -20.304 -6.617 1.00 97.06 354 PRO A CA 1
ATOM 2520 C C . PRO A 1 354 ? -7.407 -21.176 -7.788 1.00 97.06 354 PRO A C 1
ATOM 2522 O O . PRO A 1 354 ? -6.226 -21.496 -7.878 1.00 97.06 354 PRO A O 1
ATOM 2525 N N . ALA A 1 355 ? -8.302 -21.533 -8.718 1.00 96.62 355 ALA A N 1
ATOM 2526 C CA . ALA A 1 355 ? -7.950 -22.324 -9.899 1.00 96.62 355 ALA A CA 1
ATOM 2527 C C . ALA A 1 355 ? -7.025 -21.579 -10.882 1.00 96.62 355 ALA A C 1
ATOM 2529 O O . ALA A 1 355 ? -6.328 -22.215 -11.669 1.00 96.62 355 ALA A O 1
ATOM 2530 N N . LEU A 1 356 ? -7.016 -20.243 -10.840 1.00 96.31 356 LEU A N 1
ATOM 2531 C CA . LEU A 1 356 ? -6.200 -19.386 -11.700 1.00 96.31 356 LEU A CA 1
ATOM 2532 C C . LEU A 1 356 ? -4.819 -19.079 -11.096 1.00 96.31 356 LEU A C 1
ATOM 2534 O O . LEU A 1 356 ? -3.898 -18.728 -11.836 1.00 96.31 356 LEU A O 1
ATOM 2538 N N . GLN A 1 357 ? -4.661 -19.235 -9.776 1.00 96.50 357 GLN A N 1
ATOM 2539 C CA . GLN A 1 357 ? -3.451 -18.858 -9.038 1.00 96.50 357 GLN A CA 1
ATOM 2540 C C . GLN A 1 357 ? -2.166 -19.521 -9.581 1.00 96.50 357 GLN A C 1
ATOM 2542 O O . GLN A 1 357 ? -1.199 -18.794 -9.806 1.00 96.50 357 GLN A O 1
ATOM 2547 N N . PRO A 1 358 ? -2.118 -20.841 -9.876 1.00 95.62 358 PRO A N 1
ATOM 2548 C CA . PRO A 1 358 ? -0.881 -21.474 -10.349 1.00 95.62 358 PRO A CA 1
ATOM 2549 C C . PRO A 1 358 ? -0.392 -20.924 -11.694 1.00 95.62 358 PRO A C 1
ATOM 2551 O O . PRO A 1 358 ? 0.805 -20.728 -11.886 1.00 95.62 358 PRO A O 1
ATOM 2554 N N . ALA A 1 359 ? -1.320 -20.646 -12.616 1.00 95.12 359 ALA A N 1
ATOM 2555 C CA . ALA A 1 359 ? -0.985 -20.066 -13.913 1.00 95.12 359 ALA A CA 1
ATOM 2556 C C . ALA A 1 359 ? -0.489 -18.621 -13.759 1.00 95.12 359 ALA A C 1
ATOM 2558 O O . ALA A 1 359 ? 0.514 -18.259 -14.369 1.00 95.12 359 ALA A O 1
ATOM 2559 N N . ALA A 1 360 ? -1.136 -17.822 -12.899 1.00 95.06 360 ALA A N 1
ATOM 2560 C CA . ALA A 1 360 ? -0.692 -16.460 -12.611 1.00 95.06 360 ALA A CA 1
ATOM 2561 C C . ALA A 1 360 ? 0.733 -16.411 -12.048 1.00 95.06 360 ALA A C 1
ATOM 2563 O O . ALA A 1 360 ? 1.544 -15.621 -12.524 1.00 95.06 360 ALA A O 1
ATOM 2564 N N . LEU A 1 361 ? 1.052 -17.271 -11.077 1.00 90.88 361 LEU A N 1
ATOM 2565 C CA . LEU A 1 361 ? 2.391 -17.341 -10.486 1.00 90.88 361 LEU A CA 1
ATOM 2566 C C . LEU A 1 361 ? 3.444 -17.735 -11.530 1.00 90.88 361 LEU A C 1
ATOM 2568 O O . LEU A 1 361 ? 4.468 -17.067 -11.640 1.00 90.88 361 LEU A O 1
ATOM 2572 N N . ALA A 1 362 ? 3.176 -18.752 -12.357 1.00 87.38 362 ALA A N 1
ATOM 2573 C CA . ALA A 1 362 ? 4.078 -19.153 -13.441 1.00 87.38 362 ALA A CA 1
ATOM 2574 C C . ALA A 1 362 ? 4.355 -18.017 -14.444 1.00 87.38 362 ALA A C 1
ATOM 2576 O O . ALA A 1 362 ? 5.514 -17.774 -14.798 1.00 87.38 362 ALA A O 1
ATOM 2577 N N . ALA A 1 363 ? 3.314 -17.293 -14.865 1.00 87.38 363 ALA A N 1
ATOM 2578 C CA . ALA A 1 363 ? 3.453 -16.152 -15.766 1.00 87.38 363 ALA A CA 1
ATOM 2579 C C . ALA A 1 363 ? 4.250 -15.009 -15.116 1.00 87.38 363 ALA A C 1
ATOM 2581 O O . ALA A 1 363 ? 5.144 -14.443 -15.742 1.00 87.38 363 ALA A O 1
ATOM 2582 N N . VAL A 1 364 ? 3.986 -14.701 -13.841 1.00 82.62 364 VAL A N 1
ATOM 2583 C CA . VAL A 1 364 ? 4.716 -13.669 -13.087 1.00 82.62 364 VAL A CA 1
ATOM 2584 C C . VAL A 1 364 ? 6.186 -14.042 -12.894 1.00 82.62 364 VAL A C 1
ATOM 2586 O O . VAL A 1 364 ? 7.047 -13.198 -13.133 1.00 82.62 364 VAL A O 1
ATOM 2589 N N . HIS A 1 365 ? 6.505 -15.288 -12.536 1.00 77.69 365 HIS A N 1
ATOM 2590 C CA . HIS A 1 365 ? 7.895 -15.745 -12.416 1.00 77.69 365 HIS A CA 1
ATOM 2591 C C . HIS A 1 365 ? 8.661 -15.606 -13.731 1.00 77.69 365 HIS A C 1
ATOM 2593 O O . HIS A 1 365 ? 9.786 -15.108 -13.736 1.00 77.69 365 HIS A O 1
ATOM 2599 N N . THR A 1 366 ? 8.028 -16.007 -14.836 1.00 73.94 366 THR A N 1
ATOM 2600 C CA . THR A 1 366 ? 8.609 -15.912 -16.181 1.00 73.94 366 THR A CA 1
ATOM 2601 C C . THR A 1 366 ? 8.821 -14.451 -16.574 1.00 73.94 366 THR A C 1
ATOM 2603 O O . THR A 1 366 ? 9.879 -14.076 -17.071 1.00 73.94 366 THR A O 1
ATOM 2606 N N . ALA A 1 367 ? 7.830 -13.595 -16.321 1.00 67.19 367 ALA A N 1
ATOM 2607 C CA . ALA A 1 367 ? 7.862 -12.192 -16.705 1.00 67.19 367 ALA A CA 1
ATOM 2608 C C . ALA A 1 367 ? 8.825 -11.342 -15.869 1.00 67.19 367 ALA A C 1
ATOM 2610 O O . ALA A 1 367 ? 9.390 -10.378 -16.392 1.00 67.19 367 ALA A O 1
ATOM 2611 N N . PHE A 1 368 ? 8.992 -11.667 -14.589 1.00 59.50 368 PHE A N 1
ATOM 2612 C CA . PHE A 1 368 ? 9.856 -10.936 -13.663 1.00 59.50 368 PHE A CA 1
ATOM 2613 C C . PHE A 1 368 ? 11.324 -11.401 -13.728 1.00 59.50 368 PHE A C 1
ATOM 2615 O O . PHE A 1 368 ? 12.157 -10.850 -13.017 1.00 59.50 368 PHE A O 1
ATOM 2622 N N . ASP A 1 369 ? 11.651 -12.392 -14.576 1.00 50.06 369 ASP A N 1
ATOM 2623 C CA . ASP A 1 369 ? 12.972 -13.043 -14.651 1.00 50.06 369 ASP A CA 1
ATOM 2624 C C . ASP A 1 369 ? 13.532 -13.323 -13.247 1.00 50.06 369 ASP A C 1
ATOM 2626 O O . ASP A 1 369 ? 14.700 -13.077 -12.924 1.00 50.06 369 ASP A O 1
ATOM 2630 N N . ILE A 1 370 ? 12.655 -13.822 -12.361 1.00 42.12 370 ILE A N 1
ATOM 2631 C CA . ILE A 1 370 ? 13.127 -14.493 -11.158 1.00 42.12 370 ILE A CA 1
ATOM 2632 C C . ILE A 1 370 ? 13.809 -15.723 -11.717 1.00 42.12 370 ILE A C 1
ATOM 2634 O O . ILE A 1 370 ? 13.123 -16.699 -12.014 1.00 42.12 370 ILE A O 1
ATOM 2638 N N . LYS A 1 371 ? 15.138 -15.658 -11.897 1.00 32.59 371 LYS A N 1
ATOM 2639 C CA . LYS A 1 371 ? 15.972 -16.845 -12.081 1.00 32.59 371 LYS A CA 1
ATOM 2640 C C . LYS A 1 371 ? 15.406 -17.890 -11.153 1.00 32.59 371 LYS A C 1
ATOM 2642 O O . LYS A 1 371 ? 15.435 -17.708 -9.930 1.00 32.59 371 LYS A O 1
ATOM 2647 N N . THR A 1 372 ? 14.781 -18.893 -11.753 1.00 32.19 372 THR A N 1
ATOM 2648 C CA . THR A 1 372 ? 14.065 -19.916 -11.016 1.00 32.19 372 THR A CA 1
ATOM 2649 C C . THR A 1 372 ? 15.010 -20.436 -9.944 1.00 32.19 372 THR A C 1
ATOM 2651 O O . THR A 1 372 ? 16.223 -20.493 -10.141 1.00 32.19 372 THR A O 1
ATOM 2654 N N . THR A 1 373 ? 14.507 -20.796 -8.774 1.00 34.53 373 THR A N 1
ATOM 2655 C CA . THR A 1 373 ? 15.332 -21.393 -7.714 1.00 34.53 373 THR A CA 1
ATOM 2656 C C . THR A 1 373 ? 16.129 -22.622 -8.199 1.00 34.53 373 THR A C 1
ATOM 2658 O O . THR A 1 373 ? 17.099 -23.004 -7.551 1.00 34.53 373 THR A O 1
ATOM 2661 N N . SER A 1 374 ? 15.807 -23.187 -9.372 1.00 33.78 374 SER A N 1
ATOM 2662 C CA . SER A 1 374 ? 16.636 -24.140 -10.125 1.00 33.78 374 SER A CA 1
ATOM 2663 C C . SER A 1 374 ? 17.946 -23.574 -10.694 1.00 33.78 374 SER A C 1
ATOM 2665 O O . SER A 1 374 ? 18.949 -24.275 -10.644 1.00 33.78 374 SER A O 1
ATOM 2667 N N . ASP A 1 375 ? 18.008 -22.320 -11.144 1.00 31.80 375 ASP A N 1
ATOM 2668 C CA . ASP A 1 375 ? 19.259 -21.684 -11.605 1.00 31.80 375 ASP A CA 1
ATOM 2669 C C . ASP A 1 375 ? 20.216 -21.367 -10.440 1.00 31.80 375 ASP A C 1
ATOM 2671 O O . ASP A 1 375 ? 21.407 -21.125 -10.635 1.00 31.80 375 ASP A O 1
ATOM 2675 N N . TRP A 1 376 ? 19.702 -21.404 -9.207 1.00 30.42 376 TRP A N 1
ATOM 2676 C CA . TRP A 1 376 ? 20.485 -21.348 -7.972 1.00 30.42 376 TRP A CA 1
ATOM 2677 C C . TRP A 1 376 ? 20.885 -22.736 -7.456 1.00 30.42 376 TRP A C 1
ATOM 2679 O O . TRP A 1 376 ? 21.773 -22.830 -6.610 1.00 30.42 376 TRP A O 1
ATOM 2689 N N . ALA A 1 377 ? 20.279 -23.814 -7.967 1.00 33.44 377 ALA A N 1
ATOM 2690 C CA . ALA A 1 377 ? 20.607 -25.186 -7.579 1.00 33.44 377 ALA A CA 1
ATOM 2691 C C . ALA A 1 377 ? 21.934 -25.676 -8.188 1.00 33.44 377 ALA A C 1
ATOM 2693 O O . ALA A 1 377 ? 22.525 -26.624 -7.673 1.00 33.44 377 ALA A O 1
ATOM 2694 N N . GLU A 1 378 ? 22.435 -25.014 -9.238 1.00 32.81 378 GLU A N 1
ATOM 2695 C CA . GLU A 1 378 ? 23.765 -25.285 -9.804 1.00 32.81 378 GLU A CA 1
ATOM 2696 C C . GLU A 1 378 ? 24.896 -24.475 -9.142 1.00 32.81 378 GLU A C 1
ATOM 2698 O O . GLU A 1 378 ? 26.072 -24.695 -9.436 1.00 32.81 378 GLU A O 1
ATOM 2703 N N . ALA A 1 379 ? 24.584 -23.581 -8.193 1.00 30.28 379 ALA A N 1
ATOM 2704 C CA . ALA A 1 379 ? 25.596 -22.969 -7.338 1.00 30.28 379 ALA A CA 1
ATOM 2705 C C . ALA A 1 379 ? 26.062 -24.010 -6.304 1.00 30.28 379 ALA A C 1
ATOM 2707 O O . ALA A 1 379 ? 25.404 -24.262 -5.298 1.00 30.28 379 ALA A O 1
ATOM 2708 N N . THR A 1 380 ? 27.208 -24.637 -6.564 1.00 34.56 380 THR A N 1
ATOM 2709 C CA . THR A 1 380 ? 27.741 -25.826 -5.872 1.00 34.56 380 THR A CA 1
ATOM 2710 C C . THR A 1 380 ? 28.065 -25.687 -4.371 1.00 34.56 380 THR A C 1
ATOM 2712 O O . THR A 1 380 ? 28.718 -26.573 -3.821 1.00 34.56 380 THR A O 1
ATOM 2715 N N . ASP A 1 381 ? 27.615 -24.637 -3.678 1.00 37.34 381 ASP A N 1
ATOM 2716 C CA . ASP A 1 381 ? 28.036 -24.326 -2.303 1.00 37.34 381 ASP A CA 1
ATOM 2717 C C . ASP A 1 381 ? 26.928 -24.280 -1.232 1.00 37.34 381 ASP A C 1
ATOM 2719 O O . ASP A 1 381 ? 27.241 -24.053 -0.064 1.00 37.34 381 ASP A O 1
ATOM 2723 N N . LEU A 1 382 ? 25.664 -24.586 -1.544 1.00 42.72 382 LEU A N 1
ATOM 2724 C CA . LEU A 1 382 ? 24.600 -24.717 -0.531 1.00 42.72 382 LEU A CA 1
ATOM 2725 C C . LEU A 1 382 ? 23.826 -26.018 -0.769 1.00 42.72 382 LEU A C 1
ATOM 2727 O O . LEU A 1 382 ? 23.273 -26.239 -1.841 1.00 42.72 382 LEU A O 1
ATOM 2731 N N . ARG A 1 383 ? 23.865 -26.939 0.201 1.00 44.38 383 ARG A N 1
ATOM 2732 C CA . ARG A 1 383 ? 23.563 -28.365 -0.014 1.00 44.38 383 ARG A CA 1
ATOM 2733 C C . ARG A 1 383 ? 22.113 -28.737 0.297 1.00 44.38 383 ARG A C 1
ATOM 2735 O O . ARG A 1 383 ? 21.719 -29.864 0.004 1.00 44.38 383 ARG A O 1
ATOM 2742 N N . THR A 1 384 ? 21.308 -27.830 0.857 1.00 43.31 384 THR A N 1
ATOM 2743 C CA . THR A 1 384 ? 19.883 -28.069 1.159 1.00 43.31 384 THR A CA 1
ATOM 2744 C C . THR A 1 384 ? 19.007 -26.819 0.974 1.00 43.31 384 THR A C 1
ATOM 2746 O O . THR A 1 384 ? 19.477 -25.687 1.084 1.00 43.31 384 THR A O 1
ATOM 2749 N N . ARG A 1 385 ? 17.701 -27.024 0.724 1.00 39.00 385 ARG A N 1
ATOM 2750 C CA . ARG A 1 385 ? 16.680 -25.959 0.599 1.00 39.00 385 ARG A CA 1
ATOM 2751 C C . ARG A 1 385 ? 16.641 -25.042 1.831 1.00 39.00 385 ARG A C 1
ATOM 2753 O O . ARG A 1 385 ? 16.495 -23.832 1.685 1.00 39.00 385 ARG A O 1
ATOM 2760 N N . ASP A 1 386 ? 16.849 -25.611 3.016 1.00 41.88 386 ASP A N 1
ATOM 2761 C CA . ASP A 1 386 ? 16.840 -24.886 4.290 1.00 41.88 386 ASP A CA 1
ATOM 2762 C C . ASP A 1 386 ? 18.067 -23.973 4.450 1.00 41.88 386 ASP A C 1
ATOM 2764 O O . ASP A 1 386 ? 17.941 -22.846 4.928 1.00 41.88 386 ASP A O 1
ATOM 2768 N N . GLU A 1 387 ? 19.247 -24.408 3.989 1.00 39.22 387 GLU A N 1
ATOM 2769 C CA . GLU A 1 387 ? 20.470 -23.587 3.969 1.00 39.22 387 GLU A CA 1
ATOM 2770 C C . GLU A 1 387 ? 20.333 -22.397 3.012 1.00 39.22 387 GLU A C 1
ATOM 2772 O O . GLU A 1 387 ? 20.721 -21.276 3.345 1.00 39.22 387 GLU A O 1
ATOM 2777 N N . LEU A 1 388 ? 19.715 -22.620 1.850 1.00 38.16 388 LEU A N 1
ATOM 2778 C CA . LEU A 1 388 ? 19.446 -21.575 0.865 1.00 38.16 388 LEU A CA 1
ATOM 2779 C C . LEU A 1 388 ? 18.442 -20.552 1.409 1.00 38.16 388 LEU A C 1
ATOM 2781 O O . LEU A 1 388 ? 18.637 -19.348 1.269 1.00 38.16 388 LEU A O 1
ATOM 2785 N N . GLN A 1 389 ? 17.402 -21.015 2.105 1.00 41.28 389 GLN A N 1
ATOM 2786 C CA . GLN A 1 389 ? 16.389 -20.154 2.711 1.00 41.28 389 GLN A CA 1
ATOM 2787 C C . GLN A 1 389 ? 16.926 -19.375 3.924 1.00 41.28 389 GLN A C 1
ATOM 2789 O O . GLN A 1 389 ? 16.526 -18.226 4.143 1.00 41.28 389 GLN A O 1
ATOM 2794 N N . ALA A 1 390 ? 17.863 -19.952 4.681 1.00 42.41 390 ALA A N 1
ATOM 2795 C CA . ALA A 1 390 ? 18.583 -19.268 5.751 1.00 42.41 390 ALA A CA 1
ATOM 2796 C C . ALA A 1 390 ? 19.508 -18.167 5.204 1.00 42.41 390 ALA A C 1
ATOM 2798 O O . ALA A 1 390 ? 19.496 -17.047 5.721 1.00 42.41 390 ALA A O 1
ATOM 2799 N N . GLU A 1 391 ? 20.242 -18.439 4.122 1.00 38.72 391 GLU A N 1
ATOM 2800 C CA . GLU A 1 391 ? 21.128 -17.454 3.492 1.00 38.72 391 GLU A CA 1
ATOM 2801 C C . GLU A 1 391 ? 20.336 -16.338 2.792 1.00 38.72 391 GLU A C 1
ATOM 2803 O O . GLU A 1 391 ? 20.670 -15.161 2.926 1.00 38.72 391 GLU A O 1
ATOM 2808 N N . LEU A 1 392 ? 19.202 -16.658 2.159 1.00 39.44 392 LEU A N 1
ATOM 2809 C CA . LEU A 1 392 ? 18.279 -15.657 1.613 1.00 39.44 392 LEU A CA 1
ATOM 2810 C C . LEU A 1 392 ? 17.715 -14.753 2.721 1.00 39.44 392 LEU A C 1
ATOM 2812 O O . LEU A 1 392 ? 17.657 -13.534 2.569 1.00 39.44 392 LEU A O 1
ATOM 2816 N N . SER A 1 393 ? 17.335 -15.335 3.863 1.00 40.78 393 SER A N 1
ATOM 2817 C CA . SER A 1 393 ? 16.834 -14.591 5.030 1.00 40.78 393 SER A CA 1
ATOM 2818 C C . SER A 1 393 ? 17.916 -13.687 5.634 1.00 40.78 393 SER A C 1
ATOM 2820 O O . SER A 1 393 ? 17.634 -12.562 6.055 1.00 40.78 393 SER A O 1
ATOM 2822 N N . ARG A 1 394 ? 19.175 -14.135 5.618 1.00 41.25 394 ARG A N 1
ATOM 2823 C CA . ARG A 1 394 ? 20.346 -13.359 6.036 1.00 41.25 394 ARG A CA 1
ATOM 2824 C C . ARG A 1 394 ? 20.635 -12.194 5.084 1.00 41.25 394 ARG A C 1
ATOM 2826 O O . ARG A 1 394 ? 20.796 -11.070 5.553 1.00 41.25 394 ARG A O 1
ATOM 2833 N N . LEU A 1 395 ? 20.658 -12.428 3.771 1.00 37.97 395 LEU A N 1
ATOM 2834 C CA . LEU A 1 395 ? 20.869 -11.392 2.749 1.00 37.97 395 LEU A CA 1
ATOM 2835 C C . LEU A 1 395 ? 19.740 -10.351 2.749 1.00 37.97 395 LEU A C 1
ATOM 2837 O O . LEU A 1 395 ? 20.002 -9.152 2.653 1.00 37.97 395 LEU A O 1
ATOM 2841 N N . ARG A 1 396 ? 18.493 -10.787 2.956 1.00 39.69 396 ARG A N 1
ATOM 2842 C CA . ARG A 1 396 ? 17.322 -9.909 3.121 1.00 39.69 396 ARG A CA 1
ATOM 2843 C C . ARG A 1 396 ? 17.392 -9.092 4.416 1.00 39.69 396 ARG A C 1
ATOM 2845 O O . ARG A 1 396 ? 17.092 -7.904 4.396 1.00 39.69 396 ARG A O 1
ATOM 2852 N N . SER A 1 397 ? 17.883 -9.674 5.513 1.00 38.50 397 SER A N 1
ATOM 2853 C CA . SER A 1 397 ? 18.158 -8.938 6.761 1.00 38.50 397 SER A CA 1
ATOM 2854 C C . SER A 1 397 ? 19.265 -7.891 6.582 1.00 38.50 397 SER A C 1
ATOM 2856 O O . SER A 1 397 ? 19.163 -6.781 7.102 1.00 38.50 397 SER A O 1
ATOM 2858 N N . LEU A 1 398 ? 20.295 -8.207 5.790 1.00 36.34 398 LEU A N 1
ATOM 2859 C CA . LEU A 1 398 ? 21.344 -7.262 5.403 1.00 36.34 398 LEU A CA 1
ATOM 2860 C C . LEU A 1 398 ? 20.774 -6.100 4.566 1.00 36.34 398 LEU A C 1
ATOM 2862 O O . LEU A 1 398 ? 21.100 -4.940 4.815 1.00 36.34 398 LEU A O 1
ATOM 2866 N N . ALA A 1 399 ? 19.880 -6.401 3.619 1.00 35.28 399 ALA A N 1
ATOM 2867 C CA . ALA A 1 399 ? 19.172 -5.411 2.806 1.00 35.28 399 ALA A CA 1
ATOM 2868 C C . ALA A 1 399 ? 18.197 -4.544 3.633 1.00 35.28 399 ALA A C 1
ATOM 2870 O O . ALA A 1 399 ? 18.016 -3.366 3.338 1.00 35.28 399 ALA A O 1
ATOM 2871 N N . LEU A 1 400 ? 17.622 -5.075 4.713 1.00 35.56 400 LEU A N 1
ATOM 2872 C CA . LEU A 1 400 ? 16.775 -4.318 5.640 1.00 35.56 400 LEU A CA 1
ATOM 2873 C C . LEU A 1 400 ? 17.589 -3.358 6.527 1.00 35.56 400 LEU A C 1
ATOM 2875 O O . LEU A 1 400 ? 17.191 -2.210 6.730 1.00 35.56 400 LEU A O 1
ATOM 2879 N N . MET A 1 401 ? 18.766 -3.789 7.002 1.00 35.62 401 MET A N 1
ATOM 2880 C CA . MET A 1 401 ? 19.713 -2.914 7.715 1.00 35.62 401 MET A CA 1
ATOM 2881 C C . MET A 1 401 ? 20.142 -1.729 6.846 1.00 35.62 401 MET A C 1
ATOM 2883 O O . MET A 1 401 ? 20.247 -0.602 7.323 1.00 35.62 401 MET A O 1
ATOM 2887 N N . CYS A 1 402 ? 20.315 -1.988 5.555 1.00 32.22 402 CYS A N 1
ATOM 2888 C CA . CYS A 1 402 ? 20.539 -0.989 4.527 1.00 32.22 402 CYS A CA 1
ATOM 2889 C C . CYS A 1 402 ? 19.353 0.001 4.436 1.00 32.22 402 CYS A C 1
ATOM 2891 O O . CYS A 1 402 ? 19.523 1.204 4.590 1.00 32.22 402 CYS A O 1
ATOM 2893 N N . VAL A 1 403 ? 18.113 -0.464 4.297 1.00 32.19 403 VAL A N 1
ATOM 2894 C CA . VAL A 1 403 ? 16.925 0.403 4.130 1.00 32.19 403 VAL A CA 1
ATOM 2895 C C . VAL A 1 403 ? 16.682 1.369 5.299 1.00 32.19 403 VAL A C 1
ATOM 2897 O O . VAL A 1 403 ? 16.410 2.545 5.059 1.00 32.19 403 VAL A O 1
ATOM 2900 N N . ASN A 1 404 ? 16.875 0.939 6.549 1.00 31.36 404 ASN A N 1
ATOM 2901 C CA . ASN A 1 404 ? 16.721 1.828 7.712 1.00 31.36 404 ASN A CA 1
ATOM 2902 C C . ASN A 1 404 ? 17.717 3.000 7.707 1.00 31.36 404 ASN A C 1
ATOM 2904 O O . ASN A 1 404 ? 17.380 4.114 8.099 1.00 31.36 404 ASN A O 1
ATOM 2908 N N . ALA A 1 405 ? 18.920 2.793 7.180 1.00 32.06 405 ALA A N 1
ATOM 2909 C CA . ALA A 1 405 ? 19.922 3.844 7.052 1.00 32.06 405 ALA A CA 1
ATOM 2910 C C . ALA A 1 405 ? 19.750 4.731 5.803 1.00 32.06 405 ALA A C 1
ATOM 2912 O O . ALA A 1 405 ? 20.374 5.789 5.714 1.00 32.06 405 ALA A O 1
ATOM 2913 N N . LYS A 1 406 ? 18.880 4.341 4.859 1.00 27.91 406 LYS A N 1
ATOM 2914 C CA . LYS A 1 406 ? 18.433 5.169 3.720 1.00 27.91 406 LYS A CA 1
ATOM 2915 C C . LYS A 1 406 ? 17.610 6.370 4.217 1.00 27.91 406 LYS A C 1
ATOM 2917 O O . LYS A 1 406 ? 17.779 7.472 3.699 1.00 27.91 406 LYS A O 1
ATOM 2922 N N . MET A 1 407 ? 16.801 6.184 5.269 1.00 28.84 407 MET A N 1
ATOM 2923 C CA . MET A 1 407 ? 16.032 7.263 5.917 1.00 28.84 407 MET A CA 1
ATOM 2924 C C . MET A 1 407 ? 16.932 8.298 6.612 1.00 28.84 407 MET A C 1
ATOM 2926 O O . MET A 1 407 ? 16.686 9.502 6.529 1.00 28.84 407 MET A O 1
ATOM 2930 N N . ASP A 1 408 ? 18.016 7.843 7.248 1.00 30.14 408 ASP A N 1
ATOM 2931 C CA . ASP A 1 408 ? 19.020 8.730 7.850 1.00 30.14 408 ASP A CA 1
ATOM 2932 C C . ASP A 1 408 ? 19.839 9.474 6.792 1.00 30.14 408 ASP A C 1
ATOM 2934 O O . ASP A 1 408 ? 20.231 10.622 6.998 1.00 30.14 408 ASP A O 1
ATOM 2938 N N . ASN A 1 409 ? 20.053 8.860 5.627 1.00 31.77 409 ASN A N 1
ATOM 2939 C CA . ASN A 1 409 ? 20.743 9.514 4.529 1.00 31.77 409 ASN A CA 1
ATOM 2940 C C . ASN A 1 409 ? 19.890 10.622 3.890 1.00 31.77 409 ASN A C 1
ATOM 2942 O O . ASN A 1 409 ? 20.423 11.711 3.665 1.00 31.77 409 ASN A O 1
ATOM 2946 N N . LYS A 1 410 ? 18.581 10.427 3.700 1.00 31.95 410 LYS A N 1
ATOM 2947 C CA . LYS A 1 410 ? 17.693 11.480 3.176 1.00 31.95 410 LYS A CA 1
ATOM 2948 C C . LYS A 1 410 ? 17.659 12.730 4.077 1.00 31.95 410 LYS A C 1
ATOM 2950 O O . LYS A 1 410 ? 17.729 13.847 3.583 1.00 31.95 410 LYS A O 1
ATOM 2955 N N . ARG A 1 411 ? 17.700 12.551 5.408 1.00 31.09 411 ARG A N 1
ATOM 2956 C CA . ARG A 1 411 ? 17.832 13.637 6.412 1.00 31.09 411 ARG A CA 1
ATOM 2957 C C . ARG A 1 411 ? 19.123 14.468 6.309 1.00 31.09 411 ARG A C 1
ATOM 2959 O O . ARG A 1 411 ? 19.183 15.562 6.871 1.00 31.09 411 ARG A O 1
ATOM 2966 N N . ILE A 1 412 ? 20.171 13.934 5.680 1.00 36.53 412 ILE A N 1
ATOM 2967 C CA . ILE A 1 412 ? 21.494 14.572 5.556 1.00 36.53 412 ILE A CA 1
ATOM 2968 C C . ILE A 1 412 ? 21.661 15.252 4.188 1.00 36.53 412 ILE A C 1
ATOM 2970 O O . ILE A 1 412 ? 22.370 16.252 4.106 1.00 36.53 412 ILE A O 1
ATOM 2974 N N . GLU A 1 413 ? 20.990 14.761 3.139 1.00 36.19 413 GLU A N 1
ATOM 2975 C CA . GLU A 1 413 ? 20.958 15.395 1.808 1.00 36.19 413 GLU A CA 1
ATOM 2976 C C . GLU A 1 413 ? 20.405 16.824 1.855 1.00 36.19 413 GLU A C 1
ATOM 2978 O O . GLU A 1 413 ? 21.028 17.720 1.294 1.00 36.19 413 GLU A O 1
ATOM 2983 N N . ASP A 1 414 ? 19.373 17.079 2.664 1.00 38.53 414 ASP A N 1
ATOM 2984 C CA . ASP A 1 414 ? 18.829 18.431 2.896 1.00 38.53 414 ASP A CA 1
ATOM 2985 C C . ASP A 1 414 ? 19.788 19.375 3.664 1.00 38.53 414 ASP A C 1
ATOM 2987 O O . ASP A 1 414 ? 19.506 20.560 3.836 1.00 38.53 414 ASP A O 1
ATOM 2991 N N . LYS A 1 415 ? 20.936 18.871 4.144 1.00 37.84 415 LYS A N 1
ATOM 2992 C CA . LYS A 1 415 ? 21.982 19.639 4.850 1.00 37.84 415 LYS A CA 1
ATOM 2993 C C . LYS A 1 415 ? 23.319 19.689 4.104 1.00 37.84 415 LYS A C 1
ATOM 2995 O O . LYS A 1 415 ? 24.284 20.253 4.630 1.00 37.84 415 LYS A O 1
ATOM 3000 N N . LEU A 1 416 ? 23.421 19.077 2.924 1.00 47.44 416 LEU A N 1
ATOM 3001 C CA . LEU A 1 416 ? 24.648 19.078 2.132 1.00 47.44 416 LEU A CA 1
ATOM 3002 C C . LEU A 1 416 ? 24.791 20.424 1.416 1.00 47.44 416 LEU A C 1
ATOM 3004 O O . LEU A 1 416 ? 24.1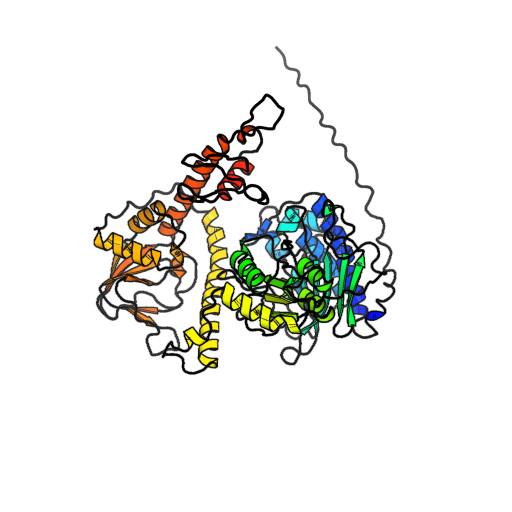09 20.722 0.443 1.00 47.44 416 LEU A O 1
ATOM 3008 N N . ASP A 1 417 ? 25.703 21.246 1.925 1.00 50.53 417 ASP A N 1
ATOM 3009 C CA . ASP A 1 417 ? 26.080 22.503 1.295 1.00 50.53 417 ASP A CA 1
ATOM 3010 C C . ASP A 1 417 ? 26.884 22.232 0.012 1.00 50.53 417 ASP A C 1
ATOM 3012 O O . ASP A 1 417 ? 28.101 22.030 0.049 1.00 50.53 417 ASP A O 1
ATOM 3016 N N . VAL A 1 418 ? 26.184 22.216 -1.125 1.00 53.00 418 VAL A N 1
ATOM 3017 C CA . VAL A 1 418 ? 26.741 22.077 -2.484 1.00 53.00 418 VAL A CA 1
ATOM 3018 C C . VAL A 1 418 ? 27.681 23.229 -2.873 1.00 53.00 418 VAL A C 1
ATOM 3020 O O . VAL A 1 418 ? 28.322 23.155 -3.919 1.00 53.00 418 VAL A O 1
ATOM 3023 N N . THR A 1 419 ? 27.808 24.274 -2.041 1.00 48.16 419 THR A N 1
ATOM 3024 C CA . THR A 1 419 ? 28.784 25.361 -2.231 1.00 48.16 419 THR A CA 1
ATOM 3025 C C . THR A 1 419 ? 30.163 25.070 -1.631 1.00 48.16 419 THR A C 1
ATOM 3027 O O . THR A 1 419 ? 31.107 25.818 -1.890 1.00 48.16 419 THR A O 1
ATOM 3030 N N . LYS A 1 420 ? 30.325 23.974 -0.870 1.00 53.88 420 LYS A N 1
ATOM 3031 C CA . LYS A 1 420 ? 31.643 23.535 -0.385 1.00 53.88 420 LYS A CA 1
ATOM 3032 C C . LYS A 1 420 ? 32.565 23.166 -1.550 1.00 53.88 420 LYS A C 1
ATOM 3034 O O . LYS A 1 420 ? 32.152 22.489 -2.488 1.00 53.88 420 LYS A O 1
ATOM 3039 N N . GLU A 1 421 ? 33.830 23.579 -1.456 1.00 51.53 421 GLU A N 1
ATOM 3040 C CA . GLU A 1 421 ? 34.849 23.303 -2.474 1.00 51.53 421 GLU A CA 1
ATOM 3041 C C . GLU A 1 421 ? 34.974 21.797 -2.741 1.00 51.53 421 GLU A C 1
ATOM 3043 O O . GLU A 1 421 ? 35.267 21.006 -1.838 1.00 51.53 421 GLU A O 1
ATOM 3048 N N . LYS A 1 422 ? 34.750 21.405 -4.002 1.00 56.69 422 LYS A N 1
ATOM 3049 C CA . LYS A 1 422 ? 34.992 20.041 -4.475 1.00 56.69 422 LYS A CA 1
ATOM 3050 C C . LYS A 1 422 ? 36.473 19.705 -4.313 1.00 56.69 422 LYS A C 1
ATOM 3052 O O . LYS A 1 422 ? 37.347 20.523 -4.613 1.00 56.69 422 LYS A O 1
ATOM 3057 N N . LYS A 1 423 ? 36.763 18.475 -3.890 1.00 63.75 423 LYS A N 1
ATOM 3058 C CA . LYS A 1 423 ? 38.126 17.939 -3.909 1.00 63.75 423 LYS A CA 1
ATOM 3059 C C . LYS A 1 423 ? 38.626 17.951 -5.356 1.00 63.75 423 LYS A C 1
ATOM 3061 O O . LYS A 1 423 ? 37.883 17.621 -6.282 1.00 63.75 423 LYS A O 1
ATOM 3066 N N . LYS A 1 424 ? 39.875 18.374 -5.561 1.00 69.75 424 LYS A N 1
ATOM 3067 C CA . LYS A 1 424 ? 40.472 18.427 -6.899 1.00 69.75 424 LYS A CA 1
ATOM 3068 C C . LYS A 1 424 ? 40.508 17.016 -7.488 1.00 69.75 424 LYS A C 1
ATOM 3070 O O . LYS A 1 424 ? 41.022 16.110 -6.836 1.00 69.75 424 LYS A O 1
ATOM 3075 N N . GLU A 1 425 ? 39.998 16.857 -8.708 1.00 75.06 425 GLU A N 1
ATOM 3076 C CA . GLU A 1 425 ? 40.018 15.572 -9.408 1.00 75.06 425 GLU A CA 1
ATOM 3077 C C . GLU A 1 425 ? 41.430 14.989 -9.475 1.00 75.06 425 GLU A C 1
ATOM 3079 O O . GLU A 1 425 ? 42.417 15.678 -9.768 1.00 75.06 425 GLU A O 1
ATOM 3084 N N . ILE A 1 426 ? 41.508 13.688 -9.216 1.00 84.94 426 ILE A N 1
ATOM 3085 C CA . ILE A 1 426 ? 42.744 12.925 -9.255 1.00 84.94 426 ILE A CA 1
ATOM 3086 C C . ILE A 1 426 ? 42.847 12.303 -10.640 1.00 84.94 426 ILE A C 1
ATOM 3088 O O . ILE A 1 426 ? 42.096 11.379 -10.966 1.00 84.94 426 ILE A O 1
ATOM 3092 N N . ALA A 1 427 ? 43.795 12.803 -11.436 1.00 84.62 427 ALA A N 1
ATOM 3093 C CA . ALA A 1 427 ? 44.109 12.251 -12.747 1.00 84.62 427 ALA A CA 1
ATOM 3094 C C . ALA A 1 427 ? 44.543 10.782 -12.626 1.00 84.62 427 ALA A C 1
ATOM 3096 O O . ALA A 1 427 ? 45.376 10.435 -11.787 1.00 84.62 427 ALA A O 1
ATOM 3097 N N . LYS A 1 428 ? 43.977 9.929 -13.481 1.00 89.06 428 LYS A N 1
ATOM 3098 C CA . LYS A 1 428 ? 44.216 8.482 -13.519 1.00 89.06 428 LYS A CA 1
ATOM 3099 C C . LY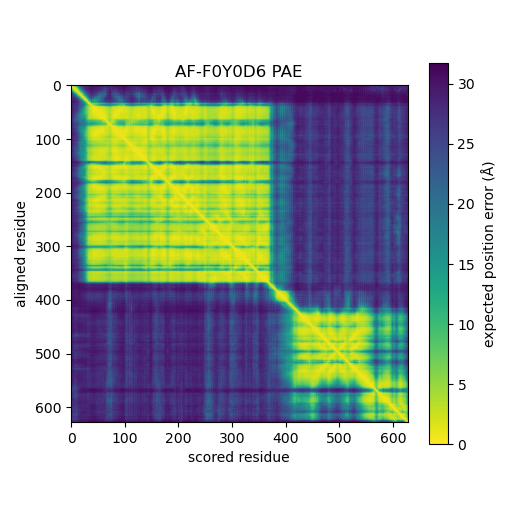S A 1 428 ? 44.624 8.075 -14.924 1.00 89.06 428 LYS A C 1
ATOM 3101 O O . LYS A 1 428 ? 44.184 8.680 -15.900 1.00 89.06 428 LYS A O 1
ATOM 3106 N N . ASP A 1 429 ? 45.459 7.051 -15.041 1.00 91.69 429 ASP A N 1
ATOM 3107 C CA . ASP A 1 429 ? 45.798 6.503 -16.349 1.00 91.69 429 ASP A CA 1
ATOM 3108 C C . ASP A 1 429 ? 44.575 5.797 -16.989 1.00 91.69 429 ASP A C 1
ATOM 3110 O O . ASP A 1 429 ? 4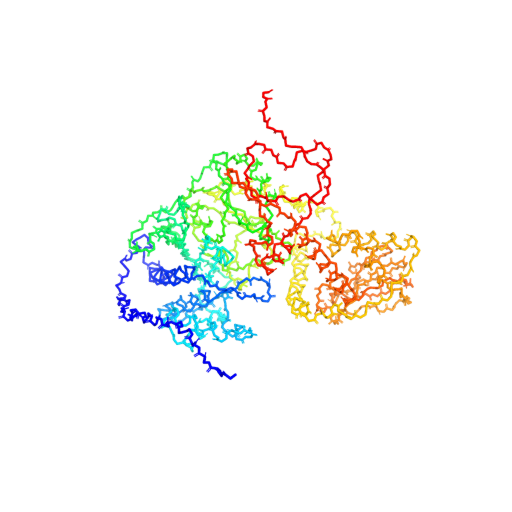3.598 5.466 -16.299 1.00 91.69 429 ASP A O 1
ATOM 3114 N N . PRO A 1 430 ? 44.591 5.552 -18.312 1.00 92.81 430 PRO A N 1
ATOM 3115 C CA . PRO A 1 430 ? 43.458 4.947 -19.009 1.00 92.81 430 PRO A CA 1
ATOM 3116 C C . PRO A 1 430 ? 43.086 3.544 -18.513 1.00 92.81 430 PRO A C 1
ATOM 3118 O O . PRO A 1 430 ? 41.907 3.187 -18.535 1.00 92.81 430 PRO A O 1
ATOM 3121 N N . ALA A 1 431 ? 44.057 2.741 -18.064 1.00 90.81 431 ALA A N 1
ATOM 3122 C CA . ALA A 1 431 ? 43.793 1.384 -17.596 1.00 90.81 431 ALA A CA 1
ATOM 3123 C C . ALA A 1 431 ? 43.092 1.404 -16.232 1.00 90.81 431 ALA A C 1
ATOM 3125 O O . ALA A 1 431 ? 42.114 0.680 -16.040 1.00 90.81 431 ALA A O 1
ATOM 3126 N N . THR A 1 432 ? 43.526 2.283 -15.328 1.00 92.44 432 THR A N 1
ATOM 3127 C CA . THR A 1 432 ? 42.861 2.527 -14.040 1.00 92.44 432 THR A CA 1
ATOM 3128 C C . THR A 1 432 ? 41.460 3.103 -14.229 1.00 92.44 432 THR A C 1
ATOM 3130 O O . THR A 1 432 ? 40.505 2.632 -13.616 1.00 92.44 432 THR A O 1
ATOM 3133 N N . THR A 1 433 ? 41.303 4.080 -15.125 1.00 92.88 433 THR A N 1
ATOM 3134 C CA . THR A 1 433 ? 39.991 4.666 -15.442 1.00 92.88 433 THR A CA 1
ATOM 3135 C C . THR A 1 433 ? 39.019 3.600 -15.938 1.00 92.88 433 THR A C 1
ATOM 3137 O O . THR A 1 433 ? 37.886 3.521 -15.468 1.00 92.88 433 THR A O 1
ATOM 3140 N N . LYS A 1 434 ? 39.474 2.735 -16.852 1.00 92.12 434 LYS A N 1
ATOM 3141 C CA . LYS A 1 434 ? 38.671 1.617 -17.349 1.00 92.12 434 LYS A CA 1
ATOM 3142 C C . LYS A 1 434 ? 38.304 0.642 -16.225 1.00 92.12 434 LYS A C 1
ATOM 3144 O O . LYS A 1 434 ? 37.138 0.286 -16.109 1.00 92.12 434 LYS A O 1
ATOM 3149 N N . LEU A 1 435 ? 39.264 0.269 -15.376 1.00 92.81 435 LEU A N 1
ATOM 3150 C CA . LEU A 1 435 ? 39.038 -0.625 -14.236 1.00 92.81 435 LEU A CA 1
ATOM 3151 C C . LEU A 1 435 ? 37.937 -0.101 -13.301 1.00 92.81 435 LEU A C 1
ATOM 3153 O O . LEU A 1 435 ? 37.041 -0.855 -12.928 1.00 92.81 435 LEU A O 1
ATOM 3157 N N . LEU A 1 436 ? 37.995 1.183 -12.937 1.00 92.88 436 LEU A N 1
ATOM 3158 C CA . LEU A 1 436 ? 37.009 1.801 -12.048 1.00 92.88 436 LEU A CA 1
ATOM 3159 C C . LEU A 1 436 ? 35.629 1.882 -12.704 1.00 92.88 436 LEU A C 1
ATOM 3161 O O . LEU A 1 436 ? 34.642 1.517 -12.072 1.00 92.88 436 LEU A O 1
ATOM 3165 N N . LYS A 1 437 ? 35.558 2.276 -13.982 1.00 90.56 437 LYS A N 1
ATOM 3166 C CA . LYS A 1 437 ? 34.298 2.304 -14.742 1.00 90.56 437 LYS A CA 1
ATOM 3167 C C . LYS A 1 437 ? 33.659 0.924 -14.864 1.00 90.56 437 LYS A C 1
ATOM 3169 O O . LYS A 1 437 ? 32.448 0.805 -14.713 1.00 90.56 437 LYS A O 1
ATOM 3174 N N . ASP A 1 438 ? 34.458 -0.106 -15.130 1.00 86.94 438 ASP A N 1
ATOM 3175 C CA . ASP A 1 438 ? 33.972 -1.481 -15.234 1.00 86.94 438 ASP A CA 1
ATOM 3176 C C . ASP A 1 438 ? 33.453 -1.969 -13.871 1.00 86.94 438 ASP A C 1
ATOM 3178 O O . ASP A 1 438 ? 32.344 -2.489 -13.794 1.00 86.94 438 ASP A O 1
ATOM 3182 N N . CYS A 1 439 ? 34.177 -1.697 -12.779 1.00 84.94 439 CYS A N 1
ATOM 3183 C CA . CYS A 1 439 ? 33.721 -2.022 -11.424 1.00 84.94 439 CYS A CA 1
ATOM 3184 C C . CYS A 1 439 ? 32.416 -1.298 -11.049 1.00 84.94 439 CYS A C 1
ATOM 3186 O O . CYS A 1 439 ? 31.507 -1.902 -10.483 1.00 84.94 439 CYS A O 1
ATOM 3188 N N . MET A 1 440 ? 32.303 -0.008 -11.383 1.00 82.12 440 MET A N 1
ATOM 3189 C CA . MET A 1 440 ? 31.093 0.778 -11.140 1.00 82.12 440 MET A CA 1
ATOM 3190 C C . MET A 1 440 ? 29.905 0.241 -11.945 1.00 82.12 440 MET A C 1
ATOM 3192 O O . MET A 1 440 ? 28.824 0.095 -11.387 1.00 82.12 440 MET A O 1
ATOM 3196 N N . ARG A 1 441 ? 30.099 -0.113 -13.221 1.00 77.81 441 ARG A N 1
ATOM 3197 C CA . ARG A 1 441 ? 29.029 -0.631 -14.089 1.00 77.81 441 ARG A CA 1
ATOM 3198 C C . ARG A 1 441 ? 28.410 -1.926 -13.559 1.00 77.81 441 ARG A C 1
ATOM 3200 O O . ARG A 1 441 ? 27.193 -2.078 -13.607 1.00 77.81 441 ARG A O 1
ATOM 3207 N N . GLU A 1 442 ? 29.240 -2.830 -13.046 1.00 72.12 442 GLU A N 1
ATOM 3208 C CA . GLU A 1 442 ? 28.791 -4.108 -12.476 1.00 72.12 442 GLU A CA 1
ATOM 3209 C C . GLU A 1 442 ? 28.190 -3.956 -11.069 1.00 72.12 442 GLU A C 1
ATOM 3211 O O . GLU A 1 442 ? 27.488 -4.844 -10.584 1.00 72.12 442 GLU A O 1
ATOM 3216 N N . ASN A 1 443 ? 28.442 -2.831 -10.391 1.00 68.44 443 ASN A N 1
ATOM 3217 C CA . ASN A 1 443 ? 27.956 -2.595 -9.040 1.00 68.44 443 ASN A CA 1
ATOM 3218 C C . ASN A 1 443 ? 26.574 -1.902 -9.057 1.00 68.44 443 ASN A C 1
ATOM 3220 O O . ASN A 1 443 ? 26.446 -0.788 -9.576 1.00 68.44 443 ASN A O 1
ATOM 3224 N N . PRO A 1 444 ? 25.536 -2.495 -8.425 1.00 60.25 444 PRO A N 1
ATOM 3225 C CA . PRO A 1 444 ? 24.181 -1.936 -8.401 1.00 60.25 444 PRO A CA 1
ATOM 3226 C C . PRO A 1 444 ? 24.089 -0.485 -7.915 1.00 60.25 444 PRO A C 1
ATOM 3228 O O . PRO A 1 444 ? 23.169 0.226 -8.317 1.00 60.25 444 PRO A O 1
ATOM 3231 N N . LEU A 1 445 ? 25.034 -0.041 -7.078 1.00 62.22 445 LEU A N 1
ATOM 3232 C CA . LEU A 1 445 ? 25.103 1.327 -6.569 1.00 62.22 445 LEU A CA 1
ATOM 3233 C C . LEU A 1 445 ? 25.240 2.373 -7.684 1.00 62.22 445 LEU A C 1
ATOM 3235 O O . LEU A 1 445 ? 24.629 3.433 -7.599 1.00 62.22 445 LEU A O 1
ATOM 3239 N N . PHE A 1 446 ? 26.011 2.073 -8.729 1.00 69.00 446 PHE A N 1
ATOM 3240 C CA . PHE A 1 446 ? 26.344 3.040 -9.779 1.00 69.00 446 PHE A CA 1
ATOM 3241 C C . PHE A 1 446 ? 25.611 2.770 -11.096 1.00 69.00 446 PHE A C 1
ATOM 3243 O O . PHE A 1 446 ? 25.801 3.497 -12.066 1.00 69.00 446 PHE A O 1
ATOM 3250 N N . LYS A 1 447 ? 24.722 1.768 -11.141 1.00 62.97 447 LYS A N 1
ATOM 3251 C CA . LYS A 1 447 ? 23.992 1.369 -12.358 1.00 62.97 447 LYS A CA 1
ATOM 3252 C C . LYS A 1 447 ? 23.144 2.497 -12.968 1.00 62.97 447 LYS A C 1
ATOM 3254 O O . LYS A 1 447 ? 22.835 2.457 -14.153 1.00 62.97 447 LYS A O 1
ATOM 3259 N N . ARG A 1 448 ? 22.755 3.487 -12.158 1.00 57.94 448 ARG A N 1
ATOM 3260 C CA . ARG A 1 448 ? 21.975 4.664 -12.577 1.00 57.94 448 ARG A CA 1
ATOM 3261 C C . ARG A 1 448 ? 22.821 5.917 -12.818 1.00 57.94 448 ARG A C 1
ATOM 3263 O O . ARG A 1 448 ? 22.257 6.941 -13.186 1.00 57.94 448 ARG A O 1
ATOM 3270 N N . CYS A 1 449 ? 24.135 5.857 -12.604 1.00 65.31 449 CYS A N 1
ATOM 3271 C CA . CYS A 1 449 ? 25.017 6.979 -12.899 1.00 65.31 449 CYS A CA 1
ATOM 3272 C C . CYS A 1 449 ? 25.163 7.138 -14.418 1.00 65.31 449 CYS A C 1
ATOM 3274 O O . CYS A 1 449 ? 25.472 6.181 -15.129 1.00 65.31 449 CYS A O 1
ATOM 3276 N N . ARG A 1 450 ? 24.958 8.359 -14.916 1.00 71.19 450 ARG A N 1
ATOM 3277 C CA . ARG A 1 450 ? 25.173 8.724 -16.322 1.00 71.19 450 ARG A CA 1
ATOM 3278 C C . ARG A 1 450 ? 26.673 8.878 -16.620 1.00 71.19 450 ARG A C 1
ATOM 3280 O O . ARG A 1 450 ? 27.511 8.820 -15.718 1.00 71.19 450 ARG A O 1
ATOM 3287 N N . GLY A 1 451 ? 27.031 9.059 -17.895 1.00 76.56 451 GLY A N 1
ATOM 3288 C CA . GLY A 1 451 ? 28.430 9.134 -18.345 1.00 76.56 451 GLY A CA 1
ATOM 3289 C C . GLY A 1 451 ? 29.253 10.208 -17.624 1.00 76.56 451 GLY A C 1
ATOM 3290 O O . GLY A 1 451 ? 30.278 9.884 -17.031 1.00 76.56 451 GLY A O 1
ATOM 3291 N N . GLU A 1 452 ? 28.764 11.453 -17.596 1.00 79.50 452 GLU A N 1
ATOM 3292 C CA . GLU A 1 452 ? 29.450 12.571 -16.923 1.00 79.50 452 GLU A CA 1
ATOM 3293 C C . GLU A 1 452 ? 29.578 12.357 -15.404 1.00 79.50 452 GLU A C 1
ATOM 3295 O O . GLU A 1 452 ? 30.629 12.623 -14.825 1.00 79.50 452 GLU A O 1
ATOM 3300 N N . GLU A 1 453 ? 28.534 11.826 -14.758 1.00 81.00 453 GLU A N 1
ATOM 3301 C CA . GLU A 1 453 ? 28.551 11.499 -13.324 1.00 81.00 453 GLU A CA 1
ATOM 3302 C C . GLU A 1 453 ? 29.591 10.424 -13.010 1.00 81.00 453 GLU A C 1
ATOM 3304 O O . GLU A 1 453 ? 30.330 10.520 -12.032 1.00 81.00 453 GLU A O 1
ATOM 3309 N N . THR A 1 454 ? 29.651 9.393 -13.852 1.00 83.94 454 THR A N 1
ATOM 3310 C CA . THR A 1 454 ? 30.608 8.294 -13.713 1.00 83.94 454 THR A CA 1
ATOM 3311 C C . THR A 1 454 ? 32.035 8.805 -13.864 1.00 83.94 454 THR A C 1
ATOM 3313 O O . THR A 1 454 ? 32.906 8.414 -13.091 1.00 83.94 454 THR A O 1
ATOM 3316 N N . ASP A 1 455 ? 32.277 9.697 -14.824 1.00 88.12 455 ASP A N 1
ATOM 3317 C CA . ASP A 1 455 ? 33.593 10.287 -15.065 1.00 88.12 455 ASP A CA 1
ATOM 3318 C C . ASP A 1 455 ? 34.070 11.121 -13.872 1.00 88.12 455 ASP A C 1
ATOM 3320 O O . ASP A 1 455 ? 35.193 10.930 -13.395 1.00 88.12 455 ASP A O 1
ATOM 3324 N N . GLU A 1 456 ? 33.198 11.972 -13.329 1.00 86.25 456 GLU A N 1
ATOM 3325 C CA . GLU A 1 456 ? 33.523 12.793 -12.161 1.00 86.25 456 GLU A CA 1
ATOM 3326 C C . GLU A 1 456 ? 33.738 11.930 -10.907 1.00 86.25 456 GLU A C 1
ATOM 3328 O O . GLU A 1 456 ? 34.713 12.129 -10.178 1.00 86.25 456 GLU A O 1
ATOM 3333 N N . LEU A 1 457 ? 32.895 10.914 -10.679 1.00 88.81 457 LEU A N 1
ATOM 3334 C CA . LEU A 1 457 ? 33.063 9.957 -9.578 1.00 88.81 457 LEU A CA 1
ATOM 3335 C C . LEU A 1 457 ? 34.390 9.201 -9.677 1.00 88.81 457 LEU A C 1
ATOM 3337 O O . LEU A 1 457 ? 35.098 9.077 -8.677 1.00 88.81 457 LEU A O 1
ATOM 3341 N N . VAL A 1 458 ? 34.766 8.742 -10.875 1.00 92.56 458 VAL A N 1
ATOM 3342 C CA . VAL A 1 458 ? 36.081 8.133 -11.120 1.00 92.56 458 VAL A CA 1
ATOM 3343 C C . VAL A 1 458 ? 37.193 9.107 -10.741 1.00 92.56 458 VAL A C 1
ATOM 3345 O O . VAL A 1 458 ? 38.168 8.695 -10.111 1.00 92.56 458 VAL A O 1
ATOM 3348 N N . GLY A 1 459 ? 37.038 10.399 -11.037 1.00 90.75 459 GLY A N 1
ATOM 3349 C CA . GLY A 1 459 ? 37.951 11.467 -10.624 1.00 90.75 459 GLY A CA 1
ATOM 3350 C C . GLY A 1 459 ? 38.163 11.572 -9.108 1.00 90.75 459 GLY A C 1
ATOM 3351 O O . GLY A 1 459 ? 39.264 11.926 -8.685 1.00 90.75 459 GLY A O 1
ATOM 3352 N N . GLN A 1 460 ? 37.182 11.174 -8.291 1.00 91.75 460 GLN A N 1
ATOM 3353 C CA . GLN A 1 460 ? 37.234 11.271 -6.823 1.00 91.75 460 GLN A CA 1
ATOM 3354 C C . GLN A 1 460 ? 37.905 10.082 -6.117 1.00 91.75 460 GLN A C 1
ATOM 3356 O O . GLN A 1 460 ? 38.198 10.168 -4.927 1.00 91.75 460 GLN A O 1
ATOM 3361 N N . PHE A 1 461 ? 38.174 8.973 -6.813 1.00 93.12 461 PHE A N 1
ATOM 3362 C CA . PHE A 1 461 ? 38.829 7.821 -6.186 1.00 93.12 461 PHE A CA 1
ATOM 3363 C C . PHE A 1 461 ? 40.301 8.103 -5.829 1.00 93.12 461 PHE A C 1
ATOM 3365 O O . PHE A 1 461 ? 41.080 8.552 -6.676 1.00 93.12 461 PHE A O 1
ATOM 3372 N N . GLU A 1 462 ? 40.693 7.752 -4.605 1.00 94.38 462 GLU A N 1
ATOM 3373 C CA . GLU A 1 462 ? 42.043 7.868 -4.042 1.00 94.38 462 GLU A CA 1
ATOM 3374 C C . GLU A 1 462 ? 42.717 6.501 -3.908 1.00 94.38 462 GLU A C 1
ATOM 3376 O O . GLU A 1 462 ? 42.112 5.555 -3.408 1.00 94.38 462 GLU A O 1
ATOM 3381 N N . GLN A 1 463 ? 43.986 6.385 -4.300 1.00 95.88 463 GLN A N 1
ATOM 3382 C CA . GLN A 1 463 ? 44.725 5.131 -4.153 1.00 95.88 463 GLN A CA 1
ATOM 3383 C C . GLN A 1 463 ? 45.205 4.939 -2.706 1.00 95.88 463 GLN A C 1
ATOM 3385 O O . GLN A 1 463 ? 45.747 5.859 -2.092 1.00 95.88 463 GLN A O 1
ATOM 3390 N N . VAL A 1 464 ? 45.051 3.730 -2.171 1.00 96.50 464 VAL A N 1
ATOM 3391 C CA . VAL A 1 464 ? 45.552 3.311 -0.856 1.00 96.50 464 VAL A CA 1
ATOM 3392 C C . VAL A 1 464 ? 46.117 1.893 -0.927 1.00 96.50 464 VAL A C 1
ATOM 3394 O O . VAL A 1 464 ? 45.645 1.072 -1.710 1.00 96.50 464 VAL A O 1
ATOM 3397 N N . SER A 1 465 ? 47.099 1.578 -0.081 1.00 96.81 465 SER A N 1
ATOM 3398 C CA . SER A 1 465 ? 47.743 0.257 -0.061 1.00 96.81 465 SER A CA 1
ATOM 3399 C C . SER A 1 465 ? 47.766 -0.336 1.342 1.00 96.81 465 SER A C 1
ATOM 3401 O O . SER A 1 465 ? 48.017 0.369 2.320 1.00 96.81 465 SER A O 1
ATOM 3403 N N . TYR A 1 466 ? 47.559 -1.649 1.434 1.00 96.44 466 TYR A N 1
ATOM 3404 C CA . TYR A 1 466 ? 47.615 -2.403 2.687 1.00 96.44 466 TYR A CA 1
ATOM 3405 C C . TYR A 1 466 ? 48.491 -3.644 2.511 1.00 96.44 466 TYR A C 1
ATOM 3407 O O . TYR A 1 466 ? 48.391 -4.341 1.506 1.00 96.44 466 TYR A O 1
ATOM 3415 N N . GLY A 1 467 ? 49.348 -3.930 3.493 1.00 96.31 467 GLY A N 1
ATOM 3416 C CA . GLY A 1 467 ? 50.148 -5.158 3.498 1.00 96.31 467 GLY A CA 1
ATOM 3417 C C . GLY A 1 467 ? 49.323 -6.398 3.856 1.00 96.31 467 GLY A C 1
ATOM 3418 O O . GLY A 1 467 ? 48.264 -6.285 4.479 1.00 96.31 467 GLY A O 1
ATOM 3419 N N . ALA A 1 468 ? 49.826 -7.583 3.521 1.00 95.06 468 ALA A N 1
ATOM 3420 C CA . ALA A 1 468 ? 49.190 -8.855 3.85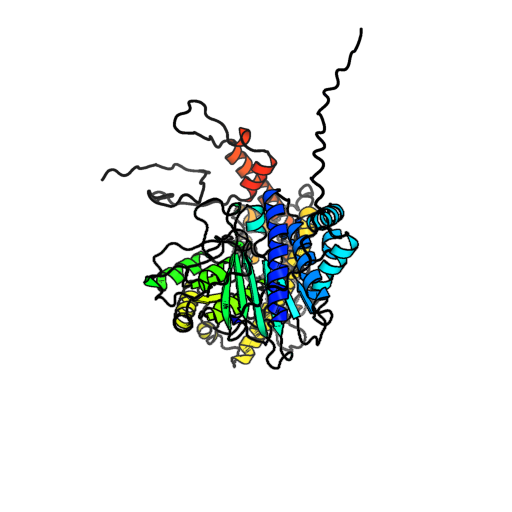4 1.00 95.06 468 ALA A CA 1
ATOM 3421 C C . ALA A 1 468 ? 48.858 -8.979 5.356 1.00 95.06 468 ALA A C 1
ATOM 3423 O O . ALA A 1 468 ? 49.573 -8.490 6.234 1.00 95.06 468 ALA A O 1
ATOM 3424 N N . SER A 1 469 ? 47.759 -9.668 5.657 1.00 93.31 469 SER A N 1
ATOM 3425 C CA . SER A 1 469 ? 47.150 -9.815 6.987 1.00 93.31 469 SER A CA 1
ATOM 3426 C C . SER A 1 469 ? 46.620 -8.523 7.627 1.00 93.31 469 SER A C 1
ATOM 3428 O O . SER A 1 469 ? 46.148 -8.567 8.764 1.00 93.31 469 SER A O 1
ATOM 3430 N N . LYS A 1 470 ? 46.671 -7.362 6.955 1.00 96.12 470 LYS A N 1
ATOM 3431 C CA . LYS A 1 470 ? 46.094 -6.125 7.503 1.00 96.12 470 LYS A CA 1
ATOM 3432 C C . LYS A 1 470 ? 44.578 -6.116 7.393 1.00 96.12 470 LYS A C 1
ATOM 3434 O O . LYS A 1 470 ? 44.015 -6.405 6.343 1.00 96.12 470 LYS A O 1
ATOM 3439 N N . GLN A 1 471 ? 43.927 -5.727 8.483 1.00 94.25 471 GLN A N 1
ATOM 3440 C CA . GLN A 1 471 ? 42.492 -5.499 8.514 1.00 94.25 471 GLN A CA 1
ATOM 3441 C C . GLN A 1 471 ? 42.171 -4.139 7.883 1.00 94.25 471 GLN A C 1
ATOM 3443 O O . GLN A 1 471 ? 42.713 -3.117 8.296 1.00 94.25 471 GLN A O 1
ATOM 3448 N N . ILE A 1 472 ? 41.319 -4.157 6.861 1.00 93.81 472 ILE A N 1
ATOM 3449 C CA . ILE A 1 472 ? 40.896 -2.995 6.067 1.00 93.81 472 ILE A CA 1
ATOM 3450 C C . ILE A 1 472 ? 39.535 -2.500 6.562 1.00 93.81 472 ILE A C 1
ATOM 3452 O O . ILE A 1 472 ? 39.303 -1.301 6.670 1.00 93.81 472 ILE A O 1
ATOM 3456 N N . ILE A 1 473 ? 38.638 -3.435 6.886 1.00 91.12 473 ILE A N 1
ATOM 3457 C CA . ILE A 1 473 ? 37.313 -3.167 7.446 1.00 91.12 473 ILE A CA 1
ATOM 3458 C C . ILE A 1 473 ? 37.101 -4.077 8.655 1.00 91.12 473 ILE A C 1
ATOM 3460 O O . ILE A 1 473 ? 37.429 -5.266 8.610 1.00 91.12 473 ILE A O 1
ATOM 3464 N N . THR A 1 474 ? 36.488 -3.549 9.709 1.00 88.56 474 THR A N 1
ATOM 3465 C CA . THR A 1 474 ? 36.033 -4.333 10.861 1.00 88.56 474 THR A CA 1
ATOM 3466 C C . THR A 1 474 ? 34.514 -4.412 10.875 1.00 88.56 474 THR A C 1
ATOM 3468 O O . THR A 1 474 ? 33.828 -3.392 10.840 1.00 88.56 474 THR A O 1
ATOM 3471 N N . GLN A 1 475 ? 33.970 -5.627 10.956 1.00 81.75 475 GLN A N 1
ATOM 3472 C CA . GLN A 1 475 ? 32.532 -5.829 11.082 1.00 81.75 475 GLN A CA 1
ATOM 3473 C C . GLN A 1 475 ? 31.973 -5.117 12.320 1.00 81.75 475 GLN A C 1
ATOM 3475 O O . GLN A 1 475 ? 32.472 -5.291 13.434 1.00 81.75 475 GLN A O 1
ATOM 3480 N N . GLY A 1 476 ? 30.857 -4.415 12.134 1.00 73.81 476 GLY A N 1
ATOM 3481 C CA . GLY A 1 476 ? 30.139 -3.716 13.194 1.00 73.81 476 GLY A CA 1
ATOM 3482 C C . GLY A 1 476 ? 30.610 -2.282 13.431 1.00 73.81 476 GLY A C 1
ATOM 3483 O O . GLY A 1 476 ? 29.925 -1.548 14.134 1.00 73.81 476 GLY A O 1
ATOM 3484 N N . GLU A 1 477 ? 31.728 -1.860 12.837 1.00 78.56 477 GLU A N 1
ATOM 3485 C CA . GLU A 1 477 ? 32.136 -0.454 12.868 1.00 78.56 477 GLU A CA 1
ATOM 3486 C C . GLU A 1 477 ? 31.319 0.360 11.870 1.00 78.56 477 GLU A C 1
ATOM 3488 O O . GLU A 1 477 ? 30.934 -0.139 10.813 1.00 78.56 477 GLU A O 1
ATOM 3493 N N . THR A 1 478 ? 31.058 1.624 12.181 1.00 71.44 478 THR A N 1
ATOM 3494 C CA . THR A 1 478 ? 30.509 2.555 11.196 1.00 71.44 478 THR A CA 1
ATOM 3495 C C . THR A 1 478 ? 31.594 2.859 10.174 1.00 71.44 478 THR A C 1
ATOM 3497 O O . THR A 1 478 ? 32.696 3.257 10.540 1.00 71.44 478 THR A O 1
ATOM 3500 N N . GLY A 1 479 ? 31.293 2.676 8.893 1.00 68.00 479 GLY A N 1
ATOM 3501 C CA . GLY A 1 479 ? 32.187 3.096 7.821 1.00 68.00 479 GLY A CA 1
ATOM 3502 C C . GLY A 1 479 ? 31.461 3.938 6.794 1.00 68.00 479 GLY A C 1
ATOM 3503 O O . GLY A 1 479 ? 30.238 3.895 6.704 1.00 68.00 479 GLY A O 1
ATOM 3504 N N . ASP A 1 480 ? 32.233 4.682 6.015 1.00 79.00 480 ASP A N 1
ATOM 3505 C CA . ASP A 1 480 ? 31.785 5.677 5.034 1.00 79.00 480 ASP A CA 1
ATOM 3506 C C . ASP A 1 480 ? 32.521 5.558 3.691 1.00 79.00 480 ASP A C 1
ATOM 3508 O O . ASP A 1 480 ? 32.352 6.394 2.815 1.00 79.00 480 ASP A O 1
ATOM 3512 N N . THR A 1 481 ? 33.341 4.523 3.521 1.00 85.31 481 THR A N 1
ATOM 3513 C CA . THR A 1 481 ? 34.251 4.391 2.380 1.00 85.31 481 THR A CA 1
ATOM 3514 C C . THR A 1 481 ? 33.943 3.130 1.570 1.00 85.31 481 THR A C 1
ATOM 3516 O O . THR A 1 481 ? 33.775 2.050 2.156 1.00 85.31 481 THR A O 1
ATOM 3519 N N . PHE A 1 482 ? 33.909 3.261 0.245 1.00 88.75 482 PHE A N 1
ATOM 3520 C CA . PHE A 1 482 ? 33.889 2.161 -0.726 1.00 88.75 482 PHE A CA 1
ATOM 3521 C C . PHE A 1 482 ? 35.270 1.972 -1.337 1.00 88.75 482 PHE A C 1
ATOM 3523 O O . PHE A 1 482 ? 35.975 2.953 -1.559 1.00 88.75 482 PHE A O 1
ATOM 3530 N N . TYR A 1 483 ? 35.632 0.725 -1.630 1.00 92.44 483 TYR A N 1
ATOM 3531 C CA . TYR A 1 483 ? 36.927 0.355 -2.184 1.00 92.44 483 TYR A CA 1
ATOM 3532 C C . TYR A 1 483 ? 36.763 -0.456 -3.468 1.00 92.44 483 TYR A C 1
ATOM 3534 O O . TYR A 1 483 ? 35.869 -1.292 -3.560 1.00 92.44 483 TYR A O 1
ATOM 3542 N N . VAL A 1 484 ? 37.680 -0.270 -4.414 1.00 93.06 484 VAL A N 1
ATOM 3543 C CA . VAL A 1 484 ? 37.867 -1.094 -5.614 1.00 93.06 484 VAL A CA 1
ATOM 3544 C C . VAL A 1 484 ? 39.272 -1.677 -5.591 1.00 93.06 484 VAL A C 1
ATOM 3546 O O . VAL A 1 484 ? 40.236 -0.957 -5.346 1.00 93.06 484 VAL A O 1
ATOM 3549 N N . ILE A 1 485 ? 39.410 -2.976 -5.846 1.00 91.88 485 ILE A N 1
ATOM 3550 C CA . ILE A 1 485 ? 40.708 -3.656 -5.816 1.00 91.88 485 ILE A CA 1
ATOM 3551 C C . ILE A 1 485 ? 41.430 -3.456 -7.148 1.00 91.88 485 ILE A C 1
ATOM 3553 O O . ILE A 1 485 ? 40.982 -3.933 -8.192 1.00 91.88 485 ILE A O 1
ATOM 3557 N N . GLU A 1 486 ? 42.592 -2.810 -7.114 1.00 94.06 486 GLU A N 1
ATOM 3558 C CA . GLU A 1 486 ? 43.495 -2.723 -8.263 1.00 94.06 486 GLU A CA 1
ATOM 3559 C C . GLU A 1 486 ? 44.393 -3.955 -8.362 1.00 94.06 486 GLU A C 1
ATOM 3561 O O . GLU A 1 486 ? 44.561 -4.536 -9.436 1.00 94.06 486 GLU A O 1
ATOM 3566 N N . SER A 1 487 ? 44.962 -4.394 -7.243 1.00 93.31 487 SER A N 1
ATOM 3567 C CA . SER A 1 487 ? 45.799 -5.591 -7.200 1.00 93.31 487 SER A CA 1
ATOM 3568 C C . SER A 1 487 ? 45.754 -6.259 -5.838 1.00 93.31 487 SER A C 1
ATOM 3570 O O . SER A 1 487 ? 45.566 -5.590 -4.824 1.00 93.31 487 SER A O 1
ATOM 3572 N N . GLY A 1 488 ? 45.997 -7.569 -5.830 1.00 93.56 488 GLY A N 1
ATOM 3573 C CA . GLY A 1 488 ? 45.970 -8.401 -4.634 1.00 93.56 488 GLY A CA 1
ATOM 3574 C C . GLY A 1 488 ? 44.599 -9.020 -4.359 1.00 93.56 488 GLY A C 1
ATOM 3575 O O . GLY A 1 488 ? 43.688 -8.946 -5.186 1.00 93.56 488 GLY A O 1
ATOM 3576 N N . ILE A 1 489 ? 44.489 -9.698 -3.218 1.00 90.62 489 ILE A N 1
ATOM 3577 C CA . ILE A 1 489 ? 43.299 -10.446 -2.798 1.00 90.62 489 ILE A CA 1
ATOM 3578 C C . ILE A 1 489 ? 42.952 -10.040 -1.368 1.00 90.62 489 ILE A C 1
ATOM 3580 O O . ILE A 1 489 ? 43.832 -9.976 -0.504 1.00 90.62 489 ILE A O 1
ATOM 3584 N N . CYS A 1 490 ? 41.671 -9.809 -1.103 1.00 88.31 490 CYS A N 1
ATOM 3585 C CA . CYS A 1 490 ? 41.145 -9.640 0.247 1.00 88.31 490 CYS A CA 1
ATOM 3586 C C . CYS A 1 490 ? 40.270 -10.836 0.632 1.00 88.31 490 CYS A C 1
ATOM 3588 O O . CYS A 1 490 ? 39.772 -11.542 -0.234 1.00 88.31 490 CYS A O 1
ATOM 3590 N N . ASP A 1 491 ? 40.065 -11.033 1.929 1.00 87.94 491 ASP A N 1
ATOM 3591 C CA . ASP A 1 491 ? 39.146 -12.010 2.500 1.00 87.94 491 ASP A CA 1
ATOM 3592 C C . ASP A 1 491 ? 38.092 -11.318 3.352 1.00 87.94 491 ASP A C 1
ATOM 3594 O O . ASP A 1 491 ? 38.414 -10.481 4.198 1.00 87.94 491 ASP A O 1
ATOM 3598 N N . ALA A 1 492 ? 36.835 -11.699 3.143 1.00 84.12 492 ALA A N 1
ATOM 3599 C CA . ALA A 1 492 ? 35.699 -11.247 3.924 1.00 84.12 492 ALA A CA 1
ATOM 3600 C C . ALA A 1 492 ? 35.351 -12.266 5.012 1.00 84.12 492 ALA A C 1
ATOM 3602 O O . ALA A 1 492 ? 35.189 -13.453 4.731 1.00 84.12 492 ALA A O 1
ATOM 3603 N N . PHE A 1 493 ? 35.180 -11.805 6.248 1.00 80.38 493 PHE A N 1
ATOM 3604 C CA . PHE A 1 493 ? 34.836 -12.632 7.406 1.00 80.38 493 PHE A CA 1
ATOM 3605 C C . PHE A 1 493 ? 33.609 -12.087 8.124 1.00 80.38 493 PHE A C 1
ATOM 3607 O O . PHE A 1 493 ? 33.456 -10.873 8.270 1.00 80.38 493 PHE A O 1
ATOM 3614 N N . ILE A 1 494 ? 32.759 -12.983 8.632 1.00 77.25 494 ILE A N 1
ATOM 3615 C CA . ILE A 1 494 ? 31.578 -12.606 9.415 1.00 77.25 494 ILE A CA 1
ATOM 3616 C C . ILE A 1 494 ? 31.625 -13.302 10.778 1.00 77.25 494 ILE A C 1
ATOM 3618 O O . ILE A 1 494 ? 31.903 -14.498 10.864 1.00 77.25 494 ILE A O 1
ATOM 3622 N N . LYS A 1 495 ? 31.368 -12.559 11.859 1.00 76.69 495 LYS A N 1
ATOM 3623 C CA . LYS A 1 495 ? 31.328 -13.055 13.242 1.00 76.69 495 LYS A CA 1
ATOM 3624 C C . LYS A 1 495 ? 30.521 -14.352 13.323 1.00 76.69 495 LYS A C 1
ATOM 3626 O O . LYS A 1 495 ? 29.379 -14.406 12.878 1.00 76.69 495 LYS A O 1
ATOM 3631 N N . GLY A 1 496 ? 31.143 -15.384 13.891 1.00 69.50 496 GLY A N 1
ATOM 3632 C CA . GLY A 1 496 ? 30.587 -16.738 13.969 1.00 69.50 496 GLY A CA 1
ATOM 3633 C C . GLY A 1 496 ? 31.056 -17.694 12.865 1.00 69.50 496 GLY A C 1
ATOM 3634 O O . GLY A 1 496 ? 30.772 -18.883 12.957 1.00 69.50 496 GLY A O 1
ATOM 3635 N N . THR A 1 497 ? 31.814 -17.225 11.866 1.00 71.12 497 THR A N 1
ATOM 3636 C CA . THR A 1 497 ? 32.416 -18.075 10.821 1.00 71.12 497 THR A CA 1
ATOM 3637 C C . THR A 1 497 ? 33.942 -18.093 10.927 1.00 71.12 497 THR A C 1
ATOM 3639 O O . THR A 1 497 ? 34.572 -17.062 11.149 1.00 71.12 497 THR A O 1
ATOM 3642 N N . SER A 1 498 ? 34.546 -19.279 10.796 1.00 73.88 498 SER A N 1
ATOM 3643 C CA . SER A 1 498 ? 36.008 -19.469 10.801 1.00 73.88 498 SER A CA 1
ATOM 3644 C C . SER A 1 498 ? 36.621 -19.478 9.397 1.00 73.88 498 SER A C 1
ATOM 3646 O O . SER A 1 498 ? 37.840 -19.408 9.257 1.00 73.88 498 SER A O 1
ATOM 3648 N N . LYS A 1 499 ? 35.786 -19.557 8.355 1.00 79.12 499 LYS A N 1
ATOM 3649 C CA . LYS A 1 499 ? 36.185 -19.500 6.945 1.00 79.12 499 LYS A CA 1
ATOM 3650 C C . LYS A 1 499 ? 35.795 -18.153 6.345 1.00 79.12 499 LYS A C 1
ATOM 3652 O O . LYS A 1 499 ? 34.776 -17.585 6.731 1.00 79.12 499 LYS A O 1
ATOM 3657 N N . ALA A 1 500 ? 36.599 -17.673 5.398 1.00 75.44 500 ALA A N 1
ATOM 3658 C CA . ALA A 1 500 ? 36.245 -16.504 4.605 1.00 75.44 500 ALA A CA 1
ATOM 3659 C C . ALA A 1 500 ? 34.957 -16.790 3.817 1.00 75.44 500 ALA A C 1
ATOM 3661 O O . ALA A 1 500 ? 34.833 -17.850 3.205 1.00 75.44 500 ALA A O 1
ATOM 3662 N N . VAL A 1 501 ? 34.009 -15.855 3.857 1.00 70.56 501 VAL A N 1
ATOM 3663 C CA . VAL A 1 501 ? 32.727 -15.949 3.139 1.00 70.56 501 VAL A CA 1
ATOM 3664 C C . VAL A 1 501 ? 32.839 -15.468 1.692 1.00 70.56 501 VAL A C 1
ATOM 3666 O O . VAL A 1 501 ? 32.007 -15.810 0.864 1.00 70.56 501 VAL A O 1
ATOM 3669 N N . ALA A 1 502 ? 33.872 -14.680 1.385 1.00 76.69 502 ALA A N 1
ATOM 3670 C CA . ALA A 1 502 ? 34.221 -14.252 0.037 1.00 76.69 502 ALA A CA 1
ATOM 3671 C C . ALA A 1 502 ? 35.702 -13.861 -0.016 1.00 76.69 502 ALA A C 1
ATOM 3673 O O . ALA A 1 502 ? 36.267 -13.438 0.996 1.00 76.69 502 ALA A O 1
ATOM 3674 N N . SER A 1 503 ? 36.308 -13.946 -1.201 1.00 85.06 503 SER A N 1
ATOM 3675 C CA . SER A 1 503 ? 37.698 -13.538 -1.427 1.00 85.06 503 SER A CA 1
ATOM 3676 C C . SER A 1 503 ? 37.810 -12.608 -2.641 1.00 85.06 503 SER A C 1
ATOM 3678 O O . SER A 1 503 ? 38.219 -13.062 -3.713 1.00 85.06 503 SER A O 1
ATOM 3680 N N . PRO A 1 504 ? 37.383 -11.333 -2.532 1.00 82.38 504 PRO A N 1
ATOM 3681 C CA . PRO A 1 504 ? 37.394 -10.419 -3.667 1.00 82.38 504 PRO A CA 1
ATOM 3682 C C . PRO A 1 504 ? 38.822 -10.129 -4.151 1.00 82.38 504 PRO A C 1
ATOM 3684 O O . PRO A 1 504 ? 39.764 -10.011 -3.362 1.00 82.38 504 PRO A O 1
ATOM 3687 N N . ALA A 1 505 ? 38.965 -10.001 -5.469 1.00 85.25 505 ALA A N 1
ATOM 3688 C CA . ALA A 1 505 ? 40.228 -9.770 -6.165 1.00 85.25 505 ALA A CA 1
ATOM 3689 C C . ALA A 1 505 ? 40.110 -8.591 -7.148 1.00 85.25 505 ALA A C 1
ATOM 3691 O O . ALA A 1 505 ? 39.100 -7.888 -7.175 1.00 85.25 505 ALA A O 1
ATOM 3692 N N . ARG A 1 506 ? 41.157 -8.353 -7.948 1.00 90.38 506 ARG A N 1
ATOM 3693 C CA . ARG A 1 506 ? 41.239 -7.241 -8.914 1.00 90.38 506 ARG A CA 1
ATOM 3694 C C . ARG A 1 506 ? 39.939 -7.032 -9.705 1.00 90.38 506 ARG A C 1
ATOM 3696 O O . ARG A 1 506 ? 39.410 -7.968 -10.293 1.00 90.38 506 ARG A O 1
ATOM 3703 N N . GLY A 1 507 ? 39.487 -5.779 -9.768 1.00 81.12 507 GLY A N 1
ATOM 3704 C CA . GLY A 1 507 ? 38.268 -5.356 -10.466 1.00 81.12 507 GLY A CA 1
ATOM 3705 C C . GLY A 1 507 ? 36.991 -5.476 -9.635 1.00 81.12 507 GLY A C 1
ATOM 3706 O O . GLY A 1 507 ? 35.973 -4.903 -10.009 1.00 81.12 507 GLY A O 1
ATOM 3707 N N . MET A 1 508 ? 37.038 -6.159 -8.491 1.00 82.44 508 MET A N 1
ATOM 3708 C CA . MET A 1 508 ? 35.914 -6.235 -7.561 1.00 82.44 508 MET A CA 1
ATOM 3709 C C . MET A 1 508 ? 35.948 -5.066 -6.575 1.00 82.44 508 MET A C 1
ATOM 3711 O O . MET A 1 508 ? 37.019 -4.569 -6.213 1.00 82.44 508 MET A O 1
ATOM 3715 N N . GLY A 1 509 ? 34.767 -4.648 -6.123 1.00 83.00 509 GLY A N 1
ATOM 3716 C CA . GLY A 1 509 ? 34.605 -3.631 -5.089 1.00 83.00 509 GLY A CA 1
ATOM 3717 C C . GLY A 1 509 ? 34.032 -4.197 -3.794 1.00 83.00 509 GLY A C 1
ATOM 3718 O O . GLY A 1 509 ? 33.453 -5.282 -3.788 1.00 83.00 509 GLY A O 1
ATOM 3719 N N . PHE A 1 510 ? 34.204 -3.465 -2.695 1.00 83.56 510 PHE A N 1
ATOM 3720 C CA . PHE A 1 510 ? 33.593 -3.784 -1.407 1.00 83.56 510 PHE A CA 1
ATOM 3721 C C . PHE A 1 510 ? 33.356 -2.532 -0.558 1.00 83.56 510 PHE A C 1
ATOM 3723 O O . PHE A 1 510 ? 34.067 -1.529 -0.649 1.00 83.56 510 PHE A O 1
ATOM 3730 N N . GLY A 1 511 ? 32.372 -2.611 0.337 1.00 74.25 511 GLY A N 1
ATOM 3731 C CA . GLY A 1 511 ? 32.024 -1.513 1.238 1.00 74.25 511 GLY A CA 1
ATOM 3732 C C . GLY A 1 511 ? 31.024 -0.520 0.644 1.00 74.25 511 GLY A C 1
ATOM 3733 O O . GLY A 1 511 ? 30.836 0.549 1.207 1.00 74.25 511 GLY A O 1
ATOM 3734 N N . GLU A 1 512 ? 30.358 -0.878 -0.448 1.00 67.50 512 GLU A N 1
ATOM 3735 C CA . GLU A 1 512 ? 29.355 -0.093 -1.172 1.00 67.50 512 GLU A CA 1
ATOM 3736 C C . GLU A 1 512 ? 28.165 0.292 -0.287 1.00 67.50 512 GLU A C 1
ATOM 3738 O O . GLU A 1 512 ? 27.637 1.400 -0.384 1.00 67.50 512 GLU A O 1
ATOM 3743 N N . LEU A 1 513 ? 27.815 -0.574 0.669 1.00 55.31 513 LEU A N 1
ATOM 3744 C CA . LEU A 1 513 ? 26.782 -0.296 1.664 1.00 55.31 513 LEU A CA 1
ATOM 3745 C C . LEU A 1 513 ? 27.113 0.949 2.495 1.00 55.31 513 LEU A C 1
ATOM 3747 O O . LEU A 1 513 ? 26.218 1.707 2.841 1.00 55.31 513 LEU A O 1
ATOM 3751 N N . ALA A 1 514 ? 28.395 1.223 2.749 1.00 57.94 514 ALA A N 1
ATOM 3752 C CA . ALA A 1 514 ? 28.804 2.407 3.492 1.00 57.94 514 ALA A CA 1
ATOM 3753 C C . ALA A 1 514 ? 28.601 3.715 2.716 1.00 57.94 514 ALA A C 1
ATOM 3755 O O . ALA A 1 514 ? 28.471 4.757 3.350 1.00 57.94 514 ALA A O 1
ATOM 3756 N N . LEU A 1 515 ? 28.544 3.705 1.381 1.00 56.28 515 LEU A N 1
ATOM 3757 C CA . LEU A 1 515 ? 28.202 4.909 0.612 1.00 56.28 515 LEU A CA 1
ATOM 3758 C C . LEU A 1 515 ? 26.698 5.185 0.646 1.00 56.28 515 LEU A C 1
ATOM 3760 O O . LEU A 1 515 ? 26.278 6.337 0.727 1.00 56.28 515 LEU A O 1
ATOM 3764 N N . MET A 1 516 ? 25.887 4.128 0.630 1.00 46.62 516 MET A N 1
ATOM 3765 C CA . MET A 1 516 ? 24.429 4.245 0.645 1.00 46.62 516 MET A CA 1
ATOM 3766 C C . MET A 1 516 ? 23.833 4.467 2.027 1.00 46.62 516 MET A C 1
ATOM 3768 O O . MET A 1 516 ? 22.718 4.983 2.116 1.00 46.62 516 MET A O 1
ATOM 3772 N N . TYR A 1 517 ? 24.537 4.060 3.084 1.00 47.41 517 TYR A N 1
ATOM 3773 C CA . TYR A 1 517 ? 23.953 3.855 4.400 1.00 47.41 517 TYR A CA 1
ATOM 3774 C C . TYR A 1 517 ? 24.939 4.193 5.513 1.00 47.41 517 TYR A C 1
ATOM 3776 O O . TYR A 1 517 ? 26.098 3.783 5.471 1.00 47.41 517 TYR A O 1
ATOM 3784 N N . ASN A 1 518 ? 24.469 4.864 6.567 1.00 51.47 518 ASN A N 1
ATOM 3785 C CA . ASN A 1 518 ? 25.202 4.985 7.829 1.00 51.47 518 ASN A CA 1
ATOM 3786 C C . ASN A 1 518 ? 25.107 3.696 8.674 1.00 51.47 518 ASN A C 1
ATOM 3788 O O . ASN A 1 518 ? 24.763 3.733 9.852 1.00 51.47 518 ASN A O 1
ATOM 3792 N N . THR A 1 519 ? 25.351 2.540 8.053 1.00 49.94 519 THR A N 1
ATOM 3793 C CA . THR A 1 519 ? 25.229 1.221 8.689 1.00 49.94 519 THR A CA 1
ATOM 3794 C C . THR A 1 519 ? 26.556 0.708 9.233 1.00 49.94 519 THR A C 1
ATOM 3796 O O . THR A 1 519 ? 27.601 0.936 8.612 1.00 49.94 519 THR A O 1
ATOM 3799 N N . PRO A 1 520 ? 26.521 -0.089 10.316 1.00 64.81 520 PRO A N 1
ATOM 3800 C CA . PRO A 1 520 ? 27.648 -0.921 10.712 1.00 64.81 520 PRO A CA 1
ATOM 3801 C C . PRO A 1 520 ? 28.102 -1.834 9.564 1.00 64.81 520 PRO A C 1
ATOM 3803 O O . PRO A 1 520 ? 27.282 -2.404 8.843 1.00 64.81 520 PRO A O 1
ATOM 3806 N N . ARG A 1 521 ? 29.413 -2.001 9.392 1.00 74.75 521 ARG A N 1
ATOM 3807 C CA . ARG A 1 521 ? 30.008 -2.857 8.356 1.00 74.75 521 ARG A CA 1
ATOM 3808 C C . ARG A 1 521 ? 29.524 -4.300 8.517 1.00 74.75 521 ARG A C 1
ATOM 3810 O O . ARG A 1 521 ? 29.648 -4.877 9.596 1.00 74.75 521 ARG A O 1
ATOM 3817 N N . ALA A 1 522 ? 29.007 -4.890 7.441 1.00 66.06 522 ALA A N 1
ATOM 3818 C CA . ALA A 1 522 ? 28.402 -6.225 7.458 1.00 66.06 522 ALA A CA 1
ATOM 3819 C C . ALA A 1 522 ? 29.413 -7.376 7.617 1.00 66.06 522 ALA A C 1
ATOM 3821 O O . ALA A 1 522 ? 29.070 -8.437 8.137 1.00 66.06 522 ALA A O 1
ATOM 3822 N N . ALA A 1 523 ? 30.662 -7.154 7.207 1.00 77.94 523 ALA A N 1
ATOM 3823 C CA . ALA A 1 523 ? 31.757 -8.112 7.291 1.00 77.94 523 ALA A CA 1
ATOM 3824 C C . ALA A 1 523 ? 33.073 -7.382 7.582 1.00 77.94 523 ALA A C 1
ATOM 3826 O O . ALA A 1 523 ? 33.221 -6.200 7.263 1.00 77.94 523 ALA A O 1
ATOM 3827 N N . SER A 1 524 ? 34.028 -8.095 8.173 1.00 86.12 524 SER A N 1
ATOM 3828 C CA . SER A 1 524 ? 35.417 -7.654 8.244 1.00 86.12 524 SER A CA 1
ATOM 3829 C C . SER A 1 524 ? 36.103 -7.979 6.924 1.00 86.12 524 SER A C 1
ATOM 3831 O O . SER A 1 524 ? 35.887 -9.064 6.392 1.00 86.12 524 SER A O 1
ATOM 3833 N N . ILE A 1 525 ? 36.951 -7.085 6.426 1.00 93.44 525 ILE A N 1
ATOM 3834 C CA . ILE A 1 525 ? 37.785 -7.322 5.244 1.00 93.44 525 ILE A CA 1
ATOM 3835 C C . ILE A 1 525 ? 39.245 -7.306 5.677 1.00 93.44 525 ILE A C 1
ATOM 3837 O O . ILE A 1 525 ? 39.695 -6.332 6.282 1.00 93.44 525 ILE A O 1
ATOM 3841 N N . THR A 1 526 ? 39.986 -8.356 5.340 1.00 93.94 526 THR A N 1
ATOM 3842 C CA . THR A 1 526 ? 41.419 -8.487 5.626 1.00 93.94 526 THR A CA 1
ATOM 3843 C C . THR A 1 526 ? 42.182 -8.704 4.327 1.00 93.94 526 THR A C 1
ATOM 3845 O O . THR A 1 526 ? 41.764 -9.483 3.478 1.00 93.94 526 THR A O 1
ATOM 3848 N N . ALA A 1 527 ? 43.314 -8.034 4.156 1.00 95.38 527 ALA A N 1
ATOM 3849 C CA . ALA A 1 527 ? 44.216 -8.257 3.037 1.00 95.38 527 ALA A CA 1
ATOM 3850 C C . ALA A 1 527 ? 44.820 -9.671 3.129 1.00 95.38 527 ALA A C 1
ATOM 3852 O O . ALA A 1 527 ? 45.529 -9.977 4.088 1.00 95.38 527 ALA A O 1
ATOM 3853 N N . ARG A 1 528 ? 44.551 -10.550 2.157 1.00 92.50 528 ARG A N 1
ATOM 3854 C CA . ARG A 1 528 ? 45.190 -11.876 2.079 1.00 92.50 528 ARG A CA 1
ATOM 3855 C C . ARG A 1 528 ? 46.618 -11.744 1.557 1.00 92.50 528 ARG A C 1
ATOM 3857 O O . ARG A 1 528 ? 47.533 -12.371 2.082 1.00 92.50 528 ARG A O 1
ATOM 3864 N N . THR A 1 529 ? 46.796 -10.923 0.530 1.00 96.00 529 THR A N 1
ATOM 3865 C CA . THR A 1 529 ? 48.100 -10.523 -0.016 1.00 96.00 529 THR A CA 1
ATOM 3866 C C . THR A 1 529 ? 48.328 -9.041 0.245 1.00 96.00 529 THR A C 1
ATOM 3868 O O . THR A 1 529 ? 47.432 -8.363 0.740 1.00 96.00 529 THR A O 1
ATOM 3871 N N . ASP A 1 530 ? 49.486 -8.509 -0.138 1.00 95.69 530 ASP A N 1
ATOM 3872 C CA . ASP A 1 530 ? 49.606 -7.062 -0.316 1.00 95.69 530 ASP A CA 1
ATOM 3873 C C . ASP A 1 530 ? 48.562 -6.610 -1.347 1.00 95.69 530 ASP A C 1
ATOM 3875 O O . ASP A 1 530 ? 48.384 -7.264 -2.385 1.00 95.69 530 ASP A O 1
ATOM 3879 N N . VAL A 1 531 ? 47.824 -5.547 -1.027 1.00 96.44 531 VAL A N 1
ATOM 3880 C CA . VAL A 1 531 ? 46.736 -5.029 -1.859 1.00 96.44 531 VAL A CA 1
ATOM 3881 C C . VAL A 1 531 ? 46.909 -3.549 -2.156 1.00 96.44 531 VAL A C 1
ATOM 3883 O O . VAL A 1 531 ? 47.351 -2.772 -1.308 1.00 96.44 531 VAL A O 1
ATOM 3886 N N . VAL A 1 532 ? 46.504 -3.171 -3.366 1.00 97.00 532 VAL A N 1
ATOM 3887 C CA . VAL A 1 532 ? 46.355 -1.782 -3.808 1.00 97.00 532 VAL A CA 1
ATOM 3888 C C . VAL A 1 532 ? 44.886 -1.578 -4.131 1.00 97.00 532 VAL A C 1
ATOM 3890 O O . VAL A 1 532 ? 44.299 -2.364 -4.880 1.00 97.00 532 VAL A O 1
ATOM 3893 N N . LEU A 1 533 ? 44.290 -0.558 -3.529 1.00 96.69 533 LEU A N 1
ATOM 3894 C CA . LEU A 1 533 ? 42.872 -0.251 -3.615 1.00 96.69 533 LEU A CA 1
ATOM 3895 C C . LEU A 1 533 ? 42.664 1.190 -4.067 1.00 96.69 533 LEU A C 1
ATOM 3897 O O . LEU A 1 533 ? 43.473 2.067 -3.781 1.00 96.69 533 LEU A O 1
ATOM 3901 N N . TRP A 1 534 ? 41.516 1.440 -4.675 1.00 96.31 534 TRP A N 1
ATOM 3902 C CA . TRP A 1 534 ? 40.976 2.769 -4.909 1.00 96.31 534 TRP A CA 1
ATOM 3903 C C . TRP A 1 534 ? 39.797 2.984 -3.982 1.00 96.31 534 TRP A C 1
ATOM 3905 O O . TRP A 1 534 ? 38.854 2.200 -4.018 1.00 96.31 534 TRP A O 1
ATOM 3915 N N . LYS A 1 535 ? 39.830 4.030 -3.164 1.00 93.81 535 LYS A N 1
ATOM 3916 C CA . LYS A 1 535 ? 38.757 4.364 -2.236 1.00 93.81 535 LYS A CA 1
ATOM 3917 C C . LYS A 1 535 ? 38.000 5.620 -2.656 1.00 93.81 535 LYS A C 1
ATOM 3919 O O . LYS A 1 535 ? 38.606 6.556 -3.162 1.00 93.81 535 LYS A O 1
ATOM 3924 N N . ILE A 1 536 ? 36.701 5.657 -2.400 1.00 90.56 536 ILE A N 1
ATOM 3925 C CA . ILE A 1 536 ? 35.890 6.877 -2.439 1.00 90.56 536 ILE A CA 1
ATOM 3926 C C . ILE A 1 536 ? 35.087 6.961 -1.144 1.00 90.56 536 ILE A C 1
ATOM 3928 O O . ILE A 1 536 ? 34.558 5.959 -0.654 1.00 90.56 536 ILE A O 1
ATOM 3932 N N . GLU A 1 537 ? 35.030 8.154 -0.575 1.00 87.12 537 GLU A N 1
ATOM 3933 C CA . GLU A 1 537 ? 34.311 8.441 0.658 1.00 87.12 537 GLU A CA 1
ATOM 3934 C C . GLU A 1 537 ? 32.872 8.895 0.350 1.00 87.12 537 GLU A C 1
ATOM 3936 O O . GLU A 1 537 ? 32.548 9.416 -0.723 1.00 87.12 537 GLU A O 1
ATOM 3941 N N . ARG A 1 538 ? 31.962 8.646 1.298 1.00 79.62 538 ARG A N 1
ATOM 3942 C CA . ARG A 1 538 ? 30.522 8.922 1.175 1.00 79.62 538 ARG A CA 1
ATOM 3943 C C . ARG A 1 538 ? 30.262 10.383 0.846 1.00 79.62 538 ARG A C 1
ATOM 3945 O O . ARG A 1 538 ? 29.339 10.680 0.093 1.00 79.62 538 ARG A O 1
ATOM 3952 N N . GLN A 1 539 ? 31.027 11.291 1.440 1.00 78.81 539 GLN A N 1
ATOM 3953 C CA . GLN A 1 539 ? 30.827 12.718 1.245 1.00 78.81 539 GLN A CA 1
ATOM 3954 C C . GLN A 1 539 ? 31.098 13.117 -0.211 1.00 78.81 539 GLN A C 1
ATOM 3956 O O . GLN A 1 539 ? 30.260 13.777 -0.819 1.00 78.81 539 GLN A O 1
ATOM 3961 N N . GLU A 1 540 ? 32.207 12.661 -0.787 1.00 81.50 540 GLU A N 1
ATOM 3962 C CA . GLU A 1 540 ? 32.596 12.897 -2.177 1.00 81.50 540 GLU A CA 1
ATOM 3963 C C . GLU A 1 540 ? 31.571 12.302 -3.142 1.00 81.50 540 GLU A C 1
ATOM 3965 O O . GLU A 1 540 ? 31.089 13.000 -4.032 1.00 81.50 540 GLU A O 1
ATOM 3970 N N . TYR A 1 541 ? 31.163 11.050 -2.914 1.00 80.44 541 TYR A N 1
ATOM 3971 C CA . TYR A 1 541 ? 30.121 10.398 -3.710 1.00 80.44 541 TYR A CA 1
ATOM 3972 C C . TYR A 1 541 ? 28.822 11.221 -3.749 1.00 80.44 541 TYR A C 1
ATOM 3974 O O . TYR A 1 541 ? 28.270 11.485 -4.818 1.00 80.44 541 TYR A O 1
ATOM 3982 N N . ARG A 1 542 ? 28.347 11.680 -2.584 1.00 74.31 542 ARG A N 1
ATOM 3983 C CA . ARG A 1 542 ? 27.085 12.430 -2.478 1.00 74.31 542 ARG A CA 1
ATOM 3984 C C . ARG A 1 542 ? 27.175 13.828 -3.070 1.00 74.31 542 ARG A C 1
ATOM 3986 O O . ARG A 1 542 ? 26.211 14.275 -3.682 1.00 74.31 542 ARG A O 1
ATOM 3993 N N . LEU A 1 543 ? 28.311 14.505 -2.913 1.00 76.19 543 LEU A N 1
ATOM 3994 C CA . LEU A 1 543 ? 28.531 15.828 -3.499 1.00 76.19 543 LEU A CA 1
ATOM 3995 C C . LEU A 1 543 ? 28.478 15.784 -5.029 1.00 76.19 543 LEU A C 1
ATOM 3997 O O . LEU A 1 543 ? 27.858 16.661 -5.631 1.00 76.19 543 LEU A O 1
ATOM 4001 N N . VAL A 1 544 ? 29.074 14.762 -5.654 1.00 76.44 544 VAL A N 1
ATOM 4002 C CA . VAL A 1 544 ? 29.022 14.598 -7.114 1.00 76.44 544 VAL A CA 1
ATOM 4003 C C . VAL A 1 544 ? 27.579 14.388 -7.574 1.00 76.44 544 VAL A C 1
ATOM 4005 O O . VAL A 1 544 ? 27.094 15.142 -8.416 1.00 76.44 544 VAL A O 1
ATOM 4008 N N . LEU A 1 545 ? 26.845 13.450 -6.967 1.00 75.12 545 LEU A N 1
ATOM 4009 C CA . LEU A 1 545 ? 25.453 13.192 -7.354 1.00 75.12 545 LEU A CA 1
ATOM 4010 C C . LEU A 1 545 ? 24.531 14.399 -7.139 1.00 75.12 545 LEU A C 1
ATOM 4012 O O . LEU A 1 545 ? 23.729 14.719 -8.014 1.00 75.12 545 LEU A O 1
ATOM 4016 N N . ALA A 1 546 ? 24.661 15.099 -6.009 1.00 64.69 546 ALA A N 1
ATOM 4017 C CA . ALA A 1 546 ? 23.867 16.294 -5.727 1.00 64.69 546 ALA A CA 1
ATOM 4018 C C . ALA A 1 546 ? 24.162 17.422 -6.730 1.00 64.69 546 ALA A C 1
ATOM 4020 O O . ALA A 1 546 ? 23.240 18.065 -7.233 1.00 64.69 546 ALA A O 1
ATOM 4021 N N . SER A 1 547 ? 25.438 17.623 -7.077 1.00 70.56 547 SER A N 1
ATOM 4022 C CA . SER A 1 547 ? 25.854 18.609 -8.079 1.00 70.56 547 SER A CA 1
ATOM 4023 C C . SER A 1 547 ? 25.259 18.310 -9.457 1.00 70.56 547 SER A C 1
ATOM 4025 O O . SER A 1 547 ? 24.815 19.236 -10.135 1.00 70.56 547 SER A O 1
ATOM 4027 N N . HIS A 1 548 ? 25.247 17.043 -9.881 1.00 73.25 548 HIS A N 1
ATOM 4028 C CA . HIS A 1 548 ? 24.676 16.642 -11.172 1.00 73.25 548 HIS A CA 1
ATOM 4029 C C . HIS A 1 548 ? 23.151 16.705 -11.180 1.00 73.25 548 HIS A C 1
ATOM 4031 O O . HIS A 1 548 ? 22.569 17.174 -12.155 1.00 73.25 548 HIS A O 1
ATOM 4037 N N . ALA A 1 549 ? 22.490 16.334 -10.082 1.00 63.66 549 ALA A N 1
ATOM 4038 C CA . ALA A 1 549 ? 21.046 16.503 -9.940 1.00 63.66 549 ALA A CA 1
ATOM 4039 C C . ALA A 1 549 ? 20.632 17.982 -10.024 1.00 63.66 549 ALA A C 1
ATOM 4041 O O . ALA A 1 549 ? 19.692 18.316 -10.742 1.00 63.66 549 ALA A O 1
ATOM 4042 N N . GLN A 1 550 ? 21.369 18.881 -9.363 1.00 66.75 550 GLN A N 1
ATOM 4043 C CA . GLN A 1 550 ? 21.117 20.321 -9.429 1.00 66.75 550 GLN A CA 1
ATOM 4044 C C . GLN A 1 550 ? 21.370 20.889 -10.834 1.00 66.75 550 GLN A C 1
ATOM 4046 O O . GLN A 1 550 ? 20.590 21.718 -11.307 1.00 66.75 550 GLN A O 1
ATOM 4051 N N . LYS A 1 551 ? 22.439 20.439 -11.508 1.00 75.06 551 LYS A N 1
ATOM 4052 C CA . LYS A 1 551 ? 22.741 20.806 -12.901 1.00 75.06 551 LYS A CA 1
ATOM 4053 C C . LYS A 1 551 ? 21.593 20.389 -13.831 1.00 75.06 551 LYS A C 1
ATOM 4055 O O . LYS A 1 551 ? 21.061 21.249 -14.526 1.00 75.06 551 LYS A O 1
ATOM 4060 N N . ARG A 1 552 ? 21.131 19.136 -13.748 1.00 76.44 552 ARG A N 1
ATOM 4061 C CA . ARG A 1 552 ? 19.991 18.629 -14.536 1.00 76.44 552 ARG A CA 1
ATOM 4062 C C . ARG A 1 552 ? 18.692 19.368 -14.254 1.00 76.44 552 ARG A C 1
ATOM 4064 O O . ARG A 1 552 ? 18.018 19.787 -15.184 1.00 76.44 552 ARG A O 1
ATOM 4071 N N . SER A 1 553 ? 18.346 19.557 -12.981 1.00 69.06 553 SER A N 1
ATOM 4072 C CA . SER A 1 553 ? 17.122 20.274 -12.599 1.00 69.06 553 SER A CA 1
ATOM 4073 C C . SER A 1 553 ? 17.115 21.685 -13.198 1.00 69.06 553 SER A C 1
ATOM 4075 O O . SER A 1 553 ? 16.095 22.150 -13.705 1.00 69.06 553 SER A O 1
ATOM 4077 N N . LYS A 1 554 ? 18.281 22.346 -13.249 1.00 77.88 554 LYS A N 1
ATOM 4078 C CA . LYS A 1 554 ? 18.441 23.633 -13.931 1.00 77.88 554 LYS A CA 1
ATOM 4079 C C . LYS A 1 554 ? 18.277 23.524 -15.454 1.00 77.88 554 LYS A C 1
ATOM 4081 O O . LYS A 1 554 ? 17.525 24.313 -16.014 1.00 77.88 554 LYS A O 1
ATOM 4086 N N . GLU A 1 555 ? 18.935 22.570 -16.107 1.00 81.56 555 GLU A N 1
ATOM 4087 C CA . GLU A 1 555 ? 18.846 22.358 -17.563 1.00 81.56 555 GLU A CA 1
ATOM 4088 C C . GLU A 1 555 ? 17.412 22.034 -18.012 1.00 81.56 555 GLU A C 1
ATOM 4090 O O . GLU A 1 555 ? 16.882 22.652 -18.933 1.00 81.56 555 GLU A O 1
ATOM 4095 N N . TYR A 1 556 ? 16.725 21.131 -17.311 1.00 81.25 556 TYR A N 1
ATOM 4096 C CA . TYR A 1 556 ? 15.332 20.784 -17.597 1.00 81.25 556 TYR A CA 1
ATOM 4097 C C . TYR A 1 556 ? 14.382 21.943 -17.328 1.00 81.25 556 TYR A C 1
ATOM 4099 O O . TYR A 1 556 ? 13.431 22.158 -18.075 1.00 81.25 556 TYR A O 1
ATOM 4107 N N . LYS A 1 557 ? 14.650 22.740 -16.294 1.00 79.44 557 LYS A N 1
ATOM 4108 C CA . LYS A 1 557 ? 13.899 23.965 -16.026 1.00 79.44 557 LYS A CA 1
ATOM 4109 C C . LYS A 1 557 ? 14.078 25.002 -17.133 1.00 79.44 557 LYS A C 1
ATOM 4111 O O . LYS A 1 557 ? 13.105 25.663 -17.491 1.00 79.44 557 LYS A O 1
ATOM 4116 N N . GLU A 1 558 ? 15.281 25.133 -17.689 1.00 84.81 558 GLU A N 1
ATOM 4117 C CA . GLU A 1 558 ? 15.547 25.974 -18.860 1.00 84.81 558 GLU A CA 1
ATOM 4118 C C . GLU A 1 558 ? 14.771 25.460 -20.081 1.00 84.81 558 GLU A C 1
ATOM 4120 O O . GLU A 1 558 ? 14.014 26.235 -20.670 1.00 84.81 558 GLU A O 1
ATOM 4125 N N . LEU A 1 559 ? 14.825 24.154 -20.366 1.00 83.31 559 LEU A N 1
ATOM 4126 C CA . LEU A 1 559 ? 14.072 23.510 -21.449 1.00 83.31 559 LEU A CA 1
ATOM 4127 C C . LEU A 1 559 ? 12.554 23.726 -21.310 1.00 83.31 559 LEU A C 1
ATOM 4129 O O . LEU A 1 559 ? 11.890 24.206 -22.229 1.00 83.31 559 LEU A O 1
ATOM 4133 N N . LEU A 1 560 ? 11.993 23.444 -20.130 1.00 79.75 560 LEU A N 1
ATOM 4134 C CA . LEU A 1 560 ? 10.576 23.659 -19.825 1.00 79.75 560 LEU A CA 1
ATOM 4135 C C . LEU A 1 560 ? 10.168 25.130 -19.977 1.00 79.75 560 LEU A C 1
ATOM 4137 O O . LEU A 1 560 ? 9.024 25.428 -20.325 1.00 79.75 560 LEU A O 1
ATOM 4141 N N . SER A 1 561 ? 11.086 26.067 -19.733 1.00 80.06 561 SER A N 1
ATOM 4142 C CA . SER A 1 561 ? 10.810 27.497 -19.857 1.00 80.06 561 SER A CA 1
ATOM 4143 C C . SER A 1 561 ? 10.588 27.951 -21.308 1.00 80.06 561 SER A C 1
ATOM 4145 O O . SER A 1 561 ? 9.937 28.978 -21.538 1.00 80.06 561 SER A O 1
ATOM 4147 N N . GLU A 1 562 ? 11.090 27.178 -22.271 1.00 83.19 562 GLU A N 1
ATOM 4148 C CA . GLU A 1 562 ? 10.970 27.426 -23.709 1.00 83.19 562 GLU A CA 1
ATOM 4149 C C . GLU A 1 562 ? 9.769 26.713 -24.343 1.00 83.19 562 GLU A C 1
ATOM 4151 O O . GLU A 1 562 ? 9.367 27.053 -25.458 1.00 83.19 562 GLU A O 1
ATOM 4156 N N . VAL A 1 563 ? 9.134 25.782 -23.622 1.00 80.44 563 VAL A N 1
ATOM 4157 C CA . VAL A 1 563 ? 7.962 25.045 -24.107 1.00 80.44 563 VAL A CA 1
ATOM 4158 C C . VAL A 1 563 ? 6.818 26.010 -24.416 1.00 80.44 563 VAL A C 1
ATOM 4160 O O . VAL A 1 563 ? 6.294 26.708 -23.542 1.00 80.44 563 VAL A O 1
ATOM 4163 N N . VAL A 1 564 ? 6.396 26.026 -25.680 1.00 77.25 564 VAL A N 1
ATOM 4164 C CA . VAL A 1 564 ? 5.263 26.823 -26.153 1.00 77.25 564 VAL A CA 1
ATOM 4165 C C . VAL A 1 564 ? 3.996 25.981 -26.115 1.00 77.25 564 VAL A C 1
ATOM 4167 O O . VAL A 1 564 ? 3.867 24.995 -26.835 1.00 77.25 564 VAL A O 1
ATOM 4170 N N . LEU A 1 565 ? 3.014 26.423 -25.336 1.00 67.19 565 LEU A N 1
ATOM 4171 C CA . LEU A 1 565 ? 1.682 25.836 -25.326 1.00 67.19 565 LEU A CA 1
ATOM 4172 C C . LEU A 1 565 ? 0.846 26.478 -26.440 1.00 67.19 565 LEU A C 1
ATOM 4174 O O . LEU A 1 565 ? 0.591 27.690 -26.436 1.00 67.19 565 LEU A O 1
ATOM 4178 N N . GLN A 1 566 ? 0.414 25.664 -27.403 1.00 59.44 566 GLN A N 1
ATOM 4179 C CA . GLN A 1 566 ? -0.460 26.077 -28.497 1.00 59.44 566 GLN A CA 1
ATOM 4180 C C . GLN A 1 566 ? -1.812 25.374 -28.347 1.00 59.44 566 GLN A C 1
ATOM 4182 O O . GLN A 1 566 ? -1.871 24.164 -28.172 1.00 59.44 566 GLN A O 1
ATOM 4187 N N . ASN A 1 567 ? -2.899 26.145 -28.373 1.00 49.94 567 ASN A N 1
ATOM 4188 C CA . ASN A 1 567 ? -4.257 25.616 -28.278 1.00 49.94 567 ASN A CA 1
ATOM 4189 C C . ASN A 1 567 ? -4.936 25.828 -29.634 1.00 49.94 567 ASN A C 1
ATOM 4191 O O . ASN A 1 567 ? -4.977 26.965 -30.122 1.00 49.94 567 ASN A O 1
ATOM 4195 N N . GLU A 1 568 ? -5.408 24.752 -30.262 1.00 44.00 568 GLU A N 1
ATOM 4196 C CA . GLU A 1 568 ? -6.026 24.816 -31.586 1.00 44.00 568 GLU A CA 1
ATOM 4197 C C . GLU A 1 568 ? -7.202 25.811 -31.572 1.00 44.00 568 GLU A C 1
ATOM 4199 O O . GLU A 1 568 ? -8.083 25.771 -30.714 1.00 44.00 568 GLU A O 1
ATOM 4204 N N . GLY A 1 569 ? -7.171 26.790 -32.485 1.00 50.66 569 GLY A N 1
ATOM 4205 C CA . GLY A 1 569 ? -8.202 27.830 -32.609 1.00 50.66 569 GLY A CA 1
ATOM 4206 C C . GLY A 1 569 ? -7.937 29.168 -31.896 1.00 50.66 569 GLY A C 1
ATOM 4207 O O . GLY A 1 569 ? -8.739 30.089 -32.051 1.00 50.66 569 GLY A O 1
ATOM 4208 N N . LYS A 1 570 ? -6.824 29.350 -31.163 1.00 47.94 570 LYS A N 1
ATOM 4209 C CA . LYS A 1 570 ? -6.439 30.656 -30.573 1.00 47.94 570 LYS A CA 1
ATOM 4210 C C . LYS A 1 570 ? -5.115 31.180 -31.144 1.00 47.94 570 LYS A C 1
ATOM 4212 O O . LYS A 1 570 ? -4.112 30.482 -31.168 1.00 47.94 570 LYS A O 1
ATOM 4217 N N . THR A 1 571 ? -5.078 32.456 -31.537 1.00 50.19 571 THR A N 1
ATOM 4218 C CA . THR A 1 571 ? -3.928 33.114 -32.199 1.00 50.19 571 THR A CA 1
ATOM 4219 C C . THR A 1 571 ? -2.742 33.458 -31.285 1.00 50.19 571 THR A C 1
ATOM 4221 O O . THR A 1 571 ? -1.698 33.867 -31.787 1.00 50.19 571 THR A O 1
ATOM 4224 N N . LYS A 1 572 ? -2.859 33.328 -29.954 1.00 54.03 572 LYS A N 1
ATOM 4225 C CA . LYS A 1 572 ? -1.788 33.692 -29.004 1.00 54.03 572 LYS A CA 1
ATOM 4226 C C . LYS A 1 572 ? -1.073 32.461 -28.444 1.00 54.03 572 LYS A C 1
ATOM 4228 O O . LYS A 1 572 ? -1.665 31.710 -27.675 1.00 54.03 572 LYS A O 1
ATOM 4233 N N . LYS A 1 573 ? 0.214 32.333 -28.775 1.00 62.44 573 LYS A N 1
ATOM 4234 C CA . LYS A 1 573 ? 1.176 31.419 -28.141 1.00 62.44 573 LYS A CA 1
ATOM 4235 C C . LYS A 1 573 ? 1.472 31.883 -26.705 1.00 62.44 573 LYS A C 1
ATOM 4237 O O . LYS A 1 573 ? 1.585 33.089 -26.478 1.00 62.44 573 LYS A O 1
ATOM 4242 N N . LYS A 1 574 ? 1.592 30.953 -25.753 1.00 67.56 574 LYS A N 1
ATOM 4243 C CA . LYS A 1 574 ? 2.058 31.222 -24.379 1.00 67.56 574 LYS A CA 1
ATOM 4244 C C . LYS A 1 574 ? 3.190 30.267 -24.022 1.00 67.56 574 LYS A C 1
ATOM 4246 O O . LYS A 1 574 ? 3.140 29.110 -24.428 1.00 67.56 574 LYS A O 1
ATOM 4251 N N . LEU A 1 575 ? 4.175 30.739 -23.266 1.00 73.25 575 LEU A N 1
ATOM 4252 C CA . LEU A 1 575 ? 5.228 29.876 -22.736 1.00 73.25 575 LEU A CA 1
ATOM 4253 C C . LEU A 1 575 ? 4.734 29.177 -21.467 1.00 73.25 575 LEU A C 1
ATOM 4255 O O . LEU A 1 575 ? 3.964 29.755 -20.694 1.00 73.25 575 LEU A O 1
ATOM 4259 N N . LEU A 1 576 ? 5.191 27.947 -21.236 1.00 72.94 576 LEU A N 1
ATOM 4260 C CA . LEU A 1 576 ? 4.847 27.172 -20.044 1.00 72.94 576 LEU A CA 1
ATOM 4261 C C . LEU A 1 576 ? 5.230 27.928 -18.764 1.00 72.94 576 LEU A C 1
ATOM 4263 O O . LEU A 1 576 ? 4.425 27.995 -17.838 1.00 72.94 576 LEU A O 1
ATOM 4267 N N . LYS A 1 577 ? 6.389 28.601 -18.748 1.00 72.44 577 LYS A N 1
ATOM 4268 C CA . LYS A 1 577 ? 6.838 29.435 -17.615 1.00 72.44 577 LYS A CA 1
ATOM 4269 C C . LYS A 1 577 ? 5.894 30.576 -17.241 1.00 72.44 577 LYS A C 1
ATOM 4271 O O . LYS A 1 577 ? 5.895 31.006 -16.096 1.00 72.44 577 LYS A O 1
ATOM 4276 N N . ASP A 1 578 ? 5.083 31.052 -18.184 1.00 73.88 578 ASP A N 1
ATOM 4277 C CA . ASP A 1 578 ? 4.100 32.108 -17.924 1.00 73.88 578 ASP A CA 1
ATOM 4278 C C . ASP A 1 578 ? 2.786 31.534 -17.360 1.00 73.88 578 ASP A C 1
ATOM 4280 O O . ASP A 1 578 ? 1.870 32.283 -17.012 1.00 73.88 578 ASP A O 1
ATOM 4284 N N . CYS A 1 579 ? 2.661 30.203 -17.319 1.00 64.06 579 CYS A N 1
ATOM 4285 C CA . CYS A 1 579 ? 1.453 29.480 -16.929 1.00 64.06 579 CYS A CA 1
ATOM 4286 C C . CYS A 1 579 ? 1.587 28.751 -15.583 1.00 64.06 579 CYS A C 1
ATOM 4288 O O . CYS A 1 579 ? 0.563 28.431 -14.982 1.00 64.06 579 CYS A O 1
ATOM 4290 N N . ILE A 1 580 ? 2.809 28.497 -15.108 1.00 64.75 580 ILE A N 1
ATOM 4291 C CA . ILE A 1 580 ? 3.077 27.793 -13.847 1.00 64.75 580 ILE A CA 1
ATOM 4292 C C . ILE A 1 580 ? 4.083 28.556 -12.983 1.00 64.75 580 ILE A C 1
ATOM 4294 O O . ILE A 1 580 ? 4.866 29.365 -13.472 1.00 64.75 580 ILE A O 1
ATOM 4298 N N . THR A 1 581 ? 4.055 28.305 -11.677 1.00 63.84 581 THR A N 1
ATOM 4299 C CA . THR A 1 581 ? 5.000 28.913 -10.730 1.00 63.84 581 THR A CA 1
ATOM 4300 C C . THR A 1 581 ? 6.394 28.297 -10.842 1.00 63.84 581 THR A C 1
ATOM 4302 O O . THR A 1 581 ? 6.551 27.158 -11.275 1.00 63.84 581 THR A O 1
ATOM 4305 N N . ASP A 1 582 ? 7.408 29.013 -10.356 1.00 66.12 582 ASP A N 1
ATOM 4306 C CA . ASP A 1 582 ? 8.790 28.523 -10.301 1.00 66.12 582 ASP A CA 1
ATOM 4307 C C . ASP A 1 582 ? 8.931 27.209 -9.505 1.00 66.12 582 ASP A C 1
ATOM 4309 O O . ASP A 1 582 ? 9.669 26.313 -9.904 1.00 66.12 582 ASP A O 1
ATOM 4313 N N . SER A 1 583 ? 8.153 27.050 -8.427 1.00 54.41 583 SER A N 1
ATOM 4314 C CA . SER A 1 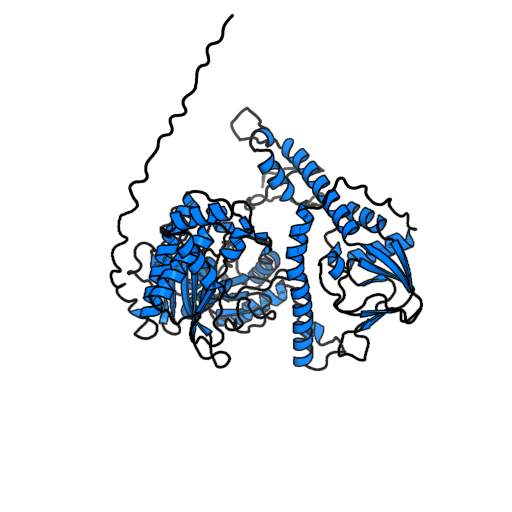583 ? 8.111 25.811 -7.639 1.00 54.41 583 SER A CA 1
ATOM 4315 C C . SER A 1 583 ? 7.495 24.644 -8.416 1.00 54.41 583 SER A C 1
ATOM 4317 O O . SER A 1 583 ? 8.019 23.534 -8.373 1.00 54.41 583 SER A O 1
ATOM 4319 N N . GLN A 1 584 ? 6.408 24.879 -9.157 1.00 55.53 584 GLN A N 1
ATOM 4320 C CA . GLN A 1 584 ? 5.825 23.864 -10.044 1.00 55.53 584 GLN A CA 1
ATOM 4321 C C . GLN A 1 584 ? 6.775 23.511 -11.192 1.00 55.53 584 GLN A C 1
ATOM 4323 O O . GLN A 1 584 ? 6.856 22.349 -11.570 1.00 55.53 584 GLN A O 1
ATOM 4328 N N . MET A 1 585 ? 7.522 24.493 -11.700 1.00 66.88 585 MET A N 1
ATOM 4329 C CA . MET A 1 585 ? 8.546 24.290 -12.719 1.00 66.88 585 MET A CA 1
ATOM 4330 C C . MET A 1 585 ? 9.679 23.397 -12.208 1.00 66.88 585 MET A C 1
ATOM 4332 O O . MET A 1 585 ? 10.048 22.446 -12.884 1.00 66.88 585 MET A O 1
ATOM 4336 N N . THR A 1 586 ? 10.183 23.654 -10.998 1.00 62.62 586 THR A N 1
ATOM 4337 C CA . THR A 1 586 ? 11.185 22.792 -10.353 1.00 62.62 586 THR A CA 1
ATOM 4338 C C . THR A 1 586 ? 10.642 21.378 -10.141 1.00 62.62 586 THR A C 1
ATOM 4340 O O . THR A 1 586 ? 11.310 20.419 -10.488 1.00 62.62 586 THR A O 1
ATOM 4343 N N . LYS A 1 587 ? 9.395 21.227 -9.669 1.00 58.44 587 LYS A N 1
ATOM 4344 C CA . LYS A 1 587 ? 8.771 19.901 -9.503 1.00 58.44 587 LYS A CA 1
ATOM 4345 C C . LYS A 1 587 ? 8.625 19.135 -10.819 1.00 58.44 587 LYS A C 1
ATOM 4347 O O . LYS A 1 587 ? 8.761 17.919 -10.815 1.00 58.44 587 LYS A O 1
ATOM 4352 N N . LEU A 1 588 ? 8.318 19.826 -11.919 1.00 59.66 588 LEU A N 1
ATOM 4353 C CA . LEU A 1 588 ? 8.272 19.215 -13.248 1.00 59.66 588 LEU A CA 1
ATOM 4354 C C . LEU A 1 588 ? 9.671 18.815 -13.710 1.00 59.66 588 LEU A C 1
ATOM 4356 O O . LEU A 1 588 ? 9.843 17.678 -14.122 1.00 59.66 588 LEU A O 1
ATOM 4360 N N . ALA A 1 589 ? 10.658 19.705 -13.577 1.00 66.56 589 ALA A N 1
ATOM 4361 C CA . ALA A 1 589 ? 12.051 19.418 -13.912 1.00 66.56 589 ALA A CA 1
ATOM 4362 C C . ALA A 1 589 ? 12.581 18.204 -13.130 1.00 66.56 589 ALA A C 1
ATOM 4364 O O . ALA A 1 589 ? 13.153 17.298 -13.719 1.00 66.56 589 ALA A O 1
ATOM 4365 N N . ASP A 1 590 ? 12.315 18.125 -11.827 1.00 57.47 590 ASP A N 1
ATOM 4366 C CA . ASP A 1 590 ? 12.756 17.009 -10.982 1.00 57.47 590 ASP A CA 1
ATOM 4367 C C . ASP A 1 590 ? 12.038 15.682 -11.301 1.00 57.47 590 ASP A C 1
ATOM 4369 O O . ASP A 1 590 ? 12.522 14.615 -10.925 1.00 57.47 590 ASP A O 1
ATOM 4373 N N . ALA A 1 591 ? 10.880 15.736 -11.969 1.00 62.94 591 ALA A N 1
ATOM 4374 C CA . ALA A 1 591 ? 10.093 14.571 -12.373 1.00 62.94 591 ALA A CA 1
ATOM 4375 C C . ALA A 1 591 ? 10.367 14.112 -13.817 1.00 62.94 591 ALA A C 1
ATOM 4377 O O . ALA A 1 591 ? 9.843 13.076 -14.226 1.00 62.94 591 ALA A O 1
ATOM 4378 N N . MET A 1 592 ? 11.139 14.878 -14.593 1.00 66.88 592 MET A N 1
ATOM 4379 C CA . MET A 1 592 ? 11.494 14.531 -15.967 1.00 66.88 592 MET A CA 1
ATOM 4380 C C . MET A 1 592 ? 12.562 13.439 -16.009 1.00 66.88 592 MET A C 1
ATOM 4382 O O . MET A 1 592 ? 13.483 13.417 -15.192 1.00 66.88 592 MET A O 1
ATOM 4386 N N . ASP A 1 593 ? 12.459 12.578 -17.017 1.00 65.06 593 ASP A N 1
ATOM 4387 C CA . ASP A 1 593 ? 13.500 11.623 -17.381 1.00 65.06 593 ASP A CA 1
ATOM 4388 C C . ASP A 1 593 ? 13.827 11.758 -18.873 1.00 65.06 593 ASP A C 1
ATOM 4390 O O . ASP A 1 593 ? 13.029 12.286 -19.653 1.00 65.06 593 ASP A O 1
ATOM 4394 N N . GLU A 1 594 ? 15.017 11.312 -19.259 1.00 67.44 594 GLU A N 1
ATOM 4395 C CA . GLU A 1 594 ? 15.468 11.334 -20.650 1.00 67.44 594 GLU A CA 1
ATOM 4396 C C . GLU A 1 594 ? 15.186 9.996 -21.325 1.00 67.44 594 GLU A C 1
ATOM 4398 O O . GLU A 1 594 ? 15.651 8.952 -20.867 1.00 67.44 594 GLU A O 1
ATOM 4403 N N . ASP A 1 595 ? 14.494 10.048 -22.461 1.00 69.56 595 ASP A N 1
ATOM 4404 C CA . ASP A 1 595 ? 14.309 8.904 -23.347 1.00 69.56 595 ASP A CA 1
ATOM 4405 C C . ASP A 1 595 ? 15.076 9.129 -24.658 1.00 69.56 595 ASP A C 1
ATOM 4407 O O . ASP A 1 595 ? 15.064 10.226 -25.221 1.00 69.56 595 ASP A O 1
ATOM 4411 N N . ASN A 1 596 ? 15.767 8.094 -25.137 1.00 71.81 596 ASN A N 1
ATOM 4412 C CA . ASN A 1 596 ? 16.612 8.154 -26.327 1.00 71.81 596 ASN A CA 1
ATOM 4413 C C . ASN A 1 596 ? 16.051 7.232 -27.408 1.00 71.81 596 ASN A C 1
ATOM 4415 O O . ASN A 1 596 ? 16.210 6.012 -27.352 1.00 71.81 596 ASN A O 1
ATOM 4419 N N . VAL A 1 597 ? 15.452 7.828 -28.437 1.00 71.25 597 VAL A N 1
ATOM 4420 C CA . VAL A 1 597 ? 14.852 7.089 -29.552 1.00 71.25 597 VAL A CA 1
ATOM 4421 C C . VAL A 1 597 ? 15.775 7.137 -30.769 1.00 71.25 597 VAL A C 1
ATOM 4423 O O . VAL A 1 597 ? 16.163 8.205 -31.240 1.00 71.25 597 VAL A O 1
ATOM 4426 N N . ALA A 1 598 ? 16.137 5.967 -31.299 1.00 74.69 598 ALA A N 1
ATOM 4427 C CA . ALA A 1 598 ? 16.980 5.877 -32.488 1.00 74.69 598 ALA A CA 1
ATOM 4428 C C . ALA A 1 598 ? 16.255 6.406 -33.739 1.00 74.69 598 ALA A C 1
ATOM 4430 O O . ALA A 1 598 ? 15.053 6.194 -33.917 1.00 74.69 598 ALA A O 1
ATOM 4431 N N . ALA A 1 599 ? 17.003 7.027 -34.657 1.00 80.88 599 ALA A N 1
ATOM 4432 C CA . ALA A 1 599 ? 16.453 7.546 -35.908 1.00 80.88 599 ALA A CA 1
ATOM 4433 C C . ALA A 1 599 ? 15.625 6.482 -36.661 1.00 80.88 599 ALA A C 1
ATOM 4435 O O . ALA A 1 599 ? 16.042 5.331 -36.806 1.00 80.88 599 ALA A O 1
ATOM 4436 N N . GLY A 1 600 ? 14.444 6.878 -37.143 1.00 78.56 600 GLY A N 1
ATOM 4437 C CA . GLY A 1 600 ? 13.520 6.001 -37.869 1.00 78.56 600 GLY A CA 1
ATOM 4438 C C . GLY A 1 600 ? 12.555 5.186 -37.000 1.00 78.56 600 GLY A C 1
ATOM 4439 O O . GLY A 1 600 ? 11.714 4.493 -37.567 1.00 78.56 600 GLY A O 1
ATOM 4440 N N . HIS A 1 601 ? 12.634 5.280 -35.669 1.00 76.94 601 HIS A N 1
ATOM 4441 C CA . HIS A 1 601 ? 11.660 4.667 -34.760 1.00 76.94 601 HIS A CA 1
ATOM 4442 C C . HIS A 1 601 ? 10.529 5.643 -34.410 1.00 76.94 601 HIS A C 1
ATOM 4444 O O . HIS A 1 601 ? 10.717 6.861 -34.393 1.00 76.94 601 HIS A O 1
ATOM 4450 N N . ASN A 1 602 ? 9.343 5.096 -34.139 1.00 76.06 602 ASN A N 1
ATOM 4451 C CA . ASN A 1 602 ? 8.185 5.886 -33.731 1.00 76.06 602 ASN A CA 1
ATOM 4452 C C . ASN A 1 602 ? 8.304 6.254 -32.247 1.00 76.06 602 ASN A C 1
ATOM 4454 O O . ASN A 1 602 ? 8.600 5.389 -31.428 1.00 76.06 602 ASN A O 1
ATOM 4458 N N . ILE A 1 603 ? 8.042 7.523 -31.921 1.00 76.19 603 ILE A N 1
ATOM 4459 C CA . ILE A 1 603 ? 7.996 8.025 -30.535 1.00 76.19 603 ILE A CA 1
ATOM 4460 C C . ILE A 1 603 ? 6.572 7.898 -29.971 1.00 76.19 603 ILE A C 1
ATOM 4462 O O . ILE A 1 603 ? 6.389 7.509 -28.826 1.00 76.19 603 ILE A O 1
ATOM 4466 N N . ILE A 1 604 ? 5.561 8.203 -30.792 1.00 77.31 604 ILE A N 1
ATOM 4467 C CA . ILE A 1 604 ? 4.132 8.042 -30.491 1.00 77.31 604 ILE A CA 1
ATOM 4468 C C . ILE A 1 604 ? 3.458 7.523 -31.766 1.00 77.31 604 ILE A C 1
ATOM 4470 O O . ILE A 1 604 ? 3.754 8.019 -32.858 1.00 77.31 604 ILE A O 1
ATOM 4474 N N . CYS A 1 605 ? 2.566 6.544 -31.643 1.00 78.50 605 CYS A N 1
ATOM 4475 C CA . CYS A 1 605 ? 1.733 6.033 -32.728 1.00 78.50 605 CYS A CA 1
ATOM 4476 C C . CYS A 1 605 ? 0.293 6.568 -32.624 1.00 78.50 605 CYS A C 1
ATOM 4478 O O . CYS A 1 605 ? -0.241 6.808 -31.542 1.00 78.50 605 CYS A O 1
ATOM 4480 N N . GLU A 1 606 ? -0.357 6.772 -33.773 1.00 72.12 606 GLU A N 1
ATOM 4481 C CA . GLU A 1 606 ? -1.771 7.158 -33.817 1.00 72.12 606 GLU A CA 1
ATOM 4482 C C . GLU A 1 606 ? -2.633 6.065 -33.162 1.00 72.12 606 GLU A C 1
ATOM 4484 O O . GLU A 1 606 ? -2.601 4.910 -33.583 1.00 72.12 606 GLU A O 1
ATOM 4489 N N . GLY A 1 607 ? -3.397 6.440 -32.131 1.00 70.56 607 GLY A N 1
ATOM 4490 C CA . GLY A 1 607 ? -4.194 5.513 -31.321 1.00 70.56 607 GLY A CA 1
ATOM 4491 C C . GLY A 1 607 ? -3.586 5.168 -29.958 1.00 70.56 607 GLY A C 1
ATOM 4492 O O . GLY A 1 607 ? -4.288 4.573 -29.141 1.00 70.56 607 GLY A O 1
ATOM 4493 N N . ASP A 1 608 ? -2.343 5.578 -29.683 1.00 62.75 608 ASP A N 1
ATOM 4494 C CA . ASP A 1 608 ? -1.739 5.444 -28.355 1.00 62.75 608 ASP A CA 1
ATOM 4495 C C . ASP A 1 608 ? -2.493 6.309 -27.329 1.00 62.75 608 ASP A C 1
ATOM 4497 O O . ASP A 1 608 ? -2.857 7.460 -27.597 1.00 62.75 608 ASP A O 1
ATOM 4501 N N . GLU A 1 609 ? -2.727 5.777 -26.126 1.00 56.28 609 GLU A N 1
ATOM 4502 C CA . GLU A 1 609 ? -3.283 6.582 -25.037 1.00 56.28 609 GLU A CA 1
ATOM 4503 C C . GLU A 1 609 ? -2.251 7.616 -24.547 1.00 56.28 609 GLU A C 1
ATOM 4505 O O . GLU A 1 609 ? -1.137 7.279 -24.140 1.00 56.28 609 GLU A O 1
ATOM 4510 N N . GLY A 1 610 ? -2.634 8.895 -24.552 1.00 54.25 610 GLY A N 1
ATOM 4511 C CA . GLY A 1 610 ? -1.761 10.007 -24.172 1.00 54.25 610 GLY A CA 1
ATOM 4512 C C . GLY A 1 610 ? -1.555 10.134 -22.661 1.00 54.25 610 GLY A C 1
ATOM 4513 O O . GLY A 1 610 ? -2.229 10.936 -22.019 1.00 54.25 610 GLY A O 1
ATOM 4514 N N . HIS A 1 611 ? -0.597 9.387 -22.104 1.00 57.19 611 HIS A N 1
ATOM 4515 C CA . HIS A 1 611 ? -0.192 9.482 -20.686 1.00 57.19 611 HIS A CA 1
ATOM 4516 C C . HIS A 1 611 ? 1.179 10.133 -20.474 1.00 57.19 611 HIS A C 1
ATOM 4518 O O . HIS A 1 611 ? 1.519 10.500 -19.349 1.00 57.19 611 HIS A O 1
ATOM 4524 N N . THR A 1 612 ? 1.954 10.298 -21.548 1.00 63.03 612 THR A N 1
ATOM 4525 C CA . THR A 1 612 ? 3.328 10.808 -21.507 1.00 63.03 612 THR A CA 1
ATOM 4526 C C . THR A 1 612 ? 3.434 12.092 -22.314 1.00 63.03 612 THR A C 1
ATOM 4528 O O . THR A 1 612 ? 3.040 12.152 -23.479 1.00 63.03 612 THR A O 1
ATOM 4531 N N . PHE A 1 613 ? 3.978 13.132 -21.687 1.00 68.06 613 PHE A N 1
ATOM 4532 C CA . PHE A 1 613 ? 4.304 14.386 -22.349 1.00 68.06 613 PHE A CA 1
ATOM 4533 C C . PHE A 1 613 ? 5.791 14.393 -22.699 1.00 68.06 613 PHE A C 1
ATOM 4535 O O . PHE A 1 613 ? 6.635 14.407 -21.805 1.00 68.06 613 PHE A O 1
ATOM 4542 N N . PHE A 1 614 ? 6.104 14.383 -23.994 1.00 77.25 614 PHE A N 1
ATOM 4543 C CA . PHE A 1 614 ? 7.479 14.428 -24.479 1.00 77.25 614 PHE A CA 1
ATOM 4544 C C . PHE A 1 614 ? 7.891 15.858 -24.815 1.00 77.25 614 PHE A C 1
ATOM 4546 O O . PHE A 1 614 ? 7.136 16.616 -25.428 1.00 77.25 614 PHE A O 1
ATOM 4553 N N . ILE A 1 615 ? 9.125 16.200 -24.456 1.00 78.38 615 ILE A N 1
ATOM 4554 C CA . ILE A 1 615 ? 9.793 17.427 -24.878 1.00 78.38 615 ILE A CA 1
ATOM 4555 C C . ILE A 1 615 ? 11.041 16.999 -25.634 1.00 78.38 615 ILE A C 1
ATOM 4557 O O . ILE A 1 615 ? 11.813 16.178 -25.146 1.00 78.38 615 ILE A O 1
ATOM 4561 N N . ILE A 1 616 ? 11.229 17.541 -26.833 1.00 81.38 616 ILE A N 1
ATOM 4562 C CA . ILE A 1 616 ? 12.411 17.249 -27.641 1.00 81.38 616 ILE A CA 1
ATOM 4563 C C . ILE A 1 616 ? 13.578 18.018 -27.025 1.00 81.38 616 ILE A C 1
ATOM 4565 O O . ILE A 1 616 ? 13.610 19.245 -27.099 1.00 81.38 616 ILE A O 1
ATOM 4569 N N . ALA A 1 617 ? 14.494 17.296 -26.385 1.00 73.31 617 ALA A N 1
ATOM 4570 C CA . ALA A 1 617 ? 15.726 17.868 -25.850 1.00 73.31 617 ALA A CA 1
ATOM 4571 C C . ALA A 1 617 ? 16.783 18.067 -26.951 1.00 73.31 617 ALA A C 1
ATOM 4573 O O . ALA A 1 617 ? 17.455 19.093 -26.972 1.00 73.31 617 ALA A O 1
ATOM 4574 N N . ASP A 1 618 ? 16.894 17.113 -27.883 1.00 78.50 618 ASP A N 1
ATOM 4575 C CA . ASP A 1 618 ? 17.784 17.160 -29.047 1.00 78.50 618 ASP A CA 1
ATOM 4576 C C . ASP A 1 618 ? 17.191 16.349 -30.217 1.00 78.50 618 ASP A C 1
ATOM 4578 O O . ASP A 1 618 ? 16.450 15.385 -30.005 1.00 78.50 618 ASP A O 1
ATOM 4582 N N . GLY A 1 619 ? 17.512 16.742 -31.452 1.00 83.88 619 GLY A N 1
ATOM 4583 C CA . GLY A 1 619 ? 17.048 16.087 -32.681 1.00 83.88 619 GLY A CA 1
ATOM 4584 C C . GLY A 1 619 ? 15.759 16.653 -33.296 1.00 83.88 619 GLY A C 1
ATOM 4585 O O . GLY A 1 619 ? 15.228 17.684 -32.887 1.00 83.88 619 GLY A O 1
ATOM 4586 N N . GLU A 1 620 ? 15.261 15.975 -34.334 1.00 83.69 620 GLU A N 1
ATOM 4587 C CA . GLU A 1 620 ? 14.054 16.358 -35.075 1.00 83.69 620 GLU A CA 1
ATOM 4588 C C . GLU A 1 620 ? 13.056 15.199 -35.123 1.00 83.69 620 GLU A C 1
ATOM 4590 O O . GLU A 1 620 ? 13.428 14.044 -35.339 1.00 83.69 620 GLU A O 1
ATOM 4595 N N . VAL A 1 621 ? 11.768 15.515 -34.975 1.00 83.75 621 VAL A N 1
ATOM 4596 C CA . VAL A 1 621 ? 10.675 14.540 -35.077 1.00 83.75 621 VAL A CA 1
ATOM 4597 C C . VAL A 1 621 ? 9.765 14.897 -36.246 1.00 83.75 621 VAL A C 1
ATOM 4599 O O . VAL A 1 621 ? 9.474 16.068 -36.494 1.00 83.75 621 VAL A O 1
ATOM 4602 N N . VAL A 1 622 ? 9.287 13.883 -36.965 1.00 84.19 622 VAL A N 1
ATOM 4603 C CA . VAL A 1 622 ? 8.340 14.058 -38.073 1.00 84.19 622 VAL A CA 1
ATOM 4604 C C . VAL A 1 622 ? 6.988 13.503 -37.658 1.00 84.19 622 VAL A C 1
ATOM 4606 O O . VAL A 1 622 ? 6.860 12.311 -37.393 1.00 84.19 622 VAL A O 1
ATOM 4609 N N . VAL A 1 623 ? 5.964 14.354 -37.661 1.00 81.69 623 VAL A N 1
ATOM 4610 C CA . VAL A 1 623 ? 4.576 13.929 -37.450 1.00 81.69 623 VAL A CA 1
ATOM 4611 C C . VAL A 1 623 ? 4.000 13.446 -38.780 1.00 81.69 623 VAL A C 1
ATOM 4613 O O . VAL A 1 623 ? 4.007 14.184 -39.767 1.00 81.69 623 VAL A O 1
ATOM 4616 N N . ARG A 1 624 ? 3.496 12.209 -38.820 1.00 78.88 624 ARG A N 1
ATOM 4617 C CA . ARG A 1 624 ? 2.809 11.631 -39.984 1.00 78.88 624 ARG A CA 1
ATOM 4618 C C . ARG A 1 624 ? 1.378 11.287 -39.581 1.00 78.88 624 ARG A C 1
ATOM 4620 O O . ARG A 1 624 ? 1.187 10.444 -38.717 1.00 78.88 624 ARG A O 1
ATOM 4627 N N . ALA A 1 625 ? 0.395 11.939 -40.195 1.00 62.25 625 ALA A N 1
ATOM 4628 C CA . ALA A 1 625 ? -1.006 11.538 -40.080 1.00 62.25 625 ALA A CA 1
ATOM 4629 C C . ALA A 1 625 ? -1.296 10.459 -41.131 1.00 62.25 625 ALA A C 1
ATOM 4631 O O . ALA A 1 625 ? -0.861 10.612 -42.278 1.00 62.25 625 ALA A O 1
ATOM 4632 N N . GLY A 1 626 ? -1.994 9.382 -40.760 1.00 51.25 626 GLY A N 1
ATOM 4633 C CA . GLY A 1 626 ? -2.305 8.283 -41.670 1.00 51.25 626 GLY A CA 1
ATOM 4634 C C . GLY A 1 626 ? -2.990 8.756 -42.959 1.00 51.25 626 GLY A C 1
ATOM 4635 O O . GLY A 1 626 ? -4.128 9.219 -42.948 1.00 51.25 626 GLY A O 1
ATOM 4636 N N . GLN A 1 627 ? -2.313 8.606 -44.096 1.00 40.78 627 GLN A N 1
ATOM 4637 C CA . GLN A 1 627 ? -2.980 8.388 -45.376 1.00 40.78 627 GLN A CA 1
ATOM 4638 C C . GLN A 1 627 ? -2.686 6.945 -45.775 1.00 40.78 627 GLN A C 1
ATOM 4640 O O . GLN A 1 627 ? -1.533 6.654 -46.067 1.00 40.78 627 GLN A O 1
ATOM 4645 N N . GLY A 1 628 ? -3.730 6.106 -45.718 1.00 36.47 628 GLY A N 1
ATOM 4646 C CA . GLY A 1 628 ? -3.900 4.801 -46.383 1.00 36.47 628 GLY A CA 1
ATOM 4647 C C . GLY A 1 628 ? -2.675 3.929 -46.610 1.00 36.47 628 GLY A C 1
ATOM 4648 O O . GLY A 1 628 ? -1.920 4.242 -47.556 1.00 36.47 628 GLY A O 1
#

Solvent-accessible surface area (backbone atoms only — not comparable to full-atom values): 34146 Å² total; per-residue (Å²): 140,79,90,81,88,79,84,82,80,76,79,79,75,79,74,74,69,77,72,80,80,60,74,78,66,76,80,68,77,70,70,65,70,77,67,52,52,84,70,63,40,68,58,48,48,48,50,52,53,23,40,43,55,24,40,54,46,38,53,53,43,49,74,67,65,63,72,69,47,72,45,70,83,67,48,64,46,39,42,45,36,52,26,22,32,17,46,32,44,45,52,47,38,76,76,40,75,82,53,28,29,42,35,80,58,45,44,74,64,37,57,75,42,92,64,22,62,58,42,44,47,54,15,11,60,67,64,75,43,51,49,69,56,32,39,56,27,20,40,45,17,68,49,73,51,86,88,50,57,35,34,38,34,30,22,43,45,30,28,44,72,22,37,71,71,53,46,40,29,16,32,28,33,18,36,33,40,46,47,83,96,73,71,36,36,62,43,29,11,33,40,25,21,49,26,26,18,50,83,52,41,83,42,95,60,65,30,78,73,28,68,4,20,32,36,37,16,35,75,95,44,34,14,30,32,18,28,49,90,43,78,73,54,74,42,79,35,40,23,56,59,62,61,42,54,83,23,19,43,31,34,62,66,55,70,86,63,24,50,61,67,27,50,49,46,18,37,50,72,54,42,34,71,46,79,63,48,68,42,32,31,55,47,51,35,52,28,28,14,45,36,70,22,32,37,35,56,36,37,60,45,96,74,65,68,52,46,26,42,76,39,41,16,39,51,32,27,22,43,35,12,50,19,30,65,20,26,64,90,65,46,73,78,62,61,73,72,58,72,40,33,58,79,79,49,60,26,41,39,30,23,13,20,59,90,48,39,67,60,52,43,53,29,38,40,65,39,59,64,53,72,48,76,68,72,55,67,72,49,91,82,62,94,46,75,66,55,49,52,50,51,51,52,50,54,47,51,52,42,49,54,42,45,64,19,39,30,59,42,57,68,45,59,84,68,58,66,84,82,59,83,74,80,77,68,44,90,68,57,74,68,59,50,49,43,51,52,52,33,37,59,76,32,81,89,42,60,83,54,51,73,71,55,46,52,54,55,57,22,59,41,42,83,48,74,45,54,52,74,36,74,79,40,56,53,64,40,79,46,41,46,25,38,34,28,70,37,44,34,34,33,29,36,41,94,95,53,96,58,66,81,44,66,55,34,58,49,37,68,51,46,59,63,21,52,63,10,82,33,53,32,86,41,21,32,28,23,67,32,54,28,35,32,34,33,39,44,32,68,62,58,50,50,53,53,53,53,50,51,53,50,47,33,49,53,41,35,53,56,48,45,67,38,68,51,76,56,94,94,58,97,70,78,43,43,44,54,83,74,50,54,72,68,57,42,48,56,50,23,69,68,60,81,90,82,87,80,61,90,93,62,83,91,76,61,95,87,62,83,87,83,76,89,83,73,86,87,75,86,88,87,83,89,80,79,93,74,134

Radius of gyration: 28.0 Å; Cα contacts (8 Å, |Δi|>4): 1204; chains: 1; bounding box: 79×96×72 Å

pLDDT: mean 76.27, std 21.27, range [20.77, 98.81]

=== Feature glossary ===
A reading guide for the features in this record.

Start from the sequence.

  · Sequence gives the chain of amino acids in standard one-letter code (A=alanine, C=cysteine, …, Y=tyrosine), read N→C. It is the only feature that is directly encoded by the gene; all structural features are derived from the folded form of this sequence.

Fold it, and you get atomic coordinates and the backbone conformation that goes with them.

  · The mmCIF table is the protein's shape written out atom by atom. For each backbone N, Cα, C, and carbonyl O, it records an (x, y, z) coordinate triple in Å plus the residue type, chain letter, and residue number.

  · Backbone dihedral angles. Every residue except chain termini has a φ (preceding-C → N → Cα → C) and a ψ (N → Cα → C → next-N). They are reported in degrees following the IUPAC sign convention. Secondary structure is essentially a statement about which (φ, ψ) basin each residue occupies.

  · DSSP 8-state secondary structure assigns each residue one of H (α-helix), G (3₁₀-helix), I (π-helix), E (extended β-strand), B (isolated β-bridge), T (hydrogen-bonded turn), S (bend), or '-' (coil). The assignment is computed from backbone hydrogen-bond geometry via the Kabsch–Sander algorithm.

  · P-SEA three-state annotation labels each residue as helix, strand, or coil based purely on the geometry of the Cα trace. It serves as a fallback when the full backbone (and thus DSSP) is unavailable.

Summarize the fold with a handful of shape descriptors and a per-residue structural alphabet.

  · Radius of gyration (Rg) is the root-mean-square distance of Cα atoms from their centroid — a single number for overall size and compactness. A globular domain of N residues has Rg ≈ 2.2·N^0.38 Å; an extended or disordered chain has a much larger Rg. The Cα contact count is the number of residue pairs whose Cα atoms are within 8 Å and are more than four positions apart in sequence — a standard proxy for tertiary packing density. The bounding box is the smallest axis-aligned box enclosing all Cα atoms.

  · Foldseek's 3Di representation compresses backbone geometry into a per-residue letter drawn from a learned twenty-state alphabet. It captures the tertiary interaction pattern around each residue — which residues are packed against it in space, regardless of where they are in sequence.

  · Accessible surface area quantifies burial. A residue with SASA near zero is packed into the hydrophobic core; one with SASA >100 Å² sits on the surface. Computed here via the Shrake–Rupley numerical algorithm with a 1.4 Å probe.

Ask how reliable the model is.

  · For AlphaFold models, the B-factor field carries pLDDT — the model's own estimate of local accuracy on a 0–100 scale. Regions with pLDDT<50 should be treated as essentially unmodeled; they often correspond to intrinsically disordered segments.

  · For experimental (PDB) structures, the B-factor (temperature factor) quantifies the positional spread of each atom in the crystal — a combination of thermal vibration and static disorder — in units of Å². High B-factors mark flexible loops or poorly resolved regions; low B-factors mark the rigid, well-ordered core.

  · PAE(i, j) answers: if I align the predicted and true structures on residue i, how far off (in Å) do I expect residue j to be? A block-diagonal PAE matrix with low values on the blocks and high values off-diagonal is the signature of a multi-domain protein with confidently predicted domains but uncertain inter-domain orientation.

Place it in context: what it resembles, what it is annotated as, and how it looks.

  · Structural nearest neighbors (via Foldseek easy-search vs the PDB). Reported per hit: target PDB id, E-value, and alignment TM-score. A TM-score above ~0.5 is the conventional threshold for 'same fold'.

  · Functional annotations link the protein to curated databases. InterPro entries identify conserved domains and families by matching the sequence against member-database signatures (Pfam, PROSITE, CDD, …). Gene Ontology (GO) terms describe molecular function, biological process, and cellular component in a controlled vocabulary. CATH places the structure in a hierarchical fold classification (Class/Architecture/Topology/Homologous-superfamily). The organism is the source species.

  · Plot images: a contact map (which residues are close in 3D, as an N×N binary image), a Ramachandran scatter (backbone torsion angles, revealing secondary-structure composition at a glance), and — for AlphaFold structures — a PAE heatmap (pairwise prediction confidence).

  · Structure images are PyMOL renders from six orthogonal camera directions. Cartoon representation draws helices as coils and strands as arrows; sticks shows the backbone as bonds; surface shows the solvent-excluded envelope. Rainbow coloring maps sequence position to hue (blue→red, N→C); chain coloring assigns a distinct color per polypeptide.